Protein AF-A0A7X8GXZ5-F1 (afdb_monomer)

Solvent-accessible surface area (backbone atoms only — not comparable to full-atom values): 28887 Å² total; per-residue (Å²): 139,82,74,71,74,65,83,98,43,75,46,41,82,41,68,54,28,57,20,62,74,54,51,49,49,47,44,53,47,21,63,65,24,69,22,49,68,59,45,49,56,58,69,66,42,92,42,64,16,49,56,49,51,42,48,52,29,26,53,49,19,58,72,63,79,42,76,26,55,49,72,77,52,66,51,54,58,42,34,46,72,51,43,44,59,83,79,38,85,66,51,71,36,42,43,52,52,62,72,74,58,36,51,56,49,50,56,53,50,51,52,51,34,61,68,57,67,35,49,67,51,79,47,76,50,46,60,72,65,47,55,57,50,50,54,48,50,52,51,50,53,61,59,48,57,56,49,64,55,50,50,54,52,47,56,55,46,52,65,49,55,80,69,66,88,60,88,87,49,60,69,66,50,53,52,52,52,54,51,52,54,50,53,52,47,52,58,49,54,74,71,46,94,69,69,76,65,66,54,52,53,54,51,50,50,50,56,48,50,52,59,49,58,78,68,55,87,76,76,78,71,79,73,74,49,69,71,58,69,67,41,64,67,58,49,50,54,31,49,58,52,52,59,62,53,78,72,57,73,86,84,51,71,35,39,36,42,41,50,75,46,61,60,65,47,40,81,40,75,46,79,18,60,87,48,41,49,64,57,41,22,50,70,66,44,45,30,58,22,65,53,61,29,38,38,40,42,40,63,66,28,58,60,50,63,45,51,51,42,56,54,48,40,39,58,21,67,40,75,72,49,72,48,91,71,39,37,36,44,32,57,28,67,43,63,50,40,64,59,77,87,84,75,78,52,39,21,44,60,64,36,40,48,52,53,37,44,6,32,68,66,25,41,28,28,41,46,71,55,61,92,86,55,72,56,57,42,50,52,57,60,59,49,34,59,74,69,59,51,44,64,47,83,54,95,65,25,42,36,26,33,56,38,85,44,62,50,50,78,44,83,22,69,79,30,52,73,51,48,50,32,48,51,49,46,25,30,62,16,80,32,60,19,39,40,28,31,45,73,64,28,55,78,49,94,31,47,45,49,59,49,49,52,56,39,41,41,61,24,50,42,46,69,47,79,41,74,92,73,32,20,38,41,28,36,50,38,75,31,52,26,42,76,35,66,18,71,70,23,32,62,49,30,52,28,52,50,56,40,34,77,67,25,80,32,70,56,46,63,41,64,52,73,39,28,33,54,61,35,54,55,50,67,62,59,54,51,63,59,72,79,110

Secondary structure (DSSP, 8-state):
----EETTEE-EEE-PPB-HHHHHHHHHHHHHHT-HHHHHHHHT-TT--HHHHHHHHHHHHHHTT--EEESS-HHHHHHHHHHGGGT-S---EEE---HHHHHHHHHHHHHHHHHHT--EEEEEEEHHHHHHHHHHHHHHHHHGGGHHHHHHHHHHHHHHHTT---GGGHHHHHHHHHHHHHHHHHHHHHH-SS-HHHHHHHHHHHHHHHHHHTT-STTSSTTTTHHHHT-HHHHHHHHHHHHHHTTS-TT-EEEEEEE-S----SEEEEE-SS-SHHHHHHHHHGGGSSSEEEEEEES---HHHHHHHHHHHHHTT---EEETTTEEEEESS----PPSS--PPB-HHHHHHHHHHHHHH--EEEES--TT---GGGHHHHHHHHTT--EEEETTEEEE----PPP-EEE-SS-GGGHHHHHHHHHTSSS-EEEE-GGGGTTSSS-HHHHHHHHHHHTT-EEEEETTTTEEEEE------EEEE-TT-HHHHHHHHHHHTTSSS-EEEETGGGGGGT-TTHHHHHHHHTT-

Mean predicted aligned error: 13.66 Å

Sequence (532 aa):
MFVEIVDNEKIINVRPPISKSYAIRYAMAALLADDIETLEIIAKEKQLCDDIKNTLAAIYALIKDDILFCYESALLIRTISLLAPHYINEIPIYIFIDDALKNRLTENLQKILNITNIKYSIETKKIEEIKSEKEIEEKIAKFYKLEKVFLKIQENSMKYFELIDDEEKNQSNLQSFSNLCEETRQNLEIKSKRNSEQINDVYNELKHCQKILNNHELLFENNKNEKCRNSKILEDVFTSFKAIENNLPGNKEFTFLKLYDNIKSGTYEIDASKTSQLLSGLLMSLPICEGYSVIDVINLSSKYYVDLTIDVIRHFGVNIICDKYQRFYISGGQSYVPAKNISIELDWSAAANFLVLGAIRGGVCIEGINFHSKQPDKRIYDFFLDIGINMELKNDTLILYKSVISGFNFNAIDTPDLIPPLIVLALNAQQACYIQGISRLVYKESNRRDAILQEFSKLGAKIEIDLENDRFIVNPSKLQGGEVFSHNDHRIAMALAIAGMNAKGKVKIQNSECVSKSYPNFWTDLGLIQTI

pLDDT: mean 73.39, std 22.94, range [24.3, 98.81]

Structure (mmCIF, N/CA/C/O backbone):
data_AF-A0A7X8GXZ5-F1
#
_entry.id   AF-A0A7X8GXZ5-F1
#
loop_
_atom_site.group_PDB
_atom_site.id
_atom_site.type_symbol
_atom_site.label_atom_id
_atom_site.label_alt_id
_atom_site.label_comp_id
_atom_site.label_asym_id
_atom_site.label_entity_id
_atom_site.label_seq_id
_atom_site.pdbx_PDB_ins_code
_atom_site.Cartn_x
_atom_site.Cartn_y
_atom_site.Cartn_z
_atom_site.occupancy
_atom_site.B_iso_or_equiv
_atom_site.auth_seq_id
_atom_site.auth_comp_id
_atom_site.auth_asym_id
_atom_site.auth_atom_id
_atom_site.pdbx_PDB_model_num
ATOM 1 N N . MET A 1 1 ? -5.874 28.146 6.469 1.00 29.92 1 MET A N 1
ATOM 2 C CA . MET A 1 1 ? -6.540 27.059 7.211 1.00 29.92 1 MET A CA 1
ATOM 3 C C . MET A 1 1 ? -7.782 27.681 7.829 1.00 29.92 1 MET A C 1
ATOM 5 O O . MET A 1 1 ? -7.648 28.443 8.776 1.00 29.92 1 MET A O 1
ATOM 9 N N . PHE A 1 2 ? -8.941 27.504 7.194 1.00 24.30 2 PHE A N 1
ATOM 10 C CA . PHE A 1 2 ? -10.229 27.967 7.715 1.00 24.30 2 PHE A CA 1
ATOM 11 C C . PHE A 1 2 ? -10.903 26.749 8.346 1.00 24.30 2 PHE A C 1
ATOM 13 O O . PHE A 1 2 ? -11.063 25.735 7.676 1.00 24.30 2 PHE A O 1
ATOM 20 N N . VAL A 1 3 ? -11.200 26.822 9.640 1.00 29.52 3 VAL A N 1
ATOM 21 C CA . VAL A 1 3 ? -11.955 25.795 10.364 1.00 29.52 3 VAL A CA 1
ATOM 22 C C . VAL A 1 3 ? -13.419 26.207 10.264 1.00 29.52 3 VAL A C 1
ATOM 24 O O . VAL A 1 3 ? -13.798 27.222 10.847 1.00 29.52 3 VAL A O 1
ATOM 27 N N . GLU A 1 4 ? -14.226 25.480 9.491 1.00 29.14 4 GLU A N 1
ATOM 28 C CA . GLU A 1 4 ? -15.682 25.620 9.572 1.00 29.14 4 GLU A CA 1
ATOM 29 C C . GLU A 1 4 ? -16.148 24.899 10.841 1.00 29.14 4 GLU A C 1
ATOM 31 O O . GLU A 1 4 ? -15.936 23.700 11.014 1.00 29.14 4 GLU A O 1
ATOM 36 N N . ILE A 1 5 ? -16.728 25.665 11.764 1.00 34.81 5 ILE A N 1
ATOM 37 C CA . ILE A 1 5 ? -17.374 25.143 12.965 1.00 34.81 5 ILE A CA 1
ATOM 38 C C . ILE A 1 5 ? -18.820 24.853 12.574 1.00 34.81 5 ILE A C 1
ATOM 40 O O . ILE A 1 5 ? -19.573 25.785 12.292 1.00 34.81 5 ILE A O 1
ATOM 44 N N . VAL A 1 6 ? -19.208 23.581 12.572 1.00 35.28 6 VAL A N 1
ATOM 45 C CA . VAL A 1 6 ? -20.615 23.178 12.523 1.00 35.28 6 VAL A CA 1
ATOM 46 C C . VAL A 1 6 ? -20.904 22.476 13.848 1.00 35.28 6 VAL A C 1
ATOM 48 O O . VAL A 1 6 ? -20.309 21.447 14.141 1.00 35.28 6 VAL A O 1
ATOM 51 N N . ASP A 1 7 ? -21.740 23.106 14.675 1.00 39.31 7 ASP A N 1
ATOM 52 C CA . ASP A 1 7 ? -22.252 22.610 15.961 1.00 39.31 7 ASP A CA 1
ATOM 53 C C . ASP A 1 7 ? -21.212 22.095 16.973 1.00 39.31 7 ASP A C 1
ATOM 55 O O . ASP A 1 7 ? -21.123 20.907 17.258 1.00 39.31 7 ASP A O 1
ATOM 59 N N . ASN A 1 8 ? -20.478 23.024 17.604 1.00 43.91 8 ASN A N 1
ATOM 60 C CA . ASN A 1 8 ? -19.671 22.827 18.826 1.00 43.91 8 ASN A CA 1
ATOM 61 C C . ASN A 1 8 ? -18.602 21.711 18.827 1.00 43.91 8 ASN A C 1
ATOM 63 O O . ASN A 1 8 ? -17.882 21.581 19.817 1.00 43.91 8 ASN A O 1
ATOM 67 N N . GLU A 1 9 ? -18.414 20.976 17.735 1.00 53.44 9 GLU A N 1
ATOM 68 C CA . GLU A 1 9 ? -17.313 20.038 17.541 1.00 53.44 9 GLU A CA 1
ATOM 69 C C . GLU A 1 9 ? -16.341 20.624 16.508 1.00 53.44 9 GLU A C 1
ATOM 71 O O . GLU A 1 9 ? -16.699 20.984 15.387 1.00 53.44 9 GLU A O 1
ATOM 76 N N . LYS A 1 10 ? -15.081 20.795 16.908 1.00 64.56 10 LYS A N 1
ATOM 77 C CA . LYS A 1 10 ? -14.017 21.284 16.028 1.00 64.56 10 LYS A CA 1
ATOM 78 C C . LYS A 1 10 ? -13.781 20.238 14.936 1.00 64.56 10 LYS A C 1
ATOM 80 O O . LYS A 1 10 ? -13.296 19.153 15.226 1.00 64.56 10 LYS A O 1
ATOM 85 N N . ILE A 1 11 ? -14.105 20.563 13.691 1.00 71.50 11 ILE A N 1
ATOM 86 C CA . ILE A 1 11 ? -13.844 19.693 12.542 1.00 71.50 11 ILE A CA 1
ATOM 87 C C . ILE A 1 11 ? -12.370 19.811 12.138 1.00 71.50 11 ILE A C 1
ATOM 89 O O . ILE A 1 11 ? -11.814 20.912 12.084 1.00 71.50 11 ILE A O 1
ATOM 93 N N . ILE A 1 12 ? -11.722 18.678 11.866 1.00 84.12 12 ILE A N 1
ATOM 94 C CA . ILE A 1 12 ? -10.308 18.615 11.491 1.00 84.12 12 ILE A CA 1
ATOM 95 C C . ILE A 1 12 ? -10.173 18.141 10.063 1.00 84.12 12 ILE A C 1
ATOM 97 O O . ILE A 1 12 ? -10.610 17.047 9.716 1.00 84.12 12 ILE A O 1
ATOM 101 N N . ASN A 1 13 ? -9.480 18.945 9.269 1.00 87.81 13 ASN A N 1
ATOM 102 C CA . ASN A 1 13 ? -9.171 18.612 7.893 1.00 87.81 13 ASN A CA 1
ATOM 103 C C . ASN A 1 13 ? -7.879 17.802 7.856 1.00 87.81 13 ASN A C 1
ATOM 105 O O . ASN A 1 13 ? -6.821 18.265 8.285 1.00 87.81 13 ASN A O 1
ATOM 109 N N . VAL A 1 14 ? -7.986 16.591 7.332 1.00 90.75 14 VAL A N 1
ATOM 110 C CA . VAL A 1 14 ? -6.887 15.664 7.119 1.00 90.75 14 VAL A CA 1
ATOM 111 C C . VAL A 1 14 ? -6.695 15.518 5.619 1.00 90.75 14 VAL A C 1
ATOM 113 O O . VAL A 1 14 ? -7.627 15.197 4.880 1.00 90.75 14 VAL A O 1
ATOM 116 N N . ARG A 1 15 ? -5.459 15.723 5.168 1.00 92.19 15 ARG A N 1
ATOM 117 C CA . ARG A 1 15 ? -5.045 15.398 3.805 1.00 92.19 15 ARG A CA 1
ATOM 118 C C . ARG A 1 15 ? -4.084 14.214 3.882 1.00 92.19 15 ARG A C 1
ATOM 120 O O . ARG A 1 15 ? -2.937 14.425 4.279 1.00 92.19 15 ARG A O 1
ATOM 127 N N . PRO A 1 16 ? -4.514 13.000 3.504 1.00 92.50 16 PRO A N 1
ATOM 128 C CA . PRO A 1 16 ? -3.626 11.846 3.430 1.00 92.50 16 PRO A CA 1
ATOM 129 C C . PRO A 1 16 ? -2.421 12.112 2.508 1.00 92.50 16 PRO A C 1
ATOM 131 O O . PRO A 1 16 ? -2.477 13.007 1.656 1.00 92.50 16 PRO A O 1
ATOM 134 N N . PRO A 1 17 ? -1.325 11.350 2.646 1.00 92.88 17 PRO A N 1
ATOM 135 C CA . PRO A 1 17 ? -0.195 11.428 1.727 1.00 92.88 17 PRO A CA 1
ATOM 136 C C . PRO A 1 17 ? -0.612 10.956 0.327 1.00 92.88 17 PRO A C 1
ATOM 138 O O . PRO A 1 17 ? -1.638 10.292 0.164 1.00 92.88 17 PRO A O 1
ATOM 141 N N . ILE A 1 18 ? 0.195 11.263 -0.691 1.00 93.19 18 ILE A N 1
ATOM 142 C CA . ILE A 1 18 ? -0.002 10.678 -2.024 1.00 93.19 18 ILE A CA 1
ATOM 143 C C . ILE A 1 18 ? 0.136 9.154 -1.973 1.00 93.19 18 ILE A C 1
ATOM 145 O O . ILE A 1 18 ? 0.929 8.604 -1.206 1.00 93.19 18 ILE A O 1
ATOM 149 N N . SER A 1 19 ? -0.620 8.468 -2.826 1.00 91.44 19 SER A N 1
ATOM 150 C CA . SER A 1 19 ? -0.599 7.017 -2.941 1.00 91.44 19 SER A CA 1
ATOM 151 C C . SER A 1 19 ? 0.781 6.543 -3.354 1.00 91.44 19 SER A C 1
ATOM 153 O O . SER A 1 19 ? 1.224 6.762 -4.485 1.00 91.44 19 SER A O 1
ATOM 155 N N . LYS A 1 20 ? 1.443 5.812 -2.455 1.00 86.06 20 LYS A N 1
ATOM 156 C CA . LYS A 1 20 ? 2.752 5.205 -2.727 1.00 86.06 20 LYS A CA 1
ATOM 157 C C . LYS A 1 20 ? 2.715 4.345 -3.990 1.00 86.06 20 LYS A C 1
ATOM 159 O O . LYS A 1 20 ? 3.638 4.362 -4.801 1.00 86.06 20 LYS A O 1
ATOM 164 N N . SER A 1 21 ? 1.638 3.579 -4.157 1.00 83.69 21 SER A N 1
ATOM 165 C CA . SER A 1 21 ? 1.499 2.632 -5.265 1.00 83.69 21 SER A CA 1
ATOM 166 C C . SER A 1 21 ? 1.405 3.330 -6.618 1.00 83.69 21 SER A C 1
ATOM 168 O O . SER A 1 21 ? 1.963 2.814 -7.590 1.00 83.69 21 SER A O 1
ATOM 170 N N . TYR A 1 22 ? 0.736 4.484 -6.673 1.00 88.56 22 TYR A N 1
ATOM 171 C CA . TYR A 1 22 ? 0.707 5.330 -7.860 1.00 88.56 22 TYR A CA 1
ATOM 172 C C . TYR A 1 22 ? 2.024 6.075 -8.041 1.00 88.56 22 TYR A C 1
ATOM 174 O O . TYR A 1 22 ? 2.617 5.962 -9.108 1.00 88.56 22 TYR A O 1
ATOM 182 N N . ALA A 1 23 ? 2.518 6.765 -7.011 1.00 89.25 23 ALA A N 1
ATOM 183 C CA . ALA A 1 23 ? 3.720 7.591 -7.091 1.00 89.25 23 ALA A CA 1
ATOM 184 C C . ALA A 1 23 ? 4.934 6.816 -7.622 1.00 89.25 23 ALA A C 1
ATOM 186 O O . ALA A 1 23 ? 5.612 7.293 -8.524 1.00 89.25 23 ALA A O 1
ATOM 187 N N . ILE A 1 24 ? 5.163 5.587 -7.141 1.00 85.00 24 ILE A N 1
ATOM 188 C CA . ILE A 1 24 ? 6.266 4.748 -7.633 1.00 85.00 24 ILE A CA 1
ATOM 189 C C . ILE A 1 24 ? 6.064 4.377 -9.111 1.00 85.00 24 ILE A C 1
ATOM 191 O O . ILE A 1 24 ? 7.011 4.441 -9.888 1.00 85.00 24 ILE A O 1
ATOM 195 N N . ARG A 1 25 ? 4.845 4.011 -9.530 1.00 88.12 25 ARG A N 1
ATOM 196 C CA . ARG A 1 25 ? 4.555 3.667 -10.937 1.00 88.12 25 ARG A CA 1
ATOM 197 C C . ARG A 1 25 ? 4.703 4.875 -11.857 1.00 88.12 25 ARG A C 1
ATOM 199 O O . ARG A 1 25 ? 5.298 4.738 -12.918 1.00 88.12 25 ARG A O 1
ATOM 206 N N . TYR A 1 26 ? 4.193 6.034 -11.442 1.00 90.50 26 TYR A N 1
ATOM 207 C CA . TYR A 1 26 ? 4.353 7.291 -12.169 1.00 90.50 26 TYR A CA 1
ATOM 208 C C . TYR A 1 26 ? 5.827 7.666 -12.282 1.00 90.50 26 TYR A C 1
ATOM 210 O O . TYR A 1 26 ? 6.267 7.985 -13.375 1.00 90.50 26 TYR A O 1
ATOM 218 N N . ALA A 1 27 ? 6.611 7.541 -11.207 1.00 86.31 27 ALA A N 1
ATOM 219 C CA . ALA A 1 27 ? 8.045 7.817 -11.247 1.00 86.31 27 ALA A CA 1
ATOM 220 C C . ALA A 1 27 ? 8.788 6.891 -12.229 1.00 86.31 27 ALA A C 1
ATOM 222 O O . ALA A 1 27 ? 9.615 7.348 -13.010 1.00 86.31 27 ALA A O 1
ATOM 223 N N . MET A 1 28 ? 8.463 5.594 -12.231 1.00 83.31 28 MET A N 1
ATOM 224 C CA . MET A 1 28 ? 9.047 4.625 -13.167 1.00 83.31 28 MET A CA 1
ATOM 225 C C . MET A 1 28 ? 8.646 4.899 -14.624 1.00 83.31 28 MET A C 1
ATOM 227 O O . MET A 1 28 ? 9.495 4.856 -15.508 1.00 83.31 28 MET A O 1
ATOM 231 N N . ALA A 1 29 ? 7.372 5.193 -14.887 1.00 87.19 29 ALA A N 1
ATOM 232 C CA . ALA A 1 29 ? 6.909 5.533 -16.231 1.00 87.19 29 ALA A CA 1
ATOM 233 C C . ALA A 1 29 ? 7.470 6.886 -16.709 1.00 87.19 29 ALA A C 1
ATOM 235 O O . ALA A 1 29 ? 7.799 7.030 -17.881 1.00 87.19 29 ALA A O 1
ATOM 236 N N . ALA A 1 30 ? 7.661 7.840 -15.796 1.00 87.44 30 ALA A N 1
ATOM 237 C CA . ALA A 1 30 ? 8.283 9.126 -16.076 1.00 87.44 30 ALA A CA 1
ATOM 238 C C . ALA A 1 30 ? 9.771 8.991 -16.418 1.00 87.44 30 ALA A C 1
ATOM 240 O O . ALA A 1 30 ? 10.227 9.607 -17.374 1.00 87.44 30 ALA A O 1
ATOM 241 N N . LEU A 1 31 ? 10.512 8.127 -15.715 1.00 82.06 31 LEU A N 1
ATOM 242 C CA . LEU A 1 31 ? 11.880 7.758 -16.097 1.00 82.06 31 LEU A CA 1
ATOM 243 C C . LEU A 1 31 ? 11.927 7.189 -17.527 1.00 82.06 31 LEU A C 1
ATOM 245 O O . LEU A 1 31 ? 12.784 7.573 -18.320 1.00 82.06 31 LEU A O 1
ATOM 249 N N . LEU A 1 32 ? 10.988 6.303 -17.871 1.00 80.31 32 LEU A N 1
ATOM 250 C CA . LEU A 1 32 ? 10.881 5.729 -19.217 1.00 80.31 32 LEU A CA 1
ATOM 251 C C . LEU A 1 32 ? 10.538 6.767 -20.295 1.00 80.31 32 LEU A C 1
ATOM 253 O O . LEU A 1 32 ? 10.903 6.588 -21.456 1.00 80.31 32 LEU A O 1
ATOM 257 N N . ALA A 1 33 ? 9.848 7.839 -19.911 1.00 84.69 33 ALA A N 1
ATOM 258 C CA . ALA A 1 33 ? 9.415 8.922 -20.787 1.00 84.69 33 ALA A CA 1
ATOM 259 C C . ALA A 1 33 ? 10.389 10.115 -20.868 1.00 84.69 33 ALA A C 1
ATOM 261 O O . ALA A 1 33 ? 10.095 11.056 -21.603 1.00 84.69 33 ALA A O 1
ATOM 262 N N . ASP A 1 34 ? 11.488 10.116 -20.098 1.00 78.44 34 ASP A N 1
ATOM 263 C CA . ASP A 1 34 ? 12.321 11.311 -19.830 1.00 78.44 34 ASP A CA 1
ATOM 264 C C . ASP A 1 34 ? 11.476 12.518 -19.345 1.00 78.44 34 ASP A C 1
ATOM 266 O O . ASP A 1 34 ? 11.656 13.671 -19.744 1.00 78.44 34 ASP A O 1
ATOM 270 N N . ASP A 1 35 ? 10.485 12.237 -18.491 1.00 85.31 35 ASP A N 1
ATOM 271 C CA . ASP A 1 35 ? 9.490 13.194 -18.001 1.00 85.31 35 ASP A CA 1
ATOM 272 C C . ASP A 1 35 ? 9.844 13.728 -16.604 1.00 85.31 35 ASP A C 1
ATOM 274 O O . ASP A 1 35 ? 9.414 13.241 -15.554 1.00 85.31 35 ASP A O 1
ATOM 278 N N . ILE A 1 36 ? 10.654 14.778 -16.602 1.00 82.62 36 ILE A N 1
ATOM 279 C CA . ILE A 1 36 ? 11.169 15.413 -15.381 1.00 82.62 36 ILE A CA 1
ATOM 280 C C . ILE A 1 36 ? 10.094 16.167 -14.636 1.00 82.62 36 ILE A C 1
ATOM 282 O O . ILE A 1 36 ? 10.123 16.210 -13.409 1.00 82.62 36 ILE A O 1
ATOM 286 N N . GLU A 1 37 ? 9.168 16.782 -15.365 1.00 87.06 37 GLU A N 1
ATOM 287 C CA . GLU A 1 37 ? 8.104 17.571 -14.761 1.00 87.06 37 GLU A CA 1
ATOM 288 C C . GLU A 1 37 ? 7.299 16.689 -13.808 1.00 87.06 37 GLU A C 1
ATOM 290 O O . GLU A 1 37 ? 7.087 17.053 -12.651 1.00 87.06 37 GLU A O 1
ATOM 295 N N . THR A 1 38 ? 6.981 15.469 -14.239 1.00 89.56 38 THR A N 1
ATOM 296 C CA . THR A 1 38 ? 6.338 14.464 -13.396 1.00 89.56 38 THR A CA 1
ATOM 297 C C . THR A 1 38 ? 7.174 14.069 -12.185 1.00 89.56 38 THR A C 1
ATOM 299 O O . THR A 1 38 ? 6.655 14.026 -11.065 1.00 89.56 38 THR A O 1
ATOM 302 N N . LEU A 1 39 ? 8.467 13.794 -12.375 1.00 86.94 39 LEU A N 1
ATOM 303 C CA . LEU A 1 39 ? 9.368 13.455 -11.269 1.00 86.94 39 LEU A CA 1
ATOM 304 C C . LEU A 1 39 ? 9.453 14.593 -10.240 1.00 86.94 39 LEU A C 1
ATOM 306 O O . LEU A 1 39 ? 9.421 14.341 -9.034 1.00 86.94 39 LEU A O 1
ATOM 310 N N . GLU A 1 40 ? 9.492 15.845 -10.693 1.00 86.88 40 GLU A N 1
ATOM 311 C CA . GLU A 1 40 ? 9.487 17.020 -9.826 1.00 86.88 40 GLU A CA 1
ATOM 312 C C . GLU A 1 40 ? 8.148 17.244 -9.127 1.00 86.88 40 GLU A C 1
ATOM 314 O O . GLU A 1 40 ? 8.145 17.645 -7.964 1.00 86.88 40 GLU A O 1
ATOM 319 N N . ILE A 1 41 ? 7.016 16.998 -9.795 1.00 89.81 41 ILE A N 1
ATOM 320 C CA . ILE A 1 41 ? 5.685 17.057 -9.172 1.00 89.81 41 ILE A CA 1
ATOM 321 C C . ILE A 1 41 ? 5.624 16.080 -7.994 1.00 89.81 41 ILE A C 1
ATOM 323 O O . ILE A 1 41 ? 5.200 16.469 -6.906 1.00 89.81 41 ILE A O 1
ATOM 327 N N . ILE A 1 42 ? 6.112 14.846 -8.178 1.00 89.31 42 ILE A N 1
ATOM 328 C CA . ILE A 1 42 ? 6.204 13.854 -7.096 1.00 89.31 42 ILE A CA 1
ATOM 329 C C . ILE A 1 42 ? 7.119 14.371 -5.984 1.00 89.31 42 ILE A C 1
ATOM 331 O O . ILE A 1 42 ? 6.744 14.349 -4.814 1.00 89.31 42 ILE A O 1
ATOM 335 N N . ALA A 1 43 ? 8.315 14.845 -6.338 1.00 85.75 43 ALA A N 1
ATOM 336 C CA . ALA A 1 43 ? 9.323 15.278 -5.374 1.00 85.75 43 ALA A CA 1
ATOM 337 C C . ALA A 1 43 ? 8.900 16.510 -4.549 1.00 85.75 43 ALA A C 1
ATOM 339 O O . ALA A 1 43 ? 9.339 16.662 -3.411 1.00 85.75 43 ALA A O 1
ATOM 340 N N . LYS A 1 44 ? 8.037 17.378 -5.101 1.00 88.19 44 LYS A N 1
ATOM 341 C CA . LYS A 1 44 ? 7.482 18.571 -4.432 1.00 88.19 44 LYS A CA 1
ATOM 342 C C . LYS A 1 44 ? 6.355 18.251 -3.442 1.00 88.19 44 LYS A C 1
ATOM 344 O O . LYS A 1 44 ? 5.916 19.152 -2.723 1.00 88.19 44 LYS A O 1
ATOM 349 N N . GLU A 1 45 ? 5.858 17.014 -3.395 1.00 88.25 45 GLU A N 1
ATOM 350 C CA . GLU A 1 45 ? 4.780 16.643 -2.480 1.00 88.25 45 GLU A CA 1
ATOM 351 C C . GLU A 1 45 ? 5.217 16.801 -1.015 1.00 88.25 45 GLU A C 1
ATOM 353 O O . GLU A 1 45 ? 6.242 16.280 -0.575 1.00 88.25 45 GLU A O 1
ATOM 358 N N . LYS A 1 46 ? 4.399 17.503 -0.224 1.00 81.31 46 LYS A N 1
ATOM 359 C CA . LYS A 1 46 ? 4.744 17.874 1.158 1.00 81.31 46 LYS A CA 1
ATOM 360 C C . LYS A 1 46 ? 4.874 16.667 2.083 1.00 81.31 46 LYS A C 1
ATOM 362 O O . LYS A 1 46 ? 5.617 16.724 3.056 1.00 81.31 46 LYS A O 1
ATOM 367 N N . GLN A 1 47 ? 4.125 15.603 1.801 1.00 81.06 47 GLN A N 1
ATOM 368 C CA . GLN A 1 47 ? 4.072 14.387 2.613 1.00 81.06 47 GLN A CA 1
ATOM 369 C C . GLN A 1 47 ? 4.722 13.196 1.909 1.00 81.06 47 GLN A C 1
ATOM 371 O O . GLN A 1 47 ? 4.180 12.091 1.890 1.00 81.06 47 GLN A O 1
ATOM 376 N N . LEU A 1 48 ? 5.885 13.426 1.303 1.00 81.44 48 LEU A N 1
ATOM 377 C CA . LEU A 1 48 ? 6.626 12.385 0.609 1.00 81.44 48 LEU A CA 1
ATOM 378 C C . LEU A 1 48 ? 7.093 11.307 1.599 1.00 81.44 48 LEU A C 1
ATOM 380 O O . LEU A 1 48 ? 7.905 11.575 2.489 1.00 81.44 48 LEU A O 1
ATOM 384 N N . CYS A 1 49 ? 6.568 10.091 1.462 1.00 82.06 49 CYS A N 1
ATOM 385 C CA . CYS A 1 49 ? 6.949 8.978 2.325 1.00 82.06 49 CYS A CA 1
ATOM 386 C C . CYS A 1 49 ? 8.304 8.386 1.919 1.00 82.06 49 CYS A C 1
ATOM 388 O O . CYS A 1 49 ? 8.780 8.591 0.797 1.00 82.06 49 CYS A O 1
ATOM 390 N N . ASP A 1 50 ? 8.925 7.642 2.832 1.00 73.44 50 ASP A N 1
ATOM 391 C CA . ASP A 1 50 ? 10.303 7.178 2.644 1.00 73.44 50 ASP A CA 1
ATOM 392 C C . ASP A 1 50 ? 10.440 6.237 1.437 1.00 73.44 50 ASP A C 1
ATOM 394 O O . ASP A 1 50 ? 11.377 6.375 0.660 1.00 73.44 50 ASP A O 1
ATOM 398 N N . ASP A 1 51 ? 9.449 5.386 1.159 1.00 74.38 51 ASP A N 1
ATOM 399 C CA . ASP A 1 51 ? 9.455 4.536 -0.042 1.00 74.38 51 ASP A CA 1
ATOM 400 C C . ASP A 1 51 ? 9.477 5.330 -1.363 1.00 74.38 51 ASP A C 1
ATOM 402 O O . ASP A 1 51 ? 10.101 4.902 -2.343 1.00 74.38 51 ASP A O 1
ATOM 406 N N . ILE A 1 52 ? 8.805 6.486 -1.414 1.00 80.00 52 ILE A N 1
ATOM 407 C CA . ILE A 1 52 ? 8.799 7.339 -2.609 1.00 80.00 52 ILE A CA 1
ATOM 408 C C . ILE A 1 52 ? 10.126 8.096 -2.711 1.00 80.00 52 ILE A C 1
ATOM 410 O O . ILE A 1 52 ? 10.705 8.133 -3.795 1.00 80.00 52 ILE A O 1
ATOM 414 N N . LYS A 1 53 ? 10.657 8.619 -1.595 1.00 76.56 53 LYS A N 1
ATOM 415 C CA . LYS A 1 53 ? 12.000 9.232 -1.555 1.00 76.56 53 LYS A CA 1
ATOM 416 C C . LYS A 1 53 ? 13.066 8.259 -2.050 1.00 76.56 53 LYS A C 1
ATOM 418 O O . LYS A 1 53 ? 13.846 8.622 -2.921 1.00 76.56 53 LYS A O 1
ATOM 423 N N . ASN A 1 54 ? 13.037 7.018 -1.561 1.00 72.50 54 ASN A N 1
ATOM 424 C CA . ASN A 1 54 ? 13.942 5.944 -1.975 1.00 72.50 54 ASN A CA 1
ATOM 425 C C . ASN A 1 54 ? 13.864 5.713 -3.485 1.00 72.50 54 ASN A C 1
ATOM 427 O O . ASN A 1 54 ? 14.879 5.592 -4.160 1.00 72.50 54 ASN A O 1
ATOM 431 N N . THR A 1 55 ? 12.641 5.674 -4.016 1.00 75.50 55 THR A N 1
ATOM 432 C CA . THR A 1 55 ? 12.386 5.479 -5.446 1.00 75.50 55 THR A CA 1
ATOM 433 C C . THR A 1 55 ? 12.944 6.633 -6.277 1.00 75.50 55 THR A C 1
ATOM 435 O O . THR A 1 55 ? 13.659 6.385 -7.241 1.00 75.50 55 THR A O 1
ATOM 438 N N . LEU A 1 56 ? 12.678 7.884 -5.897 1.00 77.88 56 LEU A N 1
ATOM 439 C CA . LEU A 1 56 ? 13.194 9.057 -6.607 1.00 77.88 56 LEU A CA 1
ATOM 440 C C . LEU A 1 56 ? 14.720 9.171 -6.517 1.00 77.88 56 LEU A C 1
ATOM 442 O O . LEU A 1 56 ? 15.367 9.447 -7.522 1.00 77.88 56 LEU A O 1
ATOM 446 N N . ALA A 1 57 ? 15.297 8.920 -5.341 1.00 71.00 57 ALA A N 1
ATOM 447 C CA . ALA A 1 57 ? 16.742 8.917 -5.133 1.00 71.00 57 ALA A CA 1
ATOM 448 C C . ALA A 1 57 ? 17.431 7.873 -6.023 1.00 71.00 57 ALA A C 1
ATOM 450 O O . ALA A 1 57 ? 18.454 8.160 -6.639 1.00 71.00 57 ALA A O 1
ATOM 451 N N . ALA A 1 58 ? 16.842 6.683 -6.140 1.00 69.94 58 ALA A N 1
ATOM 452 C CA . ALA A 1 58 ? 17.342 5.624 -7.002 1.00 69.94 58 ALA A CA 1
ATOM 453 C C . ALA A 1 58 ? 17.208 5.964 -8.497 1.00 69.94 58 ALA A C 1
ATOM 455 O O . ALA A 1 58 ? 18.157 5.778 -9.252 1.00 69.94 58 ALA A O 1
ATOM 456 N N . ILE A 1 59 ? 16.073 6.524 -8.929 1.00 73.44 59 ILE A N 1
ATOM 457 C CA . ILE A 1 59 ? 15.915 7.037 -10.302 1.00 73.44 59 ILE A CA 1
ATOM 458 C C . ILE A 1 59 ? 16.989 8.086 -10.611 1.00 73.44 59 ILE A C 1
ATOM 460 O O . ILE A 1 59 ? 17.623 8.036 -11.660 1.00 73.44 59 ILE A O 1
ATOM 464 N N . TYR A 1 60 ? 17.215 9.026 -9.693 1.00 71.00 60 TYR A N 1
ATOM 465 C CA . TYR A 1 60 ? 18.201 10.082 -9.888 1.00 71.00 60 TYR A CA 1
ATOM 466 C C . TYR A 1 60 ? 19.634 9.536 -9.948 1.00 71.00 60 TYR A C 1
ATOM 468 O O . TYR A 1 60 ? 20.404 9.959 -10.806 1.00 71.00 60 TYR A O 1
ATOM 476 N N . ALA A 1 61 ? 19.975 8.563 -9.096 1.00 63.56 61 ALA A N 1
ATOM 477 C CA . ALA A 1 61 ? 21.260 7.867 -9.155 1.00 63.56 61 ALA A CA 1
ATOM 478 C C . ALA A 1 61 ? 21.470 7.176 -10.508 1.00 63.56 61 ALA A C 1
ATOM 480 O O . ALA A 1 61 ? 22.517 7.354 -11.123 1.00 63.56 61 ALA A O 1
ATOM 481 N N . LEU A 1 62 ? 20.448 6.471 -11.006 1.00 65.69 62 LEU A N 1
ATOM 482 C CA . LEU A 1 62 ? 20.474 5.811 -12.311 1.00 65.69 62 LEU A CA 1
ATOM 483 C C . LEU A 1 62 ? 20.744 6.807 -13.449 1.00 65.69 62 LEU A C 1
ATOM 485 O O . LEU A 1 62 ? 21.591 6.565 -14.295 1.00 65.69 62 LEU A O 1
ATOM 489 N N . ILE A 1 63 ? 20.065 7.955 -13.444 1.00 66.12 63 ILE A N 1
ATOM 490 C CA . ILE A 1 63 ? 20.239 9.023 -14.447 1.00 66.12 63 ILE A CA 1
ATOM 491 C C . ILE A 1 63 ? 21.649 9.643 -14.410 1.00 66.12 63 ILE A C 1
ATOM 493 O O . ILE A 1 63 ? 22.136 10.196 -15.406 1.00 66.12 63 ILE A O 1
ATOM 497 N N . LYS A 1 64 ? 22.284 9.613 -13.237 1.00 61.56 64 LYS A N 1
ATOM 498 C CA . LYS A 1 64 ? 23.602 10.193 -12.972 1.00 61.56 64 LYS A CA 1
ATOM 499 C C . LYS A 1 64 ? 24.756 9.218 -13.148 1.00 61.56 64 LYS A C 1
ATOM 501 O O . LYS A 1 64 ? 25.885 9.636 -12.907 1.00 61.56 64 LYS A O 1
ATOM 506 N N . ASP A 1 65 ? 24.476 7.978 -13.543 1.00 59.06 65 ASP A N 1
ATOM 507 C CA . ASP A 1 65 ? 25.465 6.902 -13.559 1.00 59.06 65 ASP A CA 1
ATOM 508 C C . ASP A 1 65 ? 26.158 6.762 -12.178 1.00 59.06 65 ASP A C 1
ATOM 510 O O . ASP A 1 65 ? 27.359 6.524 -12.080 1.00 59.06 65 ASP A O 1
ATOM 514 N N . ASP A 1 66 ? 25.398 6.970 -11.091 1.00 52.56 66 ASP A N 1
ATOM 515 C CA . ASP A 1 66 ? 25.862 6.897 -9.697 1.00 52.56 66 ASP A CA 1
ATOM 516 C C . ASP A 1 66 ? 25.320 5.634 -9.001 1.00 52.56 66 ASP A C 1
ATOM 518 O O . ASP A 1 66 ? 24.444 4.918 -9.491 1.00 52.56 66 ASP A O 1
ATOM 522 N N . ILE A 1 67 ? 25.847 5.368 -7.811 1.00 51.88 67 ILE A N 1
ATOM 523 C CA . ILE A 1 67 ? 25.521 4.223 -6.962 1.00 51.88 67 ILE A CA 1
ATOM 524 C C . ILE A 1 67 ? 24.015 4.195 -6.655 1.00 51.88 67 ILE A C 1
ATOM 526 O O . ILE A 1 67 ? 23.471 5.100 -6.015 1.00 51.88 67 ILE A O 1
ATOM 530 N N . LEU A 1 68 ? 23.342 3.123 -7.088 1.00 51.88 68 LEU A N 1
ATOM 531 C CA . LEU A 1 68 ? 21.922 2.907 -6.824 1.00 51.88 68 LEU A CA 1
ATOM 532 C C . LEU A 1 68 ? 21.713 2.410 -5.393 1.00 51.88 68 LEU A C 1
ATOM 534 O O . LEU A 1 68 ? 22.063 1.274 -5.097 1.00 51.88 68 LEU A O 1
ATOM 538 N N . PHE A 1 69 ? 21.071 3.208 -4.542 1.00 53.06 69 PHE A N 1
ATOM 539 C CA . PHE A 1 69 ? 20.706 2.809 -3.180 1.00 53.06 69 PHE A CA 1
ATOM 540 C C . PHE A 1 69 ? 19.232 2.398 -3.105 1.00 53.06 69 PHE A C 1
ATOM 542 O O . PHE A 1 69 ? 18.340 3.233 -3.242 1.00 53.06 69 PHE A O 1
ATOM 549 N N . CYS A 1 70 ? 18.952 1.114 -2.865 1.00 51.72 70 CYS A N 1
ATOM 550 C CA . CYS A 1 70 ? 17.583 0.601 -2.736 1.00 51.72 70 CYS A CA 1
ATOM 551 C C . CYS A 1 70 ? 17.362 -0.051 -1.371 1.00 51.72 70 CYS A C 1
ATOM 553 O O . CYS A 1 70 ? 17.958 -1.088 -1.095 1.00 51.72 70 CYS A O 1
ATOM 555 N N . TYR A 1 71 ? 16.470 0.524 -0.559 1.00 49.69 71 TYR A N 1
ATOM 556 C CA . TYR A 1 71 ? 16.210 0.026 0.794 1.00 49.69 71 TYR A CA 1
ATOM 557 C C . TYR A 1 71 ? 15.025 -0.943 0.871 1.00 49.69 71 TYR A C 1
ATOM 559 O O . TYR A 1 71 ? 15.137 -1.962 1.535 1.00 49.69 71 TYR A O 1
ATOM 567 N N . GLU A 1 72 ? 13.910 -0.712 0.169 1.00 50.00 72 GLU A N 1
ATOM 568 C CA . GLU A 1 72 ? 12.715 -1.565 0.359 1.00 50.00 72 GLU A CA 1
ATOM 569 C C . GLU A 1 72 ? 11.742 -1.634 -0.836 1.00 50.00 72 GLU A C 1
ATOM 571 O O . GLU A 1 72 ? 10.808 -2.441 -0.836 1.00 50.00 72 GLU A O 1
ATOM 576 N N . SER A 1 73 ? 11.936 -0.836 -1.893 1.00 52.50 73 SER A N 1
ATOM 577 C CA . SER A 1 73 ? 10.989 -0.801 -3.015 1.00 52.50 73 SER A CA 1
ATOM 578 C C . SER A 1 73 ? 11.197 -1.989 -3.956 1.00 52.50 73 SER A C 1
ATOM 580 O O . SER A 1 73 ? 11.973 -1.962 -4.910 1.00 52.50 73 SER A O 1
ATOM 582 N N . ALA A 1 74 ? 10.448 -3.059 -3.699 1.00 52.47 74 ALA A N 1
ATOM 583 C CA . ALA A 1 74 ? 10.431 -4.239 -4.548 1.00 52.47 74 ALA A CA 1
ATOM 584 C C . ALA A 1 74 ? 9.949 -3.950 -5.982 1.00 52.47 74 ALA A C 1
ATOM 586 O O . ALA A 1 74 ? 10.273 -4.725 -6.861 1.00 52.47 74 ALA A O 1
ATOM 587 N N . LEU A 1 75 ? 9.202 -2.873 -6.261 1.00 51.47 75 LEU A N 1
ATOM 588 C CA . LEU A 1 75 ? 8.855 -2.510 -7.645 1.00 51.47 75 LEU A CA 1
ATOM 589 C C . LEU A 1 75 ? 10.041 -1.845 -8.357 1.00 51.47 75 LEU A C 1
ATOM 591 O O . LEU A 1 75 ? 10.352 -2.216 -9.478 1.00 51.47 75 LEU A O 1
ATOM 595 N N . LEU A 1 76 ? 10.749 -0.943 -7.676 1.00 48.97 76 LEU A N 1
ATOM 596 C CA . LEU A 1 76 ? 11.940 -0.261 -8.183 1.00 48.97 76 LEU A CA 1
ATOM 597 C C . LEU A 1 76 ? 13.055 -1.242 -8.552 1.00 48.97 76 LEU A C 1
ATOM 599 O O . LEU A 1 76 ? 13.546 -1.196 -9.670 1.00 48.97 76 LEU A O 1
ATOM 603 N N . ILE A 1 77 ? 13.407 -2.174 -7.658 1.00 50.94 77 ILE A N 1
ATOM 604 C CA . ILE A 1 77 ? 14.446 -3.178 -7.945 1.00 50.94 77 ILE A CA 1
ATOM 605 C C . ILE A 1 77 ? 14.055 -4.001 -9.172 1.00 50.94 77 ILE A C 1
ATOM 607 O O . ILE A 1 77 ? 14.900 -4.301 -10.003 1.00 50.94 77 ILE A O 1
ATOM 611 N N . ARG A 1 78 ? 12.772 -4.343 -9.318 1.00 56.69 78 ARG A N 1
ATOM 612 C CA . ARG A 1 78 ? 12.287 -5.183 -10.419 1.00 56.69 78 ARG A CA 1
ATOM 613 C C . ARG A 1 78 ? 12.268 -4.424 -11.735 1.00 56.69 78 ARG A C 1
ATOM 615 O O . ARG A 1 78 ? 12.773 -4.935 -12.721 1.00 56.69 78 ARG A O 1
ATOM 622 N N . THR A 1 79 ? 11.742 -3.207 -11.741 1.00 52.28 79 THR A N 1
ATOM 623 C CA . THR A 1 79 ? 11.689 -2.363 -12.932 1.00 52.28 79 THR A CA 1
ATOM 624 C C . THR A 1 79 ? 13.094 -1.939 -13.361 1.00 52.28 79 THR A C 1
ATOM 626 O O . THR A 1 79 ? 13.439 -2.104 -14.522 1.00 52.28 79 THR A O 1
ATOM 629 N N . ILE A 1 80 ? 13.964 -1.529 -12.434 1.00 51.75 80 ILE A N 1
ATOM 630 C CA . ILE A 1 80 ? 15.364 -1.215 -12.749 1.00 51.75 80 ILE A CA 1
ATOM 631 C C . ILE A 1 80 ? 16.121 -2.461 -13.214 1.00 51.75 80 ILE A C 1
ATOM 633 O O . ILE A 1 80 ? 16.838 -2.375 -14.198 1.00 51.75 80 ILE A O 1
ATOM 637 N N . SER A 1 81 ? 15.922 -3.637 -12.611 1.00 48.94 81 SER A N 1
ATOM 638 C CA . SER A 1 81 ? 16.604 -4.860 -13.078 1.00 48.94 81 SER A CA 1
ATOM 639 C C . SER A 1 81 ? 16.157 -5.320 -14.468 1.00 48.94 81 SER A C 1
ATOM 641 O O . SER A 1 81 ? 16.862 -6.089 -15.110 1.00 48.94 81 SER A O 1
ATOM 643 N N . LEU A 1 82 ? 14.988 -4.877 -14.933 1.00 51.50 82 LEU A N 1
ATOM 644 C CA . LEU A 1 82 ? 14.482 -5.191 -16.268 1.00 51.50 82 LEU A CA 1
ATOM 645 C C . LEU A 1 82 ? 14.793 -4.097 -17.301 1.00 51.50 82 LEU A C 1
ATOM 647 O O . LEU A 1 82 ? 14.786 -4.383 -18.492 1.00 51.50 82 LEU A O 1
ATOM 651 N N . LEU A 1 83 ? 15.061 -2.864 -16.858 1.00 53.50 83 LEU A N 1
ATOM 652 C CA . LEU A 1 83 ? 15.305 -1.695 -17.716 1.00 53.50 83 LEU A CA 1
ATOM 653 C C . LEU A 1 83 ? 16.764 -1.246 -17.768 1.00 53.50 83 LEU A C 1
ATOM 655 O O . LEU A 1 83 ? 17.140 -0.537 -18.695 1.00 53.50 83 LEU A O 1
ATOM 659 N N . ALA A 1 84 ? 17.566 -1.633 -16.777 1.00 48.97 84 ALA A N 1
ATOM 660 C CA . ALA A 1 84 ? 18.973 -1.279 -16.625 1.00 48.97 84 ALA A CA 1
ATOM 661 C C . ALA A 1 84 ? 19.769 -1.261 -17.943 1.00 48.97 84 ALA A C 1
ATOM 663 O O . ALA A 1 84 ? 20.449 -0.266 -18.202 1.00 48.97 84 ALA A O 1
ATOM 664 N N . PRO A 1 85 ? 19.653 -2.272 -18.823 1.00 48.50 85 PRO A N 1
ATOM 665 C CA . PRO A 1 85 ? 20.540 -2.364 -19.972 1.00 48.50 85 PRO A CA 1
ATOM 666 C C . PRO A 1 85 ? 20.057 -1.554 -21.197 1.00 48.50 85 PRO A C 1
ATOM 668 O O . PRO A 1 85 ? 20.729 -1.547 -22.226 1.00 48.50 85 PRO A O 1
ATOM 671 N N . HIS A 1 86 ? 18.946 -0.806 -21.079 1.00 49.56 86 HIS A N 1
ATOM 672 C CA . HIS A 1 86 ? 18.578 0.278 -22.008 1.00 49.56 86 HIS A CA 1
ATOM 673 C C . HIS A 1 86 ? 19.247 1.619 -21.674 1.00 49.56 86 HIS A C 1
ATOM 675 O O . HIS A 1 86 ? 19.248 2.517 -22.513 1.00 49.56 86 HIS A O 1
ATOM 681 N N . TYR A 1 87 ? 19.776 1.773 -20.457 1.00 46.41 87 TYR A N 1
ATOM 682 C CA . TYR A 1 87 ? 20.352 3.031 -19.979 1.00 46.41 87 TYR A CA 1
ATOM 683 C C . TYR A 1 87 ? 21.866 2.937 -19.772 1.00 46.41 87 TYR A C 1
ATOM 685 O O . TYR A 1 87 ? 22.553 3.933 -19.971 1.00 46.41 87 TYR A O 1
ATOM 693 N N . ILE A 1 88 ? 22.402 1.768 -19.393 1.00 44.81 88 ILE A N 1
ATOM 694 C CA . ILE A 1 88 ? 23.834 1.591 -19.107 1.00 44.81 88 ILE A CA 1
ATOM 695 C C . ILE A 1 88 ? 24.269 0.154 -19.459 1.00 44.81 88 ILE A C 1
ATOM 697 O O . ILE A 1 88 ? 23.565 -0.804 -19.144 1.00 44.81 88 ILE A O 1
ATOM 701 N N . ASN A 1 89 ? 25.454 -0.016 -20.063 1.00 42.16 89 ASN A N 1
ATOM 702 C CA . ASN A 1 89 ? 26.026 -1.338 -20.382 1.00 42.16 89 ASN A CA 1
ATOM 703 C C . ASN A 1 89 ? 26.420 -2.158 -19.133 1.00 42.16 89 ASN A C 1
ATOM 705 O O . ASN A 1 89 ? 26.479 -3.383 -19.201 1.00 42.16 89 ASN A O 1
ATOM 709 N N . GLU A 1 90 ? 26.679 -1.501 -17.997 1.00 48.81 90 GLU A N 1
ATOM 710 C CA . GLU A 1 90 ? 26.940 -2.118 -16.693 1.00 48.81 90 GLU A CA 1
ATOM 711 C C . GLU A 1 90 ? 26.350 -1.232 -15.587 1.00 48.81 90 GLU A C 1
ATOM 713 O O . GLU A 1 90 ? 26.805 -0.108 -15.401 1.00 48.81 90 GLU A O 1
ATOM 718 N N . ILE A 1 91 ? 25.359 -1.715 -14.830 1.00 49.47 91 ILE A N 1
ATOM 719 C CA . ILE A 1 91 ? 24.901 -1.008 -13.623 1.00 49.47 91 ILE A CA 1
ATOM 720 C C . ILE A 1 91 ? 25.460 -1.724 -12.408 1.00 49.47 91 ILE A C 1
ATOM 722 O O . ILE A 1 91 ? 25.009 -2.834 -12.123 1.00 49.47 91 ILE A O 1
ATOM 726 N N . PRO A 1 92 ? 26.391 -1.124 -11.653 1.00 45.38 92 PRO A N 1
ATOM 727 C CA . PRO A 1 92 ? 26.668 -1.601 -10.316 1.00 45.38 92 PRO A CA 1
ATOM 728 C C . PRO A 1 92 ? 25.464 -1.218 -9.437 1.00 45.38 92 PRO A C 1
ATOM 730 O O . PRO A 1 92 ? 25.317 -0.083 -8.987 1.00 45.38 92 PRO A O 1
ATOM 733 N N . ILE A 1 93 ? 24.528 -2.153 -9.252 1.00 47.28 93 ILE A N 1
ATOM 734 C CA . ILE A 1 93 ? 23.374 -1.960 -8.364 1.00 47.28 93 ILE A CA 1
ATOM 735 C C . ILE A 1 93 ? 23.790 -2.352 -6.947 1.00 47.28 93 ILE A C 1
ATOM 737 O O . ILE A 1 93 ? 24.097 -3.520 -6.704 1.00 47.28 93 ILE A O 1
ATOM 741 N N . TYR A 1 94 ? 23.763 -1.396 -6.015 1.00 47.94 94 TYR A N 1
ATOM 742 C CA . TYR A 1 94 ? 24.166 -1.601 -4.624 1.00 47.94 94 TYR A CA 1
ATOM 743 C C . TYR A 1 94 ? 22.935 -1.772 -3.741 1.00 47.94 94 TYR A C 1
ATOM 745 O O . TYR A 1 94 ? 22.258 -0.834 -3.320 1.00 47.94 94 TYR A O 1
ATOM 753 N N . ILE A 1 95 ? 22.621 -3.022 -3.448 1.00 45.72 95 ILE A N 1
ATOM 754 C CA . ILE A 1 95 ? 21.439 -3.353 -2.673 1.00 45.72 95 ILE A CA 1
ATOM 755 C C . ILE A 1 95 ? 21.794 -3.287 -1.177 1.00 45.72 95 ILE A C 1
ATOM 757 O O . ILE A 1 95 ? 22.547 -4.126 -0.673 1.00 45.72 95 ILE A O 1
ATOM 761 N N . PHE A 1 96 ? 21.253 -2.285 -0.472 1.00 47.38 96 PHE A N 1
ATOM 762 C CA . PHE A 1 96 ? 21.456 -2.083 0.964 1.00 47.38 96 PHE A CA 1
ATOM 763 C C . PHE A 1 96 ? 20.312 -2.711 1.747 1.00 47.38 96 PHE A C 1
ATOM 765 O O . PHE A 1 96 ? 19.207 -2.169 1.787 1.00 47.38 96 PHE A O 1
ATOM 772 N N . ILE A 1 97 ? 20.548 -3.869 2.361 1.00 46.94 97 ILE A N 1
ATOM 773 C CA . ILE A 1 97 ? 19.486 -4.550 3.089 1.00 46.94 97 ILE A CA 1
ATOM 774 C C . ILE A 1 97 ? 20.029 -5.314 4.304 1.00 46.94 97 ILE A C 1
ATOM 776 O O . ILE A 1 97 ? 21.114 -5.879 4.244 1.00 46.94 97 ILE A O 1
ATOM 780 N N . ASP A 1 98 ? 19.260 -5.335 5.397 1.00 45.41 98 ASP A N 1
ATOM 781 C CA . ASP A 1 98 ? 19.388 -6.325 6.478 1.00 45.41 98 ASP A CA 1
ATOM 782 C C . ASP A 1 98 ? 19.303 -7.771 5.938 1.00 45.41 98 ASP A C 1
ATOM 784 O O . ASP A 1 98 ? 18.580 -8.032 4.976 1.00 45.41 98 ASP A O 1
ATOM 788 N N . ASP A 1 99 ? 20.002 -8.729 6.546 1.00 55.06 99 ASP A N 1
ATOM 789 C CA . ASP A 1 99 ? 20.239 -10.067 5.974 1.00 55.06 99 ASP A CA 1
ATOM 790 C C . ASP A 1 99 ? 18.944 -10.805 5.589 1.00 55.06 99 ASP A C 1
ATOM 792 O O . ASP A 1 99 ? 18.856 -11.447 4.538 1.00 55.06 99 ASP A O 1
ATOM 796 N N . ALA A 1 100 ? 17.890 -10.667 6.398 1.00 53.22 100 ALA A N 1
ATOM 797 C CA . ALA A 1 100 ? 16.596 -11.294 6.131 1.00 53.22 100 ALA A CA 1
ATOM 798 C C . ALA A 1 100 ? 15.912 -10.729 4.873 1.00 53.22 100 ALA A C 1
ATOM 800 O O . ALA A 1 100 ? 15.375 -11.472 4.043 1.00 53.22 100 ALA A O 1
ATOM 801 N N . LEU A 1 101 ? 15.938 -9.407 4.709 1.00 51.75 101 LEU A N 1
ATOM 802 C CA . LEU A 1 101 ? 15.322 -8.738 3.570 1.00 51.75 101 LEU A CA 1
ATOM 803 C C . LEU A 1 101 ? 16.242 -8.825 2.329 1.00 51.75 101 LEU A C 1
ATOM 805 O O . LEU A 1 101 ? 15.720 -8.934 1.217 1.00 51.75 101 LEU A O 1
ATOM 809 N N . LYS A 1 102 ? 17.574 -8.910 2.511 1.00 57.75 102 LYS A N 1
ATOM 810 C CA . LYS A 1 102 ? 18.575 -9.229 1.475 1.00 57.75 102 LYS A CA 1
ATOM 811 C C . LYS A 1 102 ? 18.244 -10.548 0.807 1.00 57.75 102 LYS A C 1
ATOM 813 O O . LYS A 1 102 ? 18.080 -10.593 -0.409 1.00 57.75 102 LYS A O 1
ATOM 818 N N . ASN A 1 103 ? 18.055 -11.599 1.599 1.00 64.56 103 ASN A N 1
ATOM 819 C CA . ASN A 1 103 ? 17.718 -12.921 1.081 1.00 64.56 103 ASN A CA 1
ATOM 820 C C . ASN A 1 103 ? 16.398 -12.898 0.301 1.00 64.56 103 ASN A C 1
ATOM 822 O O . ASN A 1 103 ? 16.344 -13.349 -0.843 1.00 64.56 103 ASN A O 1
ATOM 826 N N . ARG A 1 104 ? 15.352 -12.271 0.857 1.00 60.81 104 ARG A N 1
ATOM 827 C CA . ARG A 1 104 ? 14.048 -12.160 0.184 1.00 60.81 104 ARG A CA 1
ATOM 828 C C . ARG A 1 104 ? 14.133 -11.389 -1.136 1.00 60.81 104 ARG A C 1
ATOM 830 O O . ARG A 1 104 ? 13.452 -11.752 -2.097 1.00 60.81 104 ARG A O 1
ATOM 837 N N . LEU A 1 105 ? 14.895 -10.298 -1.195 1.00 58.50 105 LEU A N 1
ATOM 838 C CA . LEU A 1 105 ? 15.028 -9.494 -2.411 1.00 58.50 105 LEU A CA 1
ATOM 839 C C . LEU A 1 105 ? 15.892 -10.199 -3.460 1.00 58.50 105 LEU A C 1
ATOM 841 O O . LEU A 1 105 ? 15.463 -10.256 -4.611 1.00 58.50 105 LEU A O 1
ATOM 845 N N . THR A 1 106 ? 17.001 -10.825 -3.065 1.00 65.81 106 THR A N 1
ATOM 846 C CA . THR A 1 106 ? 17.849 -11.639 -3.949 1.00 65.81 106 THR A CA 1
ATOM 847 C C . THR A 1 106 ? 17.077 -12.812 -4.548 1.00 65.81 106 THR A C 1
ATOM 849 O O . THR A 1 106 ? 17.080 -12.977 -5.763 1.00 65.81 106 THR A O 1
ATOM 852 N N . GLU A 1 107 ? 16.335 -13.579 -3.744 1.00 69.88 107 GLU A N 1
ATOM 853 C CA . GLU A 1 107 ? 15.508 -14.685 -4.250 1.00 69.88 107 GLU A CA 1
ATOM 854 C C . GLU A 1 107 ? 14.464 -14.209 -5.265 1.00 69.88 107 GLU A C 1
ATOM 856 O O . GLU A 1 107 ? 14.223 -14.854 -6.287 1.00 69.88 107 GLU A O 1
ATOM 861 N N . ASN A 1 108 ? 13.805 -13.081 -4.982 1.00 65.31 108 ASN A N 1
ATOM 862 C CA . ASN A 1 108 ? 12.823 -12.523 -5.903 1.00 65.31 108 ASN A CA 1
ATOM 863 C C . ASN A 1 108 ? 13.488 -12.047 -7.190 1.00 65.31 108 ASN A C 1
ATOM 865 O O . ASN A 1 108 ? 12.966 -12.325 -8.259 1.00 65.31 108 ASN A O 1
ATOM 869 N N . LEU A 1 109 ? 14.627 -11.368 -7.095 1.00 66.19 109 LEU A N 1
ATOM 870 C CA . LEU A 1 109 ? 15.390 -10.886 -8.235 1.00 66.19 109 LEU A CA 1
ATOM 871 C C . LEU A 1 109 ? 15.867 -12.040 -9.128 1.00 66.19 109 LEU A C 1
ATOM 873 O O . LEU A 1 109 ? 15.633 -12.015 -10.332 1.00 66.19 109 LEU A O 1
ATOM 877 N N . GLN A 1 110 ? 16.440 -13.090 -8.540 1.00 71.25 110 GLN A N 1
ATOM 878 C CA . GLN A 1 110 ? 16.867 -14.286 -9.265 1.00 71.25 110 GLN A CA 1
ATOM 879 C C . GLN A 1 110 ? 15.706 -14.944 -10.015 1.00 71.25 110 GLN A C 1
ATOM 881 O O . GLN A 1 110 ? 15.873 -15.333 -11.166 1.00 71.25 110 GLN A O 1
ATOM 886 N N . LYS A 1 111 ? 14.504 -15.020 -9.421 1.00 70.38 111 LYS A N 1
ATOM 887 C CA . LYS A 1 111 ? 13.317 -15.533 -10.132 1.00 70.38 111 LYS A CA 1
ATOM 888 C C . LYS A 1 111 ? 13.024 -14.740 -11.397 1.00 70.38 111 LYS A C 1
ATOM 890 O O . LYS A 1 111 ? 12.720 -15.339 -12.420 1.00 70.38 111 LYS A O 1
ATOM 895 N N . ILE A 1 112 ? 13.127 -13.415 -11.331 1.00 66.44 112 ILE A N 1
ATOM 896 C CA . ILE A 1 112 ? 12.878 -12.543 -12.483 1.00 66.44 112 ILE A CA 1
ATOM 897 C C . ILE A 1 112 ? 13.907 -12.798 -13.565 1.00 66.44 112 ILE A C 1
ATOM 899 O O . ILE A 1 112 ? 13.530 -13.068 -14.697 1.00 66.44 112 ILE A O 1
ATOM 903 N N . LEU A 1 113 ? 15.185 -12.752 -13.200 1.00 71.38 113 LEU A N 1
ATOM 904 C CA . LEU A 1 113 ? 16.286 -12.909 -14.145 1.00 71.38 113 LEU A CA 1
ATOM 905 C C . LEU A 1 113 ? 16.283 -14.298 -14.795 1.00 71.38 113 LEU A C 1
ATOM 907 O O . LEU A 1 113 ? 16.563 -14.425 -15.984 1.00 71.38 113 LEU A O 1
ATOM 911 N N . ASN A 1 114 ? 15.875 -15.326 -14.047 1.00 76.25 114 ASN A N 1
ATOM 912 C CA . ASN A 1 114 ? 15.689 -16.674 -14.574 1.00 76.25 114 ASN A CA 1
ATOM 913 C C . ASN A 1 114 ? 14.507 -16.750 -15.556 1.00 76.25 114 ASN A C 1
ATOM 915 O O . ASN A 1 114 ? 14.631 -17.386 -16.595 1.00 76.25 114 ASN A O 1
ATOM 919 N N . ILE A 1 115 ? 13.375 -16.096 -15.263 1.00 74.69 115 ILE A N 1
ATOM 920 C CA . ILE A 1 115 ? 12.213 -16.048 -16.172 1.00 74.69 115 ILE A CA 1
ATOM 921 C C . ILE A 1 115 ? 12.553 -15.281 -17.455 1.00 74.69 115 ILE A C 1
ATOM 923 O O . ILE A 1 115 ? 12.101 -15.648 -18.538 1.00 74.69 115 ILE A O 1
ATOM 927 N N . THR A 1 116 ? 13.356 -14.221 -17.352 1.00 71.94 116 THR A N 1
ATOM 928 C CA . THR A 1 116 ? 13.734 -13.392 -18.501 1.00 71.94 116 THR A CA 1
ATOM 929 C C . THR A 1 116 ? 14.939 -13.908 -19.279 1.00 71.94 116 THR A C 1
ATOM 931 O O . THR A 1 116 ? 15.214 -13.386 -20.359 1.00 71.94 116 THR A O 1
ATOM 934 N N . ASN A 1 117 ? 15.637 -14.932 -18.773 1.00 75.00 117 ASN A N 1
ATOM 935 C CA . ASN A 1 117 ? 16.919 -15.419 -19.293 1.00 75.00 117 ASN A CA 1
ATOM 936 C C . ASN A 1 117 ? 17.985 -14.316 -19.434 1.00 75.00 117 ASN A C 1
ATOM 938 O O . ASN A 1 117 ? 18.881 -14.416 -20.275 1.00 75.00 117 ASN A O 1
ATOM 942 N N . ILE A 1 118 ? 17.893 -13.260 -18.624 1.00 73.81 118 ILE A N 1
ATOM 943 C CA . ILE A 1 118 ? 18.926 -12.226 -18.568 1.00 73.81 118 ILE A CA 1
ATOM 944 C C . ILE A 1 118 ? 20.141 -12.837 -17.881 1.00 73.81 118 ILE A C 1
ATOM 946 O O . ILE A 1 118 ? 20.016 -13.409 -16.799 1.00 73.81 118 ILE A O 1
ATOM 950 N N . LYS A 1 119 ? 21.327 -12.715 -18.477 1.00 71.25 119 LYS A N 1
ATOM 951 C CA . LYS A 1 119 ? 22.564 -13.101 -17.794 1.00 71.25 119 LYS A CA 1
ATOM 952 C C . LYS A 1 119 ? 22.892 -12.087 -16.709 1.00 71.25 119 LYS A C 1
ATOM 954 O O . LYS A 1 119 ? 22.858 -10.879 -16.947 1.00 71.25 119 LYS A O 1
ATOM 959 N N . TYR A 1 120 ? 23.266 -12.583 -15.534 1.00 73.44 120 TYR A N 1
ATOM 960 C CA . TYR A 1 120 ? 23.602 -11.751 -14.386 1.00 73.44 120 TYR A CA 1
ATOM 961 C C . TYR A 1 120 ? 24.665 -12.390 -13.491 1.00 73.44 120 TYR A C 1
ATOM 963 O O . TYR A 1 120 ? 24.873 -13.602 -13.526 1.00 73.44 120 TYR A O 1
ATOM 971 N N . SER A 1 121 ? 25.309 -11.576 -12.657 1.00 68.75 121 SER A N 1
ATOM 972 C CA . SER A 1 121 ? 26.104 -12.034 -11.516 1.00 68.75 121 SER A CA 1
ATOM 973 C C . SER A 1 121 ? 25.695 -11.283 -10.256 1.00 68.75 121 SER A C 1
ATOM 975 O O . SER A 1 121 ? 25.336 -10.105 -10.310 1.00 68.75 121 SER A O 1
ATOM 977 N N . ILE A 1 122 ? 25.714 -11.995 -9.126 1.00 71.19 122 ILE A N 1
ATOM 978 C CA . ILE A 1 122 ? 25.464 -11.425 -7.803 1.00 71.19 122 ILE A CA 1
ATOM 979 C C . ILE A 1 122 ? 26.704 -11.633 -6.948 1.00 71.19 122 ILE A C 1
ATOM 981 O O . ILE A 1 122 ? 27.128 -12.771 -6.754 1.00 71.19 122 ILE A O 1
ATOM 985 N N . GLU A 1 123 ? 27.265 -10.550 -6.422 1.00 67.81 123 GLU A N 1
ATOM 986 C CA . GLU A 1 123 ? 28.447 -10.586 -5.555 1.00 67.81 123 GLU A CA 1
ATOM 987 C C . GLU A 1 123 ? 28.149 -9.905 -4.224 1.00 67.81 123 GLU A C 1
ATOM 989 O O . GLU A 1 123 ? 27.300 -9.021 -4.148 1.00 67.81 123 GLU A O 1
ATOM 994 N N . THR A 1 124 ? 28.828 -10.317 -3.153 1.00 68.06 124 THR A N 1
ATOM 995 C CA . THR A 1 124 ? 28.798 -9.595 -1.877 1.00 68.06 124 THR A CA 1
ATOM 996 C C . THR A 1 124 ? 30.187 -9.023 -1.594 1.00 68.06 124 THR A C 1
ATOM 998 O O . THR A 1 124 ? 31.140 -9.795 -1.564 1.00 68.06 124 THR A O 1
ATOM 1001 N N . LYS A 1 125 ? 30.311 -7.702 -1.398 1.00 61.06 125 LYS A N 1
ATOM 1002 C CA . LYS A 1 125 ? 31.584 -7.021 -1.059 1.00 61.06 125 LYS A CA 1
ATOM 1003 C C . LYS A 1 125 ? 31.433 -6.117 0.168 1.00 61.06 125 LYS A C 1
ATOM 1005 O O . LYS A 1 125 ? 30.317 -5.734 0.513 1.00 61.06 125 LYS A O 1
ATOM 1010 N N . LYS A 1 126 ? 32.531 -5.737 0.827 1.00 60.62 126 LYS A N 1
ATOM 1011 C CA . LYS A 1 126 ? 32.526 -4.773 1.956 1.00 60.62 126 LYS A CA 1
ATOM 1012 C C . LYS A 1 126 ? 32.736 -3.331 1.484 1.00 60.62 126 LYS A C 1
ATOM 1014 O O . LYS A 1 126 ? 33.399 -3.109 0.480 1.00 60.62 126 LYS A O 1
ATOM 1019 N N . ILE A 1 127 ? 32.256 -2.329 2.238 1.00 51.88 127 ILE A N 1
ATOM 1020 C CA . ILE A 1 127 ? 32.398 -0.902 1.849 1.00 51.88 127 ILE A CA 1
ATOM 1021 C C . ILE A 1 127 ? 33.852 -0.459 1.649 1.00 51.88 127 ILE A C 1
ATOM 1023 O O . ILE A 1 127 ? 34.144 0.415 0.836 1.00 51.88 127 ILE A O 1
ATOM 1027 N N . GLU A 1 128 ? 34.774 -1.059 2.394 1.00 53.62 128 GLU A N 1
ATOM 1028 C CA . GLU A 1 128 ? 36.203 -0.748 2.338 1.00 53.62 128 GLU A CA 1
ATOM 1029 C C . GLU A 1 128 ? 36.840 -1.226 1.025 1.00 53.62 128 GLU A C 1
ATOM 1031 O O . GLU A 1 128 ? 37.719 -0.551 0.496 1.00 53.62 128 GLU A O 1
ATOM 1036 N N . GLU A 1 129 ? 36.330 -2.321 0.452 1.00 53.69 129 GLU A N 1
ATOM 1037 C CA . GLU A 1 129 ? 36.726 -2.845 -0.865 1.00 53.69 129 GLU A CA 1
ATOM 1038 C C . GLU A 1 129 ? 36.176 -1.975 -2.011 1.00 53.69 129 GLU A C 1
ATOM 1040 O O . GLU A 1 129 ? 36.731 -1.961 -3.104 1.00 53.69 129 GLU A O 1
ATOM 1045 N N . ILE A 1 130 ? 35.112 -1.206 -1.751 1.00 51.09 130 ILE A N 1
ATOM 1046 C CA . ILE A 1 130 ? 34.495 -0.279 -2.714 1.00 51.09 130 ILE A CA 1
ATOM 1047 C C . ILE A 1 130 ? 35.266 1.040 -2.774 1.00 51.09 130 ILE A C 1
ATOM 1049 O O . ILE A 1 130 ? 35.468 1.599 -3.849 1.00 51.09 130 ILE A O 1
ATOM 1053 N N . LYS A 1 131 ? 35.704 1.569 -1.624 1.00 44.97 131 LYS A N 1
ATOM 1054 C CA . LYS A 1 131 ? 36.449 2.840 -1.571 1.00 44.97 131 LYS A CA 1
ATOM 1055 C C . LYS A 1 131 ? 37.779 2.764 -2.329 1.00 44.97 131 LYS A C 1
ATOM 1057 O O . LYS A 1 131 ? 38.191 3.766 -2.907 1.00 44.97 131 LYS A O 1
ATOM 1062 N N . SER A 1 132 ? 38.410 1.591 -2.377 1.00 43.78 132 SER A N 1
ATOM 1063 C CA . SER A 1 132 ? 39.614 1.352 -3.178 1.00 43.78 132 SER A CA 1
ATOM 1064 C C . SER A 1 132 ? 39.322 1.225 -4.682 1.00 43.78 132 SER A C 1
ATOM 1066 O O . SER A 1 132 ? 40.112 1.719 -5.483 1.00 43.78 132 SER A O 1
ATOM 1068 N N . GLU A 1 133 ? 38.181 0.647 -5.085 1.00 42.03 133 GLU A N 1
ATOM 1069 C CA . GLU A 1 133 ? 37.712 0.636 -6.486 1.00 42.03 133 GLU A CA 1
ATOM 1070 C C . GLU A 1 133 ? 37.335 2.049 -6.969 1.00 42.03 133 GLU A C 1
ATOM 1072 O O . GLU A 1 133 ? 37.737 2.446 -8.061 1.00 42.03 133 GLU A O 1
ATOM 1077 N N . LYS A 1 134 ? 36.682 2.869 -6.133 1.00 41.69 134 LYS A N 1
ATOM 1078 C CA . LYS A 1 134 ? 36.336 4.264 -6.465 1.00 41.69 134 LYS A CA 1
ATOM 1079 C C . LYS A 1 134 ? 37.565 5.175 -6.589 1.00 41.69 134 LYS A C 1
ATOM 1081 O O . LYS A 1 134 ? 37.573 6.079 -7.413 1.00 41.69 134 LYS A O 1
ATOM 1086 N N . GLU A 1 135 ? 38.640 4.915 -5.839 1.00 34.97 135 GLU A N 1
ATOM 1087 C CA . GLU A 1 135 ? 39.947 5.571 -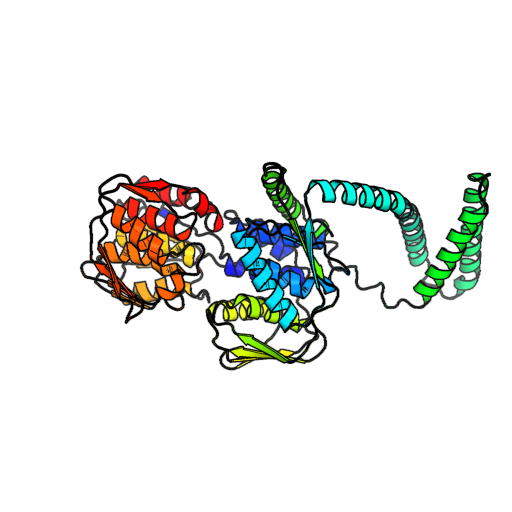6.042 1.00 34.97 135 GLU A CA 1
ATOM 1088 C C . GLU A 1 135 ? 40.622 5.159 -7.364 1.00 34.97 135 GLU A C 1
ATOM 1090 O O . GLU A 1 135 ? 41.394 5.934 -7.941 1.00 34.97 135 GLU A O 1
ATOM 1095 N N . ILE A 1 136 ? 40.354 3.945 -7.855 1.00 33.03 136 ILE A N 1
ATOM 1096 C CA . ILE A 1 136 ? 40.811 3.470 -9.167 1.00 33.03 136 ILE A CA 1
ATOM 1097 C C . ILE A 1 136 ? 39.955 4.100 -10.273 1.00 33.03 136 ILE A C 1
ATOM 1099 O O . ILE A 1 136 ? 40.521 4.596 -11.244 1.00 33.03 136 ILE A O 1
ATOM 1103 N N . GLU A 1 137 ? 38.637 4.206 -10.098 1.00 37.44 137 GLU A N 1
ATOM 1104 C CA . GLU A 1 137 ? 37.742 4.938 -11.002 1.00 37.44 137 GLU A CA 1
ATOM 1105 C C . GLU A 1 137 ? 38.018 6.444 -11.015 1.00 37.44 137 GLU A C 1
ATOM 1107 O O . GLU A 1 137 ? 38.020 7.033 -12.085 1.00 37.44 137 GLU A O 1
ATOM 1112 N N . GLU A 1 138 ? 38.358 7.084 -9.892 1.00 36.59 138 GLU A N 1
ATOM 1113 C CA . GLU A 1 138 ? 38.806 8.485 -9.870 1.00 36.59 138 GLU A CA 1
ATOM 1114 C C . GLU A 1 138 ? 40.170 8.665 -10.553 1.00 36.59 138 GLU A C 1
ATOM 1116 O O . GLU A 1 138 ? 40.431 9.707 -11.163 1.00 36.59 138 GLU A O 1
ATOM 1121 N N . LYS A 1 139 ? 41.051 7.656 -10.499 1.00 32.03 139 LYS A N 1
ATOM 1122 C CA . LYS A 1 139 ? 42.305 7.631 -11.271 1.00 32.03 139 LYS A CA 1
ATOM 1123 C C . LYS A 1 139 ? 42.054 7.410 -12.765 1.00 32.03 139 LYS A C 1
ATOM 1125 O O . LYS A 1 139 ? 42.734 8.045 -13.570 1.00 32.03 139 LYS A O 1
ATOM 1130 N N . ILE A 1 140 ? 41.057 6.606 -13.129 1.00 31.42 140 ILE A N 1
ATOM 1131 C CA . ILE A 1 140 ? 40.584 6.409 -14.507 1.00 31.42 140 ILE A CA 1
ATOM 1132 C C . ILE A 1 140 ? 39.850 7.669 -15.010 1.00 31.42 140 ILE A C 1
ATOM 1134 O O . ILE A 1 140 ? 40.110 8.128 -16.114 1.00 31.42 140 ILE A O 1
ATOM 1138 N N . ALA A 1 141 ? 39.058 8.351 -14.185 1.00 32.03 141 ALA A N 1
ATOM 1139 C CA . ALA A 1 141 ? 38.415 9.636 -14.480 1.00 32.03 141 ALA A CA 1
ATOM 1140 C C . ALA A 1 141 ? 39.435 10.787 -14.592 1.00 32.03 141 ALA A C 1
ATOM 1142 O O . ALA A 1 141 ? 39.277 11.712 -15.390 1.00 32.03 141 ALA A O 1
ATOM 1143 N N . LYS A 1 142 ? 40.556 10.715 -13.859 1.00 30.59 142 LYS A N 1
ATOM 1144 C CA . LYS A 1 142 ? 41.735 11.569 -14.095 1.00 30.59 142 LYS A CA 1
ATOM 1145 C C . LYS A 1 142 ? 42.440 11.252 -15.415 1.00 30.59 142 LYS A C 1
ATOM 1147 O O . LYS A 1 142 ? 43.088 12.144 -15.957 1.00 30.59 142 LYS A O 1
ATOM 1152 N N . PHE A 1 143 ? 42.307 10.034 -15.931 1.00 27.70 143 PHE A N 1
ATOM 1153 C CA . PHE A 1 143 ? 42.743 9.643 -17.272 1.00 27.70 143 PHE A CA 1
ATOM 1154 C C . PHE A 1 143 ? 41.787 10.212 -18.344 1.00 27.70 143 PHE A C 1
ATOM 1156 O O . PHE A 1 143 ? 42.243 10.776 -19.338 1.00 27.70 143 PHE A O 1
ATOM 1163 N N . TYR A 1 144 ? 40.479 10.261 -18.058 1.00 28.91 144 TYR A N 1
ATOM 1164 C CA . TYR A 1 144 ? 39.456 10.973 -18.845 1.00 28.91 144 TYR A CA 1
ATOM 1165 C C . TYR A 1 144 ? 39.568 12.508 -18.815 1.00 28.91 144 TYR A C 1
ATOM 1167 O O . TYR A 1 144 ? 38.802 13.205 -19.465 1.00 28.91 144 TYR A O 1
ATOM 1175 N N . LYS A 1 145 ? 40.593 13.106 -18.195 1.00 31.48 145 LYS A N 1
ATOM 1176 C CA . LYS A 1 145 ? 40.900 14.539 -18.406 1.00 31.48 145 LYS A CA 1
ATOM 1177 C C . LYS A 1 145 ? 41.336 14.866 -19.848 1.00 31.48 145 LYS A C 1
ATOM 1179 O O . LYS A 1 145 ? 41.413 16.046 -20.194 1.00 31.48 145 LYS A O 1
ATOM 1184 N N . LEU A 1 146 ? 41.559 13.849 -20.688 1.00 33.56 146 LEU A N 1
ATOM 1185 C CA . LEU A 1 146 ? 41.613 13.939 -22.155 1.00 33.56 146 LEU A CA 1
ATOM 1186 C C . LEU A 1 146 ? 40.260 14.324 -22.788 1.00 33.56 146 LEU A C 1
ATOM 1188 O O . LEU A 1 146 ? 40.232 14.939 -23.850 1.00 33.56 146 LEU A O 1
ATOM 1192 N N . GLU A 1 147 ? 39.144 14.093 -22.101 1.00 35.50 147 GLU A N 1
ATOM 1193 C CA . GLU A 1 147 ? 37.792 14.476 -22.519 1.00 35.50 147 GLU A CA 1
ATOM 1194 C C . GLU A 1 147 ? 37.597 16.000 -22.525 1.00 35.50 147 GLU A C 1
ATOM 1196 O O . GLU A 1 147 ? 36.885 16.527 -23.367 1.00 35.50 147 GLU A O 1
ATOM 1201 N N . LYS A 1 148 ? 38.325 16.762 -21.691 1.00 35.38 148 LYS A N 1
ATOM 1202 C CA . LYS A 1 148 ? 38.360 18.239 -21.792 1.00 35.38 148 LYS A CA 1
ATOM 1203 C C . LYS A 1 148 ? 39.115 18.744 -23.019 1.00 35.38 148 LYS A C 1
ATOM 1205 O O . LYS A 1 148 ? 38.868 19.865 -23.456 1.00 35.38 148 LYS A O 1
ATOM 1210 N N . VAL A 1 149 ? 40.035 17.947 -23.562 1.00 37.47 149 VAL A N 1
ATOM 1211 C CA . VAL A 1 149 ? 40.672 18.224 -24.857 1.00 37.47 149 VAL A CA 1
ATOM 1212 C C . VAL A 1 149 ? 39.697 17.866 -25.981 1.00 37.47 149 VAL A C 1
ATOM 1214 O O . VAL A 1 149 ? 39.536 18.651 -26.908 1.00 37.47 149 VAL A O 1
ATOM 1217 N N . PHE A 1 150 ? 38.961 16.762 -25.835 1.00 34.72 150 PHE A N 1
ATOM 1218 C CA . PHE A 1 150 ? 37.912 16.321 -26.760 1.00 34.72 150 PHE A CA 1
ATOM 1219 C C . PHE A 1 150 ? 36.725 17.295 -26.841 1.00 34.72 150 PHE A C 1
ATOM 1221 O O . PHE A 1 150 ? 36.355 17.692 -27.936 1.00 34.72 150 PHE A O 1
ATOM 1228 N N . LEU A 1 151 ? 36.212 17.792 -25.714 1.00 35.72 151 LEU A N 1
ATOM 1229 C CA . LEU A 1 151 ? 35.166 18.822 -25.637 1.00 35.72 151 LEU A CA 1
ATOM 1230 C C . LEU A 1 151 ? 35.620 20.154 -26.246 1.00 35.72 151 LEU A C 1
ATOM 1232 O O . LEU A 1 151 ? 34.830 20.834 -26.886 1.00 35.72 151 LEU A O 1
ATOM 1236 N N . LYS A 1 152 ? 36.908 20.507 -26.128 1.00 38.66 152 LYS A N 1
ATOM 1237 C CA . LYS A 1 152 ? 37.480 21.690 -26.796 1.00 38.66 152 LYS A CA 1
ATOM 1238 C C . LYS A 1 152 ? 37.567 21.504 -28.316 1.00 38.66 152 LYS A C 1
ATOM 1240 O O . LYS A 1 152 ? 37.421 22.466 -29.063 1.00 38.66 152 LYS A O 1
ATOM 1245 N N . ILE A 1 153 ? 37.816 20.275 -28.774 1.00 38.66 153 ILE A N 1
ATOM 1246 C CA . ILE A 1 153 ? 37.769 19.893 -30.192 1.00 38.66 153 ILE A CA 1
ATOM 1247 C C . ILE A 1 153 ? 36.312 19.890 -30.681 1.00 38.66 153 ILE A C 1
ATOM 1249 O O . ILE A 1 153 ? 36.053 20.357 -31.786 1.00 38.66 153 ILE A O 1
ATOM 1253 N N . GLN A 1 154 ? 35.361 19.463 -29.847 1.00 35.03 154 GLN A N 1
ATOM 1254 C CA . GLN A 1 154 ? 33.924 19.402 -30.131 1.00 35.03 154 GLN A CA 1
ATOM 1255 C C . GLN A 1 154 ? 33.266 20.795 -30.192 1.00 35.03 154 GLN A C 1
ATOM 1257 O O . GLN A 1 154 ? 32.534 21.092 -31.129 1.00 35.03 154 GLN A O 1
ATOM 1262 N N . GLU A 1 155 ? 33.595 21.703 -29.267 1.00 38.66 155 GLU A N 1
ATOM 1263 C CA . GLU A 1 155 ? 33.149 23.108 -29.299 1.00 38.66 155 GLU A CA 1
ATOM 1264 C C . GLU A 1 155 ? 33.703 23.859 -30.520 1.00 38.66 155 GLU A C 1
ATOM 1266 O O . GLU A 1 155 ? 33.000 24.655 -31.145 1.00 38.66 155 GLU A O 1
ATOM 1271 N N . ASN A 1 156 ? 34.958 23.590 -30.895 1.00 38.56 156 ASN A N 1
ATOM 1272 C CA . ASN A 1 156 ? 35.566 24.196 -32.080 1.00 38.56 156 ASN A CA 1
ATOM 1273 C C . ASN A 1 156 ? 35.059 23.579 -33.395 1.00 38.56 156 ASN A C 1
ATOM 1275 O O . ASN A 1 156 ? 35.030 24.279 -34.403 1.00 38.56 156 ASN A O 1
ATOM 1279 N N . SER A 1 157 ? 34.627 22.312 -33.393 1.00 36.50 157 SER A N 1
ATOM 1280 C CA . SER A 1 157 ? 34.004 21.662 -34.557 1.00 36.50 157 SER A CA 1
ATOM 1281 C C . SER A 1 157 ? 32.526 22.029 -34.716 1.00 36.50 157 SER A C 1
ATOM 1283 O O . SER A 1 157 ? 32.079 22.208 -35.842 1.00 36.50 157 SER A O 1
ATOM 1285 N N . MET A 1 158 ? 31.791 22.280 -33.629 1.00 35.34 158 MET A N 1
ATOM 1286 C CA . MET A 1 158 ? 30.427 22.835 -33.671 1.00 35.34 158 MET A CA 1
ATOM 1287 C C . MET A 1 158 ? 30.393 24.267 -34.227 1.00 35.34 158 MET A C 1
ATOM 1289 O O . MET A 1 158 ? 29.574 24.561 -35.093 1.00 35.34 158 MET A O 1
ATOM 1293 N N . LYS A 1 159 ? 31.350 25.131 -33.848 1.00 36.88 159 LYS A N 1
ATOM 1294 C CA . LYS A 1 159 ? 31.551 26.438 -34.515 1.00 36.88 159 LYS A CA 1
ATOM 1295 C C . LYS A 1 159 ? 31.910 26.319 -36.000 1.00 36.88 159 LYS A C 1
ATOM 1297 O O . LYS A 1 159 ? 31.697 27.256 -36.760 1.00 36.88 159 LYS A O 1
ATOM 1302 N N . TYR A 1 160 ? 32.483 25.186 -36.398 1.00 35.34 160 TYR A N 1
ATOM 1303 C CA . TYR A 1 160 ? 32.813 24.867 -37.785 1.00 35.34 160 TYR A CA 1
ATOM 1304 C C . TYR A 1 160 ? 31.574 24.422 -38.573 1.00 35.34 160 TYR A C 1
ATOM 1306 O O . TYR A 1 160 ? 31.476 24.748 -39.748 1.00 35.34 160 TYR A O 1
ATOM 1314 N N . PHE A 1 161 ? 30.619 23.737 -37.932 1.00 35.25 161 PHE A N 1
ATOM 1315 C CA . PHE A 1 161 ? 29.369 23.278 -38.550 1.00 35.25 161 PHE A CA 1
ATOM 1316 C C . PHE A 1 161 ? 28.381 24.412 -38.852 1.00 35.25 161 PHE A C 1
ATOM 1318 O O . PHE A 1 161 ? 27.684 24.339 -39.857 1.00 35.25 161 PHE A O 1
ATOM 1325 N N . GLU A 1 162 ? 28.383 25.502 -38.077 1.00 39.03 162 GLU A N 1
ATOM 1326 C CA . GLU A 1 162 ? 27.594 26.711 -38.390 1.00 39.03 162 GLU A CA 1
ATOM 1327 C C . GLU A 1 162 ? 28.094 27.473 -39.640 1.00 39.03 162 GLU A C 1
ATOM 1329 O O . GLU A 1 162 ? 27.437 28.400 -40.105 1.00 39.03 162 GLU A O 1
ATOM 1334 N N . LEU A 1 163 ? 29.250 27.096 -40.205 1.00 36.91 163 LEU A N 1
ATOM 1335 C CA . LEU A 1 163 ? 29.841 27.706 -41.406 1.00 36.91 163 LEU A CA 1
ATOM 1336 C C . LEU A 1 163 ? 29.676 26.845 -42.678 1.00 36.91 163 LEU A C 1
ATOM 1338 O O . LEU A 1 163 ? 30.167 27.241 -43.741 1.00 36.91 163 LEU A O 1
ATOM 1342 N N . ILE A 1 164 ? 29.019 25.682 -42.577 1.00 37.31 164 ILE A N 1
ATOM 1343 C CA . ILE A 1 164 ? 28.820 24.702 -43.659 1.00 37.31 164 ILE A CA 1
ATOM 1344 C C . ILE A 1 164 ? 27.391 24.836 -44.194 1.00 37.31 164 ILE A C 1
ATOM 1346 O O . ILE A 1 164 ? 26.540 24.003 -43.912 1.00 37.31 164 ILE A O 1
ATOM 1350 N N . ASP A 1 165 ? 27.131 25.890 -44.962 1.00 37.38 165 ASP A N 1
ATOM 1351 C CA . ASP A 1 165 ? 25.877 26.018 -45.726 1.00 37.38 165 ASP A CA 1
ATOM 1352 C C . ASP A 1 165 ? 26.137 26.290 -47.221 1.00 37.38 165 ASP A C 1
ATOM 1354 O O . ASP A 1 165 ? 25.290 26.820 -47.924 1.00 37.38 165 ASP A O 1
ATOM 1358 N N . ASP A 1 166 ? 27.323 25.928 -47.734 1.00 39.44 166 ASP A N 1
ATOM 1359 C CA . ASP A 1 166 ? 27.652 26.057 -49.162 1.00 39.44 166 ASP A CA 1
ATOM 1360 C C . ASP A 1 166 ? 28.639 24.969 -49.631 1.00 39.44 166 ASP A C 1
ATOM 1362 O O . ASP A 1 166 ? 29.758 24.844 -49.117 1.00 39.44 166 ASP A O 1
ATOM 1366 N N . GLU A 1 167 ? 28.231 24.191 -50.642 1.00 40.59 167 GLU A N 1
ATOM 1367 C CA . GLU A 1 167 ? 28.928 22.993 -51.148 1.00 40.59 167 GLU A CA 1
ATOM 1368 C C . GLU A 1 167 ? 30.313 23.269 -51.778 1.00 40.59 167 GLU A C 1
ATOM 1370 O O . GLU A 1 167 ? 31.146 22.362 -51.857 1.00 40.59 167 GLU A O 1
ATOM 1375 N N . GLU A 1 168 ? 30.630 24.511 -52.165 1.00 39.69 168 GLU A N 1
ATOM 1376 C CA . GLU A 1 168 ? 31.903 24.852 -52.829 1.00 39.69 168 GLU A CA 1
ATOM 1377 C C . GLU A 1 168 ? 33.123 24.953 -51.886 1.00 39.69 168 GLU A C 1
ATOM 1379 O O . GLU A 1 168 ? 34.265 24.980 -52.350 1.00 39.69 168 GLU A O 1
ATOM 1384 N N . LYS A 1 169 ? 32.947 24.952 -50.554 1.00 42.78 169 LYS A N 1
ATOM 1385 C CA . LYS A 1 169 ? 34.064 25.128 -49.592 1.00 42.78 169 LYS A CA 1
ATOM 1386 C C . LYS A 1 169 ? 34.755 23.836 -49.126 1.00 42.78 169 LYS A C 1
ATOM 1388 O O . LYS A 1 169 ? 35.699 23.896 -48.333 1.00 42.78 169 LYS A O 1
ATOM 1393 N N . ASN A 1 170 ? 34.353 22.666 -49.622 1.00 44.44 170 ASN A N 1
ATOM 1394 C CA . ASN A 1 170 ? 34.783 21.375 -49.065 1.00 44.44 170 ASN A CA 1
ATOM 1395 C C . ASN A 1 170 ? 36.299 21.084 -49.165 1.00 44.44 170 ASN A C 1
ATOM 1397 O O . ASN A 1 170 ? 36.879 20.570 -48.209 1.00 44.44 170 ASN A O 1
ATOM 1401 N N . GLN A 1 171 ? 36.993 21.454 -50.249 1.00 39.28 171 GLN A N 1
ATOM 1402 C CA . GLN A 1 171 ? 38.436 21.157 -50.378 1.00 39.28 171 GLN A CA 1
ATOM 1403 C C . GLN A 1 171 ? 39.348 22.120 -49.594 1.00 39.28 171 GLN A C 1
ATOM 1405 O O . GLN A 1 171 ? 40.334 21.686 -48.999 1.00 39.28 171 GLN A O 1
ATOM 1410 N N . SER A 1 172 ? 38.998 23.408 -49.520 1.00 40.19 172 SER A N 1
ATOM 1411 C CA . SER A 1 172 ? 39.738 24.407 -48.726 1.00 40.19 172 SER A CA 1
ATOM 1412 C C . SER A 1 172 ? 39.621 24.156 -47.214 1.00 40.19 172 SER A C 1
ATOM 1414 O O . SER A 1 172 ? 40.551 24.423 -46.445 1.00 40.19 172 SER A O 1
ATOM 1416 N N . ASN A 1 173 ? 38.481 23.615 -46.779 1.00 41.19 173 ASN A N 1
ATOM 1417 C CA . ASN A 1 173 ? 38.190 23.359 -45.370 1.00 41.19 173 ASN A CA 1
ATOM 1418 C C . ASN A 1 173 ? 38.845 22.065 -44.865 1.00 41.19 173 ASN A C 1
ATOM 1420 O O . ASN A 1 173 ? 39.346 22.035 -43.742 1.00 41.19 173 ASN A O 1
ATOM 1424 N N . LEU A 1 174 ? 38.954 21.038 -45.715 1.00 41.28 174 LEU A N 1
ATOM 1425 C CA . LEU A 1 174 ? 39.745 19.836 -45.426 1.00 41.28 174 LEU A CA 1
ATOM 1426 C C . LEU A 1 174 ? 41.239 20.156 -45.263 1.00 41.28 174 LEU A C 1
ATOM 1428 O O . LEU A 1 174 ? 41.882 19.638 -44.348 1.00 41.28 174 LEU A O 1
ATOM 1432 N N . GLN A 1 175 ? 41.780 21.062 -46.086 1.00 46.03 175 GLN A N 1
ATOM 1433 C CA . GLN A 1 175 ? 43.165 21.522 -45.949 1.00 46.03 175 GLN A CA 1
ATOM 1434 C C . GLN A 1 175 ? 43.374 22.309 -44.643 1.00 46.03 175 GLN A C 1
ATOM 1436 O O . GLN A 1 175 ? 44.370 22.107 -43.952 1.00 46.03 175 GLN A O 1
ATOM 1441 N N . SER A 1 176 ? 42.409 23.148 -44.256 1.00 44.09 176 SER A N 1
ATOM 1442 C CA . SER A 1 176 ? 42.443 23.904 -42.993 1.00 44.09 176 SER A CA 1
ATOM 1443 C C . SER A 1 176 ? 42.365 23.001 -41.755 1.00 44.09 176 SER A C 1
ATOM 1445 O O . SER A 1 176 ? 43.078 23.232 -40.780 1.00 44.09 176 SER A O 1
ATOM 1447 N N . PHE A 1 177 ? 41.562 21.936 -41.805 1.00 42.72 177 PHE A N 1
ATOM 1448 C CA . PHE A 1 177 ? 41.478 20.939 -40.736 1.00 42.72 177 PHE A CA 1
ATOM 1449 C C . PHE A 1 177 ? 42.764 20.104 -40.628 1.00 42.72 177 PHE A C 1
ATOM 1451 O O . PHE A 1 177 ? 43.276 19.896 -39.530 1.00 42.72 177 PHE A O 1
ATOM 1458 N N . SER A 1 178 ? 43.349 19.706 -41.765 1.00 47.06 178 SER A N 1
ATOM 1459 C CA . SER A 1 178 ? 44.651 19.026 -41.800 1.00 47.06 178 SER A CA 1
ATOM 1460 C C . SER A 1 178 ? 45.769 19.898 -41.212 1.00 47.06 178 SER A C 1
ATOM 1462 O O . SER A 1 178 ? 46.591 19.401 -40.443 1.00 47.06 178 SER A O 1
ATOM 1464 N N . ASN A 1 179 ? 45.764 21.202 -41.506 1.00 49.81 179 ASN A N 1
ATOM 1465 C CA . ASN A 1 179 ? 46.727 22.155 -40.951 1.00 49.81 179 ASN A CA 1
ATOM 1466 C C . ASN A 1 179 ? 46.550 22.330 -39.430 1.00 49.81 179 ASN A C 1
ATOM 1468 O O . ASN A 1 179 ? 47.539 22.391 -38.707 1.00 49.81 179 ASN A O 1
ATOM 1472 N N . LEU A 1 180 ? 45.311 22.341 -38.920 1.00 46.50 180 LEU A N 1
ATOM 1473 C CA . LEU A 1 180 ? 45.021 22.426 -37.481 1.00 46.50 180 LEU A CA 1
ATOM 1474 C C . LEU A 1 180 ? 45.473 21.162 -36.725 1.00 46.50 180 LEU A C 1
ATOM 1476 O O . LEU A 1 180 ? 45.979 21.240 -35.601 1.00 46.50 180 LEU A O 1
ATOM 1480 N N . CYS A 1 181 ? 45.338 19.987 -37.348 1.00 46.09 181 CYS A N 1
ATOM 1481 C CA . CYS A 1 181 ? 45.890 18.737 -36.830 1.00 46.09 181 CYS A CA 1
ATOM 1482 C C . CYS A 1 181 ? 47.430 18.765 -36.790 1.00 46.09 181 CYS A C 1
ATOM 1484 O O . CYS A 1 181 ? 48.014 18.324 -35.798 1.00 46.09 181 CYS A O 1
ATOM 1486 N N . GLU A 1 182 ? 48.095 19.320 -37.810 1.00 48.78 182 GLU A N 1
ATOM 1487 C CA . GLU A 1 182 ? 49.556 19.501 -37.813 1.00 48.78 182 GLU A CA 1
ATOM 1488 C C . GLU A 1 182 ? 50.037 20.540 -36.790 1.00 48.78 182 GLU A C 1
ATOM 1490 O O . GLU A 1 182 ? 51.040 20.321 -36.112 1.00 48.78 182 GLU A O 1
ATOM 1495 N N . GLU A 1 183 ? 49.307 21.636 -36.601 1.00 47.38 183 GLU A N 1
ATOM 1496 C CA . GLU A 1 183 ? 49.629 22.670 -35.611 1.00 47.38 183 GLU A CA 1
ATOM 1497 C C . GLU A 1 183 ? 49.456 22.143 -34.172 1.00 47.38 183 GLU A C 1
ATOM 1499 O O . GLU A 1 183 ? 50.256 22.424 -33.272 1.00 47.38 183 GLU A O 1
ATOM 1504 N N . THR A 1 184 ? 48.455 21.285 -33.956 1.00 45.22 184 THR A N 1
ATOM 1505 C CA . THR A 1 184 ? 48.253 20.561 -32.691 1.00 45.22 184 THR A CA 1
ATOM 1506 C C . THR A 1 184 ? 49.365 19.532 -32.458 1.00 45.22 184 THR A C 1
ATOM 1508 O O . THR A 1 184 ? 49.877 19.422 -31.342 1.00 45.22 184 THR A O 1
ATOM 1511 N N . ARG A 1 185 ? 49.809 18.836 -33.515 1.00 44.78 185 ARG A N 1
ATOM 1512 C CA . ARG A 1 185 ? 50.963 17.924 -33.486 1.00 44.78 185 ARG A CA 1
ATOM 1513 C C . ARG A 1 185 ? 52.255 18.652 -33.106 1.00 44.78 185 ARG A C 1
ATOM 1515 O O . ARG A 1 185 ? 52.951 18.186 -32.208 1.00 44.78 185 ARG A O 1
ATOM 1522 N N . GLN A 1 186 ? 52.556 19.799 -33.716 1.00 46.62 186 GLN A N 1
ATOM 1523 C CA . GLN A 1 186 ? 53.755 20.583 -33.388 1.00 46.62 186 GLN A CA 1
ATOM 1524 C C . GLN A 1 186 ? 53.722 21.103 -31.943 1.00 46.62 186 GLN A C 1
ATOM 1526 O O . GLN A 1 186 ? 54.726 21.040 -31.236 1.00 46.62 186 GLN A O 1
ATOM 1531 N N . ASN A 1 187 ? 52.558 21.541 -31.455 1.00 44.12 187 ASN A N 1
ATOM 1532 C CA . ASN A 1 187 ? 52.390 21.974 -30.064 1.00 44.12 187 ASN A CA 1
ATOM 1533 C C . ASN A 1 187 ? 52.558 20.837 -29.037 1.00 44.12 187 ASN A C 1
ATOM 1535 O O . ASN A 1 187 ? 52.979 21.088 -27.902 1.00 44.12 187 ASN A O 1
ATOM 1539 N N . LEU A 1 188 ? 52.254 19.594 -29.422 1.00 41.75 188 LEU A N 1
ATOM 1540 C CA . LEU A 1 188 ? 52.496 18.397 -28.612 1.00 41.75 188 LEU A CA 1
ATOM 1541 C C . LEU A 1 188 ? 53.970 17.957 -28.676 1.00 41.75 188 LEU A C 1
ATOM 1543 O O . LEU A 1 188 ? 54.568 17.717 -27.627 1.00 41.75 188 LEU A O 1
ATOM 1547 N N . GLU A 1 189 ? 54.592 17.965 -29.862 1.00 40.28 189 GLU A N 1
ATOM 1548 C CA . GLU A 1 189 ? 56.024 17.671 -30.059 1.00 40.28 189 GLU A CA 1
ATOM 1549 C C . GLU A 1 189 ? 56.936 18.670 -29.307 1.00 40.28 189 GLU A C 1
ATOM 1551 O O . GLU A 1 189 ? 57.940 18.268 -28.715 1.00 40.28 189 GLU A O 1
ATOM 1556 N N . ILE A 1 190 ? 56.566 19.959 -29.232 1.00 42.53 190 ILE A N 1
ATOM 1557 C CA . ILE A 1 190 ? 57.314 20.991 -28.479 1.00 42.53 190 ILE A CA 1
ATOM 1558 C C . ILE A 1 190 ? 57.254 20.756 -26.955 1.00 42.53 190 ILE A C 1
ATOM 1560 O O . ILE A 1 190 ? 58.187 21.126 -26.236 1.00 42.53 190 ILE A O 1
ATOM 1564 N N . LYS A 1 191 ? 56.198 20.105 -26.441 1.00 40.97 191 LYS A N 1
ATOM 1565 C CA . LYS A 1 191 ? 56.027 19.821 -25.002 1.00 40.97 191 LYS A CA 1
ATOM 1566 C C . LYS A 1 191 ? 56.601 18.478 -24.549 1.00 40.97 191 LYS A C 1
ATOM 1568 O O . LYS A 1 191 ? 56.826 18.313 -23.350 1.00 40.97 191 LYS A O 1
ATOM 1573 N N . SER A 1 192 ? 56.905 17.548 -25.454 1.00 40.53 192 SER A N 1
ATOM 1574 C CA . SER A 1 192 ? 57.451 16.232 -25.102 1.00 40.53 192 SER A CA 1
ATOM 1575 C C . SER A 1 192 ? 58.782 15.952 -25.803 1.00 40.53 192 SER A C 1
ATOM 1577 O O . SER A 1 192 ? 58.858 15.224 -26.788 1.00 40.53 192 SER A O 1
ATOM 1579 N N . LYS A 1 193 ? 59.893 16.427 -25.230 1.00 41.47 193 LYS A N 1
ATOM 1580 C CA . LYS A 1 193 ? 61.239 15.961 -25.625 1.00 41.47 193 LYS A CA 1
ATOM 1581 C C . LYS A 1 193 ? 61.556 14.512 -25.199 1.00 41.47 193 LYS A C 1
ATOM 1583 O O . LYS A 1 193 ? 62.707 14.094 -25.293 1.00 41.47 193 LYS A O 1
ATOM 1588 N N . ARG A 1 194 ? 60.584 13.736 -24.704 1.00 44.59 194 ARG A N 1
ATOM 1589 C CA . ARG A 1 194 ? 60.765 12.333 -24.301 1.00 44.59 194 ARG A CA 1
ATOM 1590 C C . ARG A 1 194 ? 59.508 11.520 -24.628 1.00 44.59 194 ARG A C 1
ATOM 1592 O O . ARG A 1 194 ? 58.432 11.898 -24.188 1.00 44.59 194 ARG A O 1
ATOM 1599 N N . ASN A 1 195 ? 59.717 10.400 -25.323 1.00 46.09 195 ASN A N 1
ATOM 1600 C CA . ASN A 1 195 ? 58.797 9.295 -25.644 1.00 46.09 195 ASN A CA 1
ATOM 1601 C C . ASN A 1 195 ? 57.995 9.393 -26.952 1.00 46.09 195 ASN A C 1
ATOM 1603 O O . ASN A 1 195 ? 56.828 9.763 -26.980 1.00 46.09 195 ASN A O 1
ATOM 1607 N N . SER A 1 196 ? 58.631 8.935 -28.034 1.00 43.28 196 SER A N 1
ATOM 1608 C CA . SER A 1 196 ? 58.060 8.750 -29.374 1.00 43.28 196 SER A CA 1
ATOM 1609 C C . SER A 1 196 ? 57.125 7.536 -29.520 1.00 43.28 196 SER A C 1
ATOM 1611 O O . SER A 1 196 ? 56.368 7.485 -30.482 1.00 43.28 196 SER A O 1
ATOM 1613 N N . GLU A 1 197 ? 57.145 6.564 -28.599 1.00 41.25 197 GLU A N 1
ATOM 1614 C CA . GLU A 1 197 ? 56.263 5.378 -28.657 1.00 41.25 197 GLU A CA 1
ATOM 1615 C C . GLU A 1 197 ? 54.822 5.693 -28.229 1.00 41.25 197 GLU A C 1
ATOM 1617 O O . GLU A 1 197 ? 53.888 5.362 -28.951 1.00 41.25 197 GLU A O 1
ATOM 1622 N N . GLN A 1 198 ? 54.629 6.451 -27.142 1.00 40.19 198 GLN A N 1
ATOM 1623 C CA . GLN A 1 198 ? 53.290 6.840 -26.664 1.00 40.19 198 GLN A CA 1
ATOM 1624 C C . GLN A 1 198 ? 52.525 7.728 -27.659 1.00 40.19 198 GLN A C 1
ATOM 1626 O O . GLN A 1 198 ? 51.299 7.715 -27.688 1.00 40.19 198 GLN A O 1
ATOM 1631 N N . ILE A 1 199 ? 53.237 8.488 -28.496 1.00 41.47 199 ILE A N 1
ATOM 1632 C CA . ILE A 1 199 ? 52.626 9.325 -29.538 1.00 41.47 199 ILE A CA 1
ATOM 1633 C C . ILE A 1 199 ? 52.091 8.460 -30.689 1.00 41.47 199 ILE A C 1
ATOM 1635 O O . ILE A 1 199 ? 51.030 8.760 -31.233 1.00 41.47 199 ILE A O 1
ATOM 1639 N N . ASN A 1 200 ? 52.782 7.369 -31.033 1.00 43.25 200 ASN A N 1
ATOM 1640 C CA . ASN A 1 200 ? 52.323 6.442 -32.066 1.00 43.25 200 ASN A CA 1
ATOM 1641 C C . ASN A 1 200 ? 51.109 5.620 -31.611 1.00 43.25 200 ASN A C 1
ATOM 1643 O O . ASN A 1 200 ? 50.228 5.365 -32.431 1.00 43.25 200 ASN A O 1
ATOM 1647 N N . ASP A 1 201 ? 51.013 5.269 -30.327 1.00 42.28 201 ASP A N 1
ATOM 1648 C CA . ASP A 1 201 ? 49.844 4.567 -29.779 1.00 42.28 201 ASP A CA 1
ATOM 1649 C C . ASP A 1 201 ? 48.590 5.451 -29.803 1.00 42.28 201 ASP A C 1
ATOM 1651 O O . ASP A 1 201 ? 47.556 5.041 -30.330 1.00 42.28 201 ASP A O 1
ATOM 1655 N N . VAL A 1 202 ? 48.710 6.713 -29.375 1.00 39.03 202 VAL A N 1
ATOM 1656 C CA . VAL A 1 202 ? 47.612 7.695 -29.453 1.00 39.03 202 VAL A CA 1
ATOM 1657 C C . VAL A 1 202 ? 47.217 7.976 -30.908 1.00 39.03 202 VAL A C 1
ATOM 1659 O O . VAL A 1 202 ? 46.037 8.122 -31.225 1.00 39.03 202 VAL A O 1
ATOM 1662 N N . TYR A 1 203 ? 48.182 8.017 -31.831 1.00 42.00 203 TYR A N 1
ATOM 1663 C CA . TYR A 1 203 ? 47.909 8.206 -33.257 1.00 42.00 203 TYR A CA 1
ATOM 1664 C C . TYR A 1 203 ? 47.182 7.006 -33.890 1.00 42.00 203 TYR A C 1
ATOM 1666 O O . TYR A 1 203 ? 46.276 7.184 -34.709 1.00 42.00 203 TYR A O 1
ATOM 1674 N N . ASN A 1 204 ? 47.537 5.782 -33.491 1.00 44.59 204 ASN A N 1
ATOM 1675 C CA . ASN A 1 204 ? 46.866 4.565 -33.942 1.00 44.59 204 ASN A CA 1
ATOM 1676 C C . ASN A 1 204 ? 45.446 4.442 -33.364 1.00 44.59 204 ASN A C 1
ATOM 1678 O O . ASN A 1 204 ? 44.532 4.066 -34.101 1.00 44.59 204 ASN A O 1
ATOM 1682 N N . GLU A 1 205 ? 45.232 4.836 -32.104 1.00 40.03 205 GLU A N 1
ATOM 1683 C CA . GLU A 1 205 ? 43.897 4.931 -31.498 1.00 40.03 205 GLU A CA 1
ATOM 1684 C C . GLU A 1 205 ? 43.031 5.995 -32.178 1.00 40.03 205 GLU A C 1
ATOM 1686 O O . GLU A 1 205 ? 41.877 5.724 -32.495 1.00 40.03 205 GLU A O 1
ATOM 1691 N N . LEU A 1 206 ? 43.576 7.167 -32.516 1.00 39.12 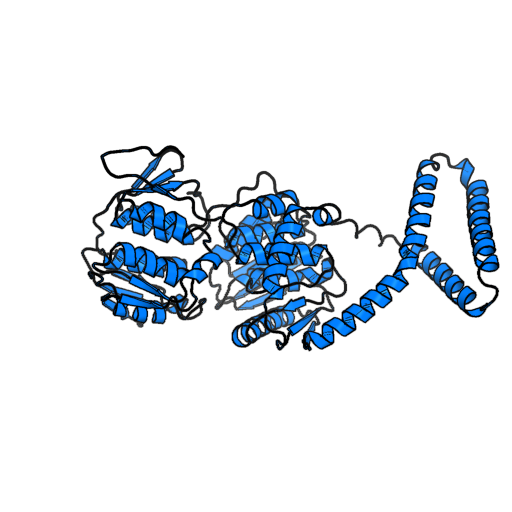206 LEU A N 1
ATOM 1692 C CA . LEU A 1 206 ? 42.827 8.202 -33.239 1.00 39.12 206 LEU A CA 1
ATOM 1693 C C . LEU A 1 206 ? 42.417 7.751 -34.650 1.00 39.12 206 LEU A C 1
ATOM 1695 O O . LEU A 1 206 ? 41.283 7.997 -35.065 1.00 39.12 206 LEU A O 1
ATOM 1699 N N . LYS A 1 207 ? 43.284 7.025 -35.369 1.00 40.94 207 LYS A N 1
ATOM 1700 C CA . LYS A 1 207 ? 42.926 6.387 -36.652 1.00 40.94 207 LYS A CA 1
ATOM 1701 C C . LYS A 1 207 ? 41.858 5.304 -36.490 1.00 40.94 207 LYS A C 1
ATOM 1703 O O . LYS A 1 207 ? 41.024 5.133 -37.381 1.00 40.94 207 LYS A O 1
ATOM 1708 N N . HIS A 1 208 ? 41.876 4.573 -35.377 1.00 39.03 208 HIS A N 1
ATOM 1709 C CA . HIS A 1 208 ? 40.858 3.577 -35.053 1.00 39.03 208 HIS A CA 1
ATOM 1710 C C . HIS A 1 208 ? 39.509 4.243 -34.743 1.00 39.03 208 HIS A C 1
ATOM 1712 O O . HIS A 1 208 ? 38.499 3.872 -35.337 1.00 39.03 208 HIS A O 1
ATOM 1718 N N . CYS A 1 209 ? 39.508 5.307 -33.938 1.00 34.53 209 CYS A N 1
ATOM 1719 C CA . CYS A 1 209 ? 38.336 6.127 -33.633 1.00 34.53 209 CYS A CA 1
ATOM 1720 C C . CYS A 1 209 ? 37.753 6.807 -34.879 1.00 34.53 209 CYS A C 1
ATOM 1722 O O . CYS A 1 209 ? 36.539 6.855 -35.028 1.00 34.53 209 CYS A O 1
ATOM 1724 N N . GLN A 1 210 ? 38.582 7.263 -35.824 1.00 37.28 210 GLN A N 1
ATOM 1725 C CA . GLN A 1 210 ? 38.119 7.832 -37.097 1.00 37.28 210 GLN A CA 1
ATOM 1726 C C . GLN A 1 210 ? 37.442 6.778 -37.995 1.00 37.28 210 GLN A C 1
ATOM 1728 O O . GLN A 1 210 ? 36.472 7.070 -38.693 1.00 37.28 210 GLN A O 1
ATOM 1733 N N . LYS A 1 211 ? 37.915 5.527 -37.946 1.00 35.94 211 LYS A N 1
ATOM 1734 C CA . LYS A 1 211 ? 37.301 4.389 -38.647 1.00 35.94 211 LYS A CA 1
ATOM 1735 C C . LYS A 1 211 ? 35.987 3.943 -37.992 1.00 35.94 211 LYS A C 1
ATOM 1737 O O . LYS A 1 211 ? 35.081 3.509 -38.694 1.00 35.94 211 LYS A O 1
ATOM 1742 N N . ILE A 1 212 ? 35.896 4.075 -36.670 1.00 32.59 212 ILE A N 1
ATOM 1743 C CA . ILE A 1 212 ? 34.692 3.847 -35.864 1.00 32.59 212 ILE A CA 1
ATOM 1744 C C . ILE A 1 212 ? 33.648 4.947 -36.151 1.00 32.59 212 ILE A C 1
ATOM 1746 O O . ILE A 1 212 ? 32.515 4.629 -36.491 1.00 32.59 212 ILE A O 1
ATOM 1750 N N . LEU A 1 213 ? 34.046 6.226 -36.162 1.00 31.11 213 LEU A N 1
ATOM 1751 C CA . LEU A 1 213 ? 33.205 7.390 -36.503 1.00 31.11 213 LEU A CA 1
ATOM 1752 C C . LEU A 1 213 ? 32.608 7.326 -37.914 1.00 31.11 213 LEU A C 1
ATOM 1754 O O . LEU A 1 213 ? 31.438 7.649 -38.086 1.00 31.11 213 LEU A O 1
ATOM 1758 N N . ASN A 1 214 ? 33.356 6.832 -38.904 1.00 34.88 214 ASN A N 1
ATOM 1759 C CA . ASN A 1 214 ? 32.833 6.635 -40.262 1.00 34.88 214 ASN A CA 1
ATOM 1760 C C . ASN A 1 214 ? 31.777 5.513 -40.374 1.00 34.88 214 ASN A C 1
ATOM 1762 O O . ASN A 1 214 ? 31.123 5.412 -41.407 1.00 34.88 214 ASN A O 1
ATOM 1766 N N . ASN A 1 215 ? 31.597 4.694 -39.331 1.00 32.03 215 ASN A N 1
ATOM 1767 C CA . ASN A 1 215 ? 30.581 3.639 -39.251 1.00 32.03 215 ASN A CA 1
ATOM 1768 C C . ASN A 1 215 ? 29.417 3.987 -38.290 1.00 32.03 215 ASN A C 1
ATOM 1770 O O . ASN A 1 215 ? 28.574 3.130 -38.025 1.00 32.03 215 ASN A O 1
ATOM 1774 N N . HIS A 1 216 ? 29.354 5.207 -37.738 1.00 31.58 216 HIS A N 1
ATOM 1775 C CA . HIS A 1 216 ? 28.415 5.565 -36.669 1.00 31.58 216 HIS A CA 1
ATOM 1776 C C . HIS A 1 216 ? 27.151 6.303 -37.148 1.00 31.58 216 HIS A C 1
ATOM 1778 O O . HIS A 1 216 ? 27.064 7.524 -37.076 1.00 31.58 216 HIS A O 1
ATOM 1784 N N . GLU A 1 217 ? 26.107 5.535 -37.465 1.00 28.05 217 GLU A N 1
ATOM 1785 C CA . GLU A 1 217 ? 24.702 5.925 -37.211 1.00 28.05 217 GLU A CA 1
ATOM 1786 C C . GLU A 1 217 ? 24.299 5.715 -35.726 1.00 28.05 217 GLU A C 1
ATOM 1788 O O . GLU A 1 217 ? 23.208 6.080 -35.309 1.00 28.05 217 GLU A O 1
ATOM 1793 N N . LEU A 1 218 ? 25.193 5.170 -34.888 1.00 29.16 218 LEU A N 1
ATOM 1794 C CA . LEU A 1 218 ? 24.903 4.672 -33.528 1.00 29.16 218 LEU A CA 1
ATOM 1795 C C . LEU A 1 218 ? 25.193 5.643 -32.361 1.00 29.16 218 LEU A C 1
ATOM 1797 O O . LEU A 1 218 ? 25.005 5.274 -31.208 1.00 29.16 218 LEU A O 1
ATOM 1801 N N . LEU A 1 219 ? 25.668 6.866 -32.617 1.00 24.78 219 LEU A N 1
ATOM 1802 C CA . LEU A 1 219 ? 26.020 7.834 -31.556 1.00 24.78 219 LEU A CA 1
ATOM 1803 C C . LEU A 1 219 ? 24.920 8.868 -31.247 1.00 24.78 219 LEU A C 1
ATOM 1805 O O . LEU A 1 219 ? 25.105 9.704 -30.366 1.00 24.78 219 LEU A O 1
ATOM 1809 N N . PHE A 1 220 ? 23.765 8.800 -31.914 1.00 26.67 220 PHE A N 1
ATOM 1810 C CA . PHE A 1 220 ? 22.660 9.745 -31.706 1.00 26.67 220 PHE A CA 1
ATOM 1811 C C . PHE A 1 220 ? 21.670 9.361 -30.585 1.00 26.67 220 PHE A C 1
ATOM 1813 O O . PHE A 1 220 ? 20.760 10.137 -30.302 1.00 26.67 220 PHE A O 1
ATOM 1820 N N . GLU A 1 221 ? 21.839 8.226 -29.895 1.00 33.50 221 GLU A N 1
ATOM 1821 C CA . GLU A 1 221 ? 20.860 7.761 -28.889 1.00 33.50 221 GLU A CA 1
ATOM 1822 C C . GLU A 1 221 ? 21.142 8.171 -27.427 1.00 33.50 221 GLU A C 1
ATOM 1824 O O . GLU A 1 221 ? 20.230 8.118 -26.603 1.00 33.50 221 GLU A O 1
ATOM 1829 N N . ASN A 1 222 ? 22.333 8.681 -27.088 1.00 34.66 222 ASN A N 1
ATOM 1830 C CA . ASN A 1 222 ? 22.711 8.979 -25.690 1.00 34.66 222 ASN A CA 1
ATOM 1831 C C . ASN A 1 222 ? 22.350 10.393 -25.179 1.00 34.66 222 ASN A C 1
ATOM 1833 O O . ASN A 1 222 ? 22.837 10.809 -24.131 1.00 34.66 222 ASN A O 1
ATOM 1837 N N . ASN A 1 223 ? 21.467 11.122 -25.870 1.00 36.69 223 ASN A N 1
ATOM 1838 C CA . ASN A 1 223 ? 20.962 12.435 -25.429 1.00 36.69 223 ASN A CA 1
ATOM 1839 C C . ASN A 1 223 ? 19.616 12.381 -24.682 1.00 36.69 223 ASN A C 1
ATOM 1841 O O . ASN A 1 223 ? 19.014 13.422 -24.414 1.00 36.69 223 ASN A O 1
ATOM 1845 N N . LYS A 1 224 ? 19.125 11.191 -24.319 1.00 44.53 224 LYS A N 1
ATOM 1846 C CA . LYS A 1 224 ? 18.026 11.076 -23.349 1.00 44.53 224 LYS A CA 1
ATOM 1847 C C . LYS A 1 224 ? 18.595 11.408 -21.962 1.00 44.53 224 LYS A C 1
ATOM 1849 O O . LYS A 1 224 ? 19.626 10.855 -21.593 1.00 44.53 224 LYS A O 1
ATOM 1854 N N . ASN A 1 225 ? 17.944 12.288 -21.197 1.00 50.91 225 ASN A N 1
ATOM 1855 C CA . ASN A 1 225 ? 18.232 12.618 -19.785 1.00 50.91 225 ASN A CA 1
ATOM 1856 C C . ASN A 1 225 ? 19.128 13.839 -19.445 1.00 50.91 225 ASN A C 1
ATOM 1858 O O . ASN A 1 225 ? 19.360 14.077 -18.254 1.00 50.91 225 ASN A O 1
ATOM 1862 N N . GLU A 1 226 ? 19.594 14.680 -20.383 1.00 48.50 226 GLU A N 1
ATOM 1863 C CA . GLU A 1 226 ? 20.362 15.899 -20.012 1.00 48.50 226 GLU A CA 1
ATOM 1864 C C . GLU A 1 226 ? 19.567 16.853 -19.105 1.00 48.50 226 GLU A C 1
ATOM 1866 O O . GLU A 1 226 ? 20.106 17.434 -18.159 1.00 48.50 226 GLU A O 1
ATOM 1871 N N . LYS A 1 227 ? 18.259 16.986 -19.349 1.00 51.16 227 LYS A N 1
ATOM 1872 C CA . LYS A 1 227 ? 17.387 17.814 -18.513 1.00 51.16 227 LYS A CA 1
ATOM 1873 C C . LYS A 1 227 ? 17.205 17.201 -17.114 1.00 51.16 227 LYS A C 1
ATOM 1875 O O . LYS A 1 227 ? 17.254 17.940 -16.131 1.00 51.16 227 LYS A O 1
ATOM 1880 N N . CYS A 1 228 ? 17.062 15.871 -16.998 1.00 51.38 228 CYS A N 1
ATOM 1881 C CA . CYS A 1 228 ? 16.896 15.185 -15.709 1.00 51.38 228 CYS A CA 1
ATOM 1882 C C . CYS A 1 228 ? 18.128 15.383 -14.825 1.00 51.38 228 CYS A C 1
ATOM 1884 O O . CYS A 1 228 ? 18.016 15.597 -13.616 1.00 51.38 228 CYS A O 1
ATOM 1886 N N . ARG A 1 229 ? 19.314 15.358 -15.446 1.00 55.00 229 ARG A N 1
ATOM 1887 C CA . ARG A 1 229 ? 20.595 15.551 -14.766 1.00 55.00 229 ARG A CA 1
ATOM 1888 C C . ARG A 1 229 ? 20.699 16.921 -14.078 1.00 55.00 229 ARG A C 1
ATOM 1890 O O . ARG A 1 229 ? 21.476 17.041 -13.139 1.00 55.00 229 ARG A O 1
ATOM 1897 N N . ASN A 1 230 ? 19.934 17.934 -14.474 1.00 60.94 230 ASN A N 1
ATOM 1898 C CA . ASN A 1 230 ? 20.050 19.286 -13.915 1.00 60.94 230 ASN A CA 1
ATOM 1899 C C . ASN A 1 230 ? 18.930 19.662 -12.923 1.00 60.94 230 ASN A C 1
ATOM 1901 O O . ASN A 1 230 ? 18.872 20.813 -12.489 1.00 60.94 230 ASN A O 1
ATOM 1905 N N . SER A 1 231 ? 18.047 18.728 -12.533 1.00 71.25 231 SER A N 1
ATOM 1906 C CA . SER A 1 231 ? 16.979 19.028 -11.566 1.00 71.25 231 SER A CA 1
ATOM 1907 C C . SER A 1 231 ? 17.523 19.158 -10.140 1.00 71.25 231 SER A C 1
ATOM 1909 O O . SER A 1 231 ? 17.885 18.173 -9.492 1.00 71.25 231 SER A O 1
ATOM 1911 N N . LYS A 1 232 ? 17.504 20.390 -9.619 1.00 74.50 232 LYS A N 1
ATOM 1912 C CA . LYS A 1 232 ? 17.915 20.707 -8.243 1.00 74.50 232 LYS A CA 1
ATOM 1913 C C . LYS A 1 232 ? 17.066 19.984 -7.192 1.00 74.50 232 LYS A C 1
ATOM 1915 O O . LYS A 1 232 ? 17.569 19.585 -6.152 1.00 74.50 232 LYS A O 1
ATOM 1920 N N . ILE A 1 233 ? 15.784 19.777 -7.482 1.00 74.25 233 ILE A N 1
ATOM 1921 C CA . ILE A 1 233 ? 14.827 19.172 -6.548 1.00 74.25 233 ILE A CA 1
ATOM 1922 C C . ILE A 1 233 ? 15.116 17.681 -6.370 1.00 74.25 233 ILE A C 1
ATOM 1924 O O . ILE A 1 233 ? 15.131 17.186 -5.244 1.00 74.25 233 ILE A O 1
ATOM 1928 N N . LEU A 1 234 ? 15.390 16.969 -7.466 1.00 67.56 234 LEU A N 1
ATOM 1929 C CA . LEU A 1 234 ? 15.789 15.562 -7.403 1.00 67.56 234 LEU A CA 1
ATOM 1930 C C . LEU A 1 234 ? 17.164 15.401 -6.746 1.00 67.56 234 LEU A C 1
ATOM 1932 O O . LEU A 1 234 ? 17.351 14.487 -5.943 1.00 67.56 234 LEU A O 1
ATOM 1936 N N . GLU A 1 235 ? 18.091 16.327 -7.011 1.00 71.69 235 GLU A N 1
ATOM 1937 C CA . GLU A 1 235 ? 19.388 16.374 -6.334 1.00 71.69 235 GLU A CA 1
ATOM 1938 C C . GLU A 1 235 ? 19.249 16.551 -4.815 1.00 71.69 235 GLU A C 1
ATOM 1940 O O . GLU A 1 235 ? 19.938 15.875 -4.050 1.00 71.69 235 GLU A O 1
ATOM 1945 N N . ASP A 1 236 ? 18.349 17.422 -4.360 1.00 69.81 236 ASP A N 1
ATOM 1946 C CA . ASP A 1 236 ? 18.124 17.670 -2.935 1.00 69.81 236 ASP A CA 1
ATOM 1947 C C . ASP A 1 236 ? 17.486 16.451 -2.246 1.00 69.81 236 ASP A C 1
ATOM 1949 O O . ASP A 1 236 ? 17.935 16.054 -1.166 1.00 69.81 236 ASP A O 1
ATOM 1953 N N . VAL A 1 237 ? 16.510 15.787 -2.889 1.00 61.94 237 VAL A N 1
ATOM 1954 C CA . VAL A 1 237 ? 15.952 14.507 -2.403 1.00 61.94 237 VAL A CA 1
ATOM 1955 C C . VAL A 1 237 ? 17.061 13.460 -2.284 1.00 61.94 237 VAL A C 1
ATOM 1957 O O . VAL A 1 237 ? 17.220 12.849 -1.227 1.00 61.94 237 VAL A O 1
ATOM 1960 N N . PHE A 1 238 ? 17.880 13.303 -3.324 1.00 63.53 238 PHE A N 1
ATOM 1961 C CA . PHE A 1 238 ? 19.000 12.366 -3.339 1.00 63.53 238 PHE A CA 1
ATOM 1962 C C . PHE A 1 238 ? 20.046 12.662 -2.253 1.00 63.53 238 PHE A C 1
ATOM 1964 O O . PHE A 1 238 ? 20.471 11.762 -1.528 1.00 63.53 238 PHE A O 1
ATOM 1971 N N . THR A 1 239 ? 20.421 13.930 -2.081 1.00 63.09 239 THR A N 1
ATOM 1972 C CA . THR A 1 239 ? 21.408 14.365 -1.081 1.00 63.09 239 THR A CA 1
ATOM 1973 C C . THR A 1 239 ? 20.891 14.160 0.340 1.00 63.09 239 THR A C 1
ATOM 1975 O O . THR A 1 239 ? 21.626 13.673 1.200 1.00 63.09 239 THR A O 1
ATOM 1978 N N . SER A 1 240 ? 19.613 14.473 0.590 1.00 59.06 240 SER A N 1
ATOM 1979 C CA . SER A 1 240 ? 18.974 14.228 1.889 1.00 59.06 240 SER A CA 1
ATOM 1980 C C . SER A 1 240 ? 18.981 12.742 2.255 1.00 59.06 240 SER A C 1
ATOM 1982 O O . SER A 1 240 ? 19.186 12.387 3.415 1.00 59.06 240 SER A O 1
ATOM 1984 N N . PHE A 1 241 ? 18.846 11.872 1.254 1.00 56.47 241 PHE A N 1
ATOM 1985 C CA . PHE A 1 241 ? 18.874 10.432 1.437 1.00 56.47 241 PHE A CA 1
ATOM 1986 C C . PHE A 1 241 ? 20.293 9.902 1.711 1.00 56.47 241 PHE A C 1
ATOM 1988 O O . PHE A 1 241 ? 20.493 9.151 2.665 1.00 56.47 241 PHE A O 1
ATOM 1995 N N . LYS A 1 242 ? 21.305 10.384 0.974 1.00 52.75 242 LYS A N 1
ATOM 1996 C CA . LYS A 1 242 ? 22.732 10.108 1.254 1.00 52.75 242 LYS A CA 1
ATOM 1997 C C . LYS A 1 242 ? 23.177 10.579 2.648 1.00 52.75 242 LYS A C 1
ATOM 1999 O O . LYS A 1 242 ? 24.051 9.975 3.263 1.00 52.75 242 LYS A O 1
ATOM 2004 N N . ALA A 1 243 ? 22.586 11.642 3.196 1.00 43.72 243 ALA A N 1
ATOM 2005 C CA . ALA A 1 243 ? 22.910 12.099 4.552 1.00 43.72 243 ALA A CA 1
ATOM 2006 C C . ALA A 1 243 ? 22.456 11.111 5.648 1.00 43.72 243 ALA A C 1
ATOM 2008 O O . ALA A 1 243 ? 23.130 10.985 6.671 1.00 43.72 243 ALA A O 1
ATOM 2009 N N . ILE A 1 244 ? 21.357 10.380 5.427 1.00 45.75 244 ILE A N 1
ATOM 2010 C CA . ILE A 1 244 ? 20.899 9.291 6.310 1.00 45.75 244 ILE A CA 1
ATOM 2011 C C . ILE A 1 244 ? 21.887 8.110 6.255 1.00 45.75 244 ILE A C 1
ATOM 2013 O O . ILE A 1 244 ? 22.127 7.450 7.265 1.00 45.75 244 ILE A O 1
ATOM 2017 N N . GLU A 1 245 ? 22.517 7.892 5.098 1.00 46.78 245 GLU A N 1
ATOM 2018 C CA . GLU A 1 245 ? 23.470 6.808 4.843 1.00 46.78 245 GLU A CA 1
ATOM 2019 C C . GLU A 1 245 ? 24.790 6.948 5.616 1.00 46.78 245 GLU A C 1
ATOM 2021 O O . GLU A 1 245 ? 25.294 5.972 6.170 1.00 46.78 245 GLU A O 1
ATOM 2026 N N . ASN A 1 246 ? 25.324 8.169 5.729 1.00 43.88 246 ASN A N 1
ATOM 2027 C CA . ASN A 1 246 ? 26.584 8.442 6.440 1.00 43.88 246 ASN A CA 1
ATOM 2028 C C . ASN A 1 246 ? 26.547 8.096 7.945 1.00 43.88 246 ASN A C 1
ATOM 2030 O O . ASN A 1 246 ? 27.590 8.097 8.596 1.00 43.88 246 ASN A O 1
ATOM 2034 N N . ASN A 1 247 ? 25.368 7.783 8.494 1.00 41.19 247 ASN A N 1
ATOM 2035 C CA . ASN A 1 247 ? 25.176 7.337 9.875 1.00 41.19 247 ASN A CA 1
ATOM 2036 C C . ASN A 1 247 ? 25.073 5.803 10.026 1.00 41.19 247 ASN A C 1
ATOM 2038 O O . ASN A 1 247 ? 24.790 5.312 11.121 1.00 41.19 247 ASN A O 1
ATOM 2042 N N . LEU A 1 248 ? 25.281 5.025 8.957 1.00 41.59 248 LEU A N 1
ATOM 2043 C CA . LEU A 1 248 ? 25.231 3.560 8.996 1.00 41.59 248 LEU A CA 1
ATOM 2044 C C . LEU A 1 248 ? 26.585 2.972 9.456 1.00 41.59 248 LEU A C 1
ATOM 2046 O O . LEU A 1 248 ? 27.641 3.453 9.048 1.00 41.59 248 LEU A O 1
ATOM 2050 N N . PRO A 1 249 ? 26.594 1.928 10.309 1.00 40.31 249 PRO A N 1
ATOM 2051 C CA . PRO A 1 249 ? 27.828 1.374 10.871 1.00 40.31 249 PRO A CA 1
ATOM 2052 C C . PRO A 1 249 ? 28.733 0.748 9.793 1.00 40.31 249 PRO A C 1
ATOM 2054 O O . PRO A 1 249 ? 28.263 0.008 8.931 1.00 40.31 249 PRO A O 1
ATOM 2057 N N . GLY A 1 250 ? 30.045 0.999 9.887 1.00 42.31 250 GLY A N 1
ATOM 2058 C CA . GLY A 1 250 ? 31.053 0.705 8.851 1.00 42.31 250 GLY A CA 1
ATOM 2059 C C . GLY A 1 250 ? 31.343 -0.768 8.517 1.00 42.31 250 GLY A C 1
ATOM 2060 O O . GLY A 1 250 ? 32.108 -1.021 7.596 1.00 42.31 250 GLY A O 1
ATOM 2061 N N . ASN A 1 251 ? 30.719 -1.738 9.194 1.00 49.78 251 ASN A N 1
ATOM 2062 C CA . ASN A 1 251 ? 30.994 -3.175 9.020 1.00 49.78 251 ASN A CA 1
ATOM 2063 C C . ASN A 1 251 ? 29.975 -3.922 8.137 1.00 49.78 251 ASN A C 1
ATOM 2065 O O . ASN A 1 251 ? 29.912 -5.149 8.190 1.00 49.78 251 ASN A O 1
ATOM 2069 N N . LYS A 1 252 ? 29.133 -3.226 7.366 1.00 52.44 252 LYS A N 1
ATOM 2070 C CA . LYS A 1 252 ? 28.096 -3.887 6.556 1.00 52.44 252 LYS A CA 1
ATOM 2071 C C . LYS A 1 252 ? 28.642 -4.460 5.243 1.00 52.44 252 LYS A C 1
ATOM 2073 O O . LYS A 1 252 ? 29.554 -3.905 4.635 1.00 52.44 252 LYS A O 1
ATOM 2078 N N . GLU A 1 253 ? 28.064 -5.580 4.821 1.00 53.34 253 GLU A N 1
ATOM 2079 C CA . GLU A 1 253 ? 28.296 -6.216 3.523 1.00 53.34 253 GLU A CA 1
ATOM 2080 C C . GLU A 1 253 ? 27.252 -5.743 2.495 1.00 53.34 253 GLU A C 1
ATOM 2082 O O . GLU A 1 253 ? 26.088 -5.528 2.831 1.00 53.34 253 GLU A O 1
ATOM 2087 N N . PHE A 1 254 ? 27.656 -5.596 1.235 1.00 54.91 254 PHE A N 1
ATOM 2088 C CA . PHE A 1 254 ? 26.872 -5.011 0.140 1.00 54.91 254 PHE A CA 1
ATOM 2089 C C . PHE A 1 254 ? 26.626 -6.049 -0.937 1.00 54.91 254 PHE A C 1
ATOM 2091 O O . PHE A 1 254 ? 27.551 -6.775 -1.282 1.00 54.91 254 PHE A O 1
ATOM 2098 N N . THR A 1 255 ? 25.413 -6.096 -1.493 1.00 56.22 255 THR A N 1
ATOM 2099 C CA . THR A 1 255 ? 25.093 -6.999 -2.611 1.00 56.22 255 THR A CA 1
ATOM 2100 C C . THR A 1 255 ? 25.126 -6.238 -3.926 1.00 56.22 255 THR A C 1
ATOM 2102 O O . THR A 1 255 ? 24.443 -5.226 -4.067 1.00 56.22 255 THR A O 1
ATOM 2105 N N . PHE A 1 256 ? 25.888 -6.761 -4.875 1.00 57.34 256 PHE A N 1
ATOM 2106 C CA . PHE A 1 256 ? 26.083 -6.236 -6.216 1.00 57.34 256 PHE A CA 1
ATOM 2107 C C . PHE A 1 256 ? 25.285 -7.080 -7.179 1.00 57.34 256 PHE A C 1
ATOM 2109 O O . PHE A 1 256 ? 25.430 -8.298 -7.168 1.00 57.34 256 PHE A O 1
ATOM 2116 N N . LEU A 1 257 ? 24.488 -6.445 -8.027 1.00 61.25 257 LEU A N 1
ATOM 2117 C CA . LEU A 1 257 ? 23.921 -7.093 -9.199 1.00 61.25 257 LEU A CA 1
ATOM 2118 C C . LEU A 1 257 ? 24.569 -6.490 -10.437 1.00 61.25 257 LEU A C 1
ATOM 2120 O O . LEU A 1 257 ? 24.459 -5.286 -10.646 1.00 61.25 257 LEU A O 1
ATOM 2124 N N . LYS A 1 258 ? 25.183 -7.337 -11.262 1.00 60.09 258 LYS A N 1
ATOM 2125 C CA . LYS A 1 258 ? 25.615 -6.984 -12.613 1.00 60.09 258 LYS A CA 1
ATOM 2126 C C . LYS A 1 258 ? 24.729 -7.710 -13.614 1.00 60.09 258 LYS A C 1
ATOM 2128 O O . LYS A 1 258 ? 24.524 -8.917 -13.492 1.00 60.09 258 LYS A O 1
ATOM 2133 N N . LEU A 1 259 ? 24.195 -6.972 -14.579 1.00 60.38 259 LEU A N 1
ATOM 2134 C CA . LEU A 1 259 ? 23.379 -7.491 -15.676 1.00 60.38 259 LEU A CA 1
ATOM 2135 C C . LEU A 1 259 ? 24.190 -7.395 -16.966 1.00 60.38 259 LEU A C 1
ATOM 2137 O O . LEU A 1 259 ? 24.846 -6.383 -17.190 1.00 60.38 259 LEU A O 1
ATOM 2141 N N . TYR A 1 260 ? 24.162 -8.446 -17.782 1.00 62.25 260 TYR A N 1
ATOM 2142 C CA . TYR A 1 260 ? 24.978 -8.546 -18.999 1.00 62.25 260 TYR A CA 1
ATOM 2143 C C . TYR A 1 260 ? 24.154 -8.486 -20.291 1.00 62.25 260 TYR A C 1
ATOM 2145 O O . TYR A 1 260 ? 24.728 -8.338 -21.362 1.00 62.25 260 TYR A O 1
ATOM 2153 N N . ASP A 1 261 ? 22.831 -8.632 -20.201 1.00 63.38 261 ASP A N 1
ATOM 2154 C CA . ASP A 1 261 ? 21.926 -8.693 -21.350 1.00 63.38 261 ASP A CA 1
ATOM 2155 C C . ASP A 1 261 ? 20.648 -7.878 -21.090 1.00 63.38 261 ASP A C 1
ATOM 2157 O O . ASP A 1 261 ? 20.202 -7.750 -19.948 1.00 63.38 261 ASP A O 1
ATOM 2161 N N . ASN A 1 262 ? 20.026 -7.385 -22.166 1.00 68.75 262 ASN A N 1
ATOM 2162 C CA . ASN A 1 262 ? 18.691 -6.781 -22.153 1.00 68.75 262 ASN A CA 1
ATOM 2163 C C . ASN A 1 262 ? 17.571 -7.823 -22.044 1.00 68.75 262 ASN A C 1
ATOM 2165 O O . ASN A 1 262 ? 17.695 -8.942 -22.555 1.00 68.75 262 ASN A O 1
ATOM 2169 N N . ILE A 1 263 ? 16.444 -7.428 -21.437 1.00 75.38 263 ILE A N 1
ATOM 2170 C CA . ILE A 1 263 ? 15.192 -8.181 -21.575 1.00 75.38 263 ILE A CA 1
ATOM 2171 C C . ILE A 1 263 ? 14.793 -8.214 -23.059 1.00 75.38 263 ILE A C 1
ATOM 2173 O O . ILE A 1 263 ? 14.923 -7.226 -23.780 1.00 75.38 263 ILE A O 1
ATOM 2177 N N . LYS A 1 264 ? 14.337 -9.375 -23.529 1.00 82.19 264 LYS A N 1
ATOM 2178 C CA . LYS A 1 264 ? 13.900 -9.579 -24.917 1.00 82.19 264 LYS A CA 1
ATOM 2179 C C . LYS A 1 264 ? 12.379 -9.637 -24.984 1.00 82.19 264 LYS A C 1
ATOM 2181 O O . LYS A 1 264 ? 11.727 -9.805 -23.965 1.00 82.19 264 LYS A O 1
ATOM 2186 N N . SER A 1 265 ? 11.801 -9.511 -26.172 1.00 88.44 265 SER A N 1
ATOM 2187 C CA . SER A 1 265 ? 10.411 -9.931 -26.354 1.00 88.44 265 SER A CA 1
ATOM 2188 C C . SER A 1 265 ? 10.310 -11.456 -26.375 1.00 88.44 265 SER A C 1
ATOM 2190 O O . SER A 1 265 ? 11.282 -12.161 -26.664 1.00 88.44 265 SER A O 1
ATOM 2192 N N . GLY A 1 266 ? 9.130 -11.983 -26.057 1.00 90.25 266 GLY A N 1
ATOM 2193 C CA . GLY A 1 266 ? 8.903 -13.423 -26.061 1.00 90.25 266 GLY A CA 1
ATOM 2194 C C . GLY A 1 266 ? 7.684 -13.861 -25.265 1.00 90.25 266 GLY A C 1
ATOM 2195 O O . GLY A 1 266 ? 6.851 -13.055 -24.853 1.00 90.25 266 GLY A O 1
ATOM 2196 N N . THR A 1 267 ? 7.573 -15.174 -25.070 1.00 93.44 267 THR A N 1
ATOM 2197 C CA . THR A 1 267 ? 6.541 -15.765 -24.212 1.00 93.44 267 THR A CA 1
ATOM 2198 C C . THR A 1 267 ? 7.111 -16.017 -22.824 1.00 93.44 267 THR A C 1
ATOM 2200 O O . THR A 1 267 ? 8.153 -16.656 -22.689 1.00 93.44 267 THR A O 1
ATOM 2203 N N . TYR A 1 268 ? 6.412 -15.525 -21.810 1.00 88.25 268 TYR A N 1
ATOM 2204 C CA . TYR A 1 268 ? 6.757 -15.655 -20.402 1.00 88.25 268 TYR A CA 1
ATOM 2205 C C . TYR A 1 268 ? 5.641 -16.373 -19.666 1.00 88.25 268 TYR A C 1
ATOM 2207 O O . TYR A 1 268 ? 4.474 -16.090 -19.909 1.00 88.25 268 TYR A O 1
ATOM 2215 N N . GLU A 1 269 ? 5.991 -17.233 -18.719 1.00 91.50 269 GLU A N 1
ATOM 2216 C CA . GLU A 1 269 ? 5.041 -17.810 -17.770 1.00 91.50 269 GLU A CA 1
ATOM 2217 C C . GLU A 1 269 ? 5.457 -17.411 -16.355 1.00 91.50 269 GLU A C 1
ATOM 2219 O O . GLU A 1 269 ? 6.629 -17.531 -15.987 1.00 91.50 269 GLU A O 1
ATOM 2224 N N . ILE A 1 270 ? 4.511 -16.899 -15.565 1.00 85.44 270 ILE A N 1
ATOM 2225 C CA . ILE A 1 270 ? 4.771 -16.451 -14.195 1.00 85.44 270 ILE A CA 1
ATOM 2226 C C . ILE A 1 270 ? 3.715 -16.980 -13.219 1.00 85.44 270 ILE A C 1
ATOM 2228 O O . ILE A 1 270 ? 2.515 -16.896 -13.467 1.00 85.44 270 ILE A O 1
ATOM 2232 N N . ASP A 1 271 ? 4.157 -17.447 -12.051 1.00 84.12 271 ASP A N 1
ATOM 2233 C CA . ASP A 1 271 ? 3.283 -17.642 -10.889 1.00 84.12 271 ASP A CA 1
ATOM 2234 C C . ASP A 1 271 ? 3.242 -16.351 -10.056 1.00 84.12 271 ASP A C 1
ATOM 2236 O O . ASP A 1 271 ? 4.234 -15.943 -9.444 1.00 84.12 271 ASP A O 1
ATOM 2240 N N . ALA A 1 272 ? 2.076 -15.704 -10.030 1.00 81.31 272 ALA A N 1
ATOM 2241 C CA . ALA A 1 272 ? 1.838 -14.443 -9.333 1.00 81.31 272 ALA A CA 1
ATOM 2242 C C . ALA A 1 272 ? 1.022 -14.605 -8.028 1.00 81.31 272 ALA A C 1
ATOM 2244 O O . ALA A 1 272 ? 0.478 -13.625 -7.502 1.00 81.31 272 ALA A O 1
ATOM 2245 N N . SER A 1 273 ? 0.986 -15.815 -7.454 1.00 78.12 273 SER A N 1
ATOM 2246 C CA . SER A 1 273 ? 0.274 -16.148 -6.202 1.00 78.12 273 SER A CA 1
ATOM 2247 C C . SER A 1 273 ? 0.749 -15.364 -4.980 1.00 78.12 273 SER A C 1
ATOM 2249 O O . SER A 1 273 ? -0.047 -14.982 -4.114 1.00 78.12 273 SER A O 1
ATOM 2251 N N . LYS A 1 274 ? 2.055 -15.087 -4.906 1.00 70.75 274 LYS A N 1
ATOM 2252 C CA . LYS A 1 274 ? 2.662 -14.374 -3.772 1.00 70.75 274 LYS A CA 1
ATOM 2253 C C . LYS A 1 274 ? 2.657 -12.856 -3.948 1.00 70.75 274 LYS A C 1
ATOM 2255 O O . LYS A 1 274 ? 2.524 -12.130 -2.965 1.00 70.75 274 LYS A O 1
ATOM 2260 N N . THR A 1 275 ? 2.857 -12.360 -5.169 1.00 72.44 275 THR A N 1
ATOM 2261 C CA . THR A 1 275 ? 2.990 -10.921 -5.445 1.00 72.44 275 THR A CA 1
ATOM 2262 C C . THR A 1 275 ? 2.766 -10.605 -6.923 1.00 72.44 275 THR A C 1
ATOM 2264 O O . THR A 1 275 ? 3.273 -11.310 -7.790 1.00 72.44 275 THR A O 1
ATOM 2267 N N . SER A 1 276 ? 2.078 -9.496 -7.213 1.00 76.00 276 SER A N 1
ATOM 2268 C CA . SER A 1 276 ? 1.892 -8.981 -8.576 1.00 76.00 276 SER A CA 1
ATOM 2269 C C . SER A 1 276 ? 3.034 -8.092 -9.074 1.00 76.00 276 SER A C 1
ATOM 2271 O O . SER A 1 276 ? 3.052 -7.739 -10.247 1.00 76.00 276 SER A O 1
ATOM 2273 N N . GLN A 1 277 ? 4.014 -7.716 -8.238 1.00 74.81 277 GLN A N 1
ATOM 2274 C CA . GLN A 1 277 ? 4.974 -6.682 -8.665 1.00 74.81 277 GLN A CA 1
ATOM 2275 C C . GLN A 1 277 ? 5.983 -7.193 -9.712 1.00 74.81 277 GLN A C 1
ATOM 2277 O O . GLN A 1 277 ? 6.582 -6.377 -10.399 1.00 74.81 277 GLN A O 1
ATOM 2282 N N . LEU A 1 278 ? 6.181 -8.517 -9.847 1.00 75.88 278 LEU A N 1
ATOM 2283 C CA . LEU A 1 278 ? 6.948 -9.084 -10.972 1.00 75.88 278 LEU A CA 1
ATOM 2284 C C . LEU A 1 278 ? 6.215 -8.835 -12.292 1.00 75.88 278 LEU A C 1
ATOM 2286 O O . LEU A 1 278 ? 6.788 -8.253 -13.207 1.00 75.88 278 LEU A O 1
ATOM 2290 N N . LEU A 1 279 ? 4.930 -9.197 -12.346 1.00 84.00 279 LEU A N 1
ATOM 2291 C CA . LEU A 1 279 ? 4.076 -8.897 -13.489 1.00 84.00 279 LEU A CA 1
ATOM 2292 C C . LEU A 1 279 ? 4.106 -7.399 -13.805 1.00 84.00 279 LEU A C 1
ATOM 2294 O O . LEU A 1 279 ? 4.371 -7.033 -14.940 1.00 84.00 279 LEU A O 1
ATOM 2298 N N . SER A 1 280 ? 3.932 -6.531 -12.802 1.00 85.19 280 SER A N 1
ATOM 2299 C CA . SER A 1 280 ? 4.016 -5.079 -13.000 1.00 85.19 280 SER A CA 1
ATOM 2300 C C . SER A 1 280 ? 5.339 -4.630 -13.631 1.00 85.19 280 SER A C 1
ATOM 2302 O O . SER A 1 280 ? 5.298 -3.779 -14.508 1.00 85.19 280 SER A O 1
ATOM 2304 N N . GLY A 1 281 ? 6.484 -5.194 -13.229 1.00 80.12 281 GLY A N 1
ATOM 2305 C CA . GLY A 1 281 ? 7.778 -4.891 -13.851 1.00 80.12 281 GLY A CA 1
ATOM 2306 C C . GLY A 1 281 ? 7.815 -5.278 -15.332 1.00 80.12 281 GLY A C 1
ATOM 2307 O O . GLY A 1 281 ? 8.130 -4.443 -16.172 1.00 80.12 281 GLY A O 1
ATOM 2308 N N . LEU A 1 282 ? 7.395 -6.504 -15.669 1.00 83.75 282 LEU A N 1
ATOM 2309 C CA . LEU A 1 282 ? 7.333 -6.975 -17.061 1.00 83.75 282 LEU A CA 1
ATOM 2310 C C . LEU A 1 282 ? 6.385 -6.130 -17.922 1.00 83.75 282 LEU A C 1
ATOM 2312 O O . LEU A 1 282 ? 6.729 -5.785 -19.048 1.00 83.75 282 LEU A O 1
ATOM 2316 N N . LEU A 1 283 ? 5.219 -5.756 -17.387 1.00 89.31 283 LEU A N 1
ATOM 2317 C CA . LEU A 1 283 ? 4.261 -4.887 -18.077 1.00 89.31 283 LEU A CA 1
ATOM 2318 C C . LEU A 1 283 ? 4.830 -3.490 -18.353 1.00 89.31 283 LEU A C 1
ATOM 2320 O O . LEU A 1 283 ? 4.414 -2.852 -19.310 1.00 89.31 283 LEU A O 1
ATOM 2324 N N . MET A 1 284 ? 5.768 -3.003 -17.538 1.00 87.12 284 MET A N 1
ATOM 2325 C CA . MET A 1 284 ? 6.409 -1.711 -17.781 1.00 87.12 284 MET A CA 1
ATOM 2326 C C . MET A 1 284 ? 7.570 -1.816 -18.778 1.00 87.12 284 MET A C 1
ATOM 2328 O O . MET A 1 284 ? 7.752 -0.899 -19.577 1.00 87.12 284 MET A O 1
ATOM 2332 N N . SER A 1 285 ? 8.318 -2.925 -18.759 1.00 84.25 285 SER A N 1
ATOM 2333 C CA . SER A 1 285 ? 9.549 -3.104 -19.543 1.00 84.25 285 SER A CA 1
ATOM 2334 C C . SER A 1 285 ? 9.347 -3.703 -20.936 1.00 84.25 285 SER A C 1
ATOM 2336 O O . SER A 1 285 ? 9.970 -3.251 -21.884 1.00 84.25 285 SER A O 1
ATOM 2338 N N . LEU A 1 286 ? 8.467 -4.688 -21.112 1.00 87.56 286 LEU A N 1
ATOM 2339 C CA . LEU A 1 286 ? 8.273 -5.330 -22.421 1.00 87.56 286 LEU A CA 1
ATOM 2340 C C . LEU A 1 286 ? 7.740 -4.413 -23.542 1.00 87.56 286 LEU A C 1
ATOM 2342 O O . LEU A 1 286 ? 8.075 -4.676 -24.696 1.00 87.56 286 LEU A O 1
ATOM 2346 N N . PRO A 1 287 ? 6.952 -3.348 -23.276 1.00 90.12 287 PRO A N 1
ATOM 2347 C CA . PRO A 1 287 ? 6.493 -2.445 -24.331 1.00 90.12 287 PRO A CA 1
ATOM 2348 C C . PRO A 1 287 ? 7.615 -1.762 -25.125 1.00 90.12 287 PRO A C 1
ATOM 2350 O O . PRO A 1 287 ? 7.414 -1.476 -26.302 1.00 90.12 287 PRO A O 1
ATOM 2353 N N . ILE A 1 288 ? 8.775 -1.510 -24.506 1.00 84.19 288 ILE A N 1
ATOM 2354 C CA . ILE A 1 288 ? 9.915 -0.848 -25.167 1.00 84.19 288 ILE A CA 1
ATOM 2355 C C . ILE A 1 288 ? 10.827 -1.824 -25.923 1.00 84.19 288 ILE A C 1
ATOM 2357 O O . ILE A 1 288 ? 11.641 -1.391 -26.734 1.00 84.19 288 ILE A O 1
ATOM 2361 N N . CYS A 1 289 ? 10.704 -3.133 -25.687 1.00 83.44 289 CYS A N 1
ATOM 2362 C CA . CYS A 1 289 ? 11.461 -4.142 -26.424 1.00 83.44 289 CYS A CA 1
ATOM 2363 C C . CYS A 1 289 ? 11.003 -4.206 -27.879 1.00 83.44 289 CYS A C 1
ATOM 2365 O O . CYS A 1 289 ? 9.832 -3.987 -28.171 1.00 83.44 289 CYS A O 1
ATOM 2367 N N . GLU A 1 290 ? 11.879 -4.605 -28.796 1.00 83.38 290 GLU A N 1
ATOM 2368 C CA . GLU A 1 290 ? 11.448 -4.965 -30.147 1.00 83.38 290 GLU A CA 1
ATOM 2369 C C . GLU A 1 290 ? 10.707 -6.306 -30.148 1.00 83.38 290 GLU A C 1
ATOM 2371 O O . GLU A 1 290 ? 11.119 -7.250 -29.473 1.00 83.38 290 GLU A O 1
ATOM 2376 N N . GLY A 1 291 ? 9.649 -6.425 -30.953 1.00 86.88 291 GLY A N 1
ATOM 2377 C CA . GLY A 1 291 ? 8.900 -7.672 -31.138 1.00 86.88 291 GLY A CA 1
ATOM 2378 C C . GLY A 1 291 ? 7.712 -7.849 -30.189 1.00 86.88 291 GLY A C 1
ATOM 2379 O O . GLY A 1 291 ? 7.393 -6.996 -29.373 1.00 86.88 291 GLY A O 1
ATOM 2380 N N . TYR A 1 292 ? 6.986 -8.952 -30.337 1.00 93.31 292 TYR A N 1
ATOM 2381 C CA . TYR A 1 292 ? 5.736 -9.185 -29.614 1.00 93.31 292 TYR A CA 1
ATOM 2382 C C . TYR A 1 292 ? 5.957 -10.060 -28.383 1.00 93.31 292 TYR A C 1
ATOM 2384 O O . TYR A 1 292 ? 6.644 -11.078 -28.468 1.00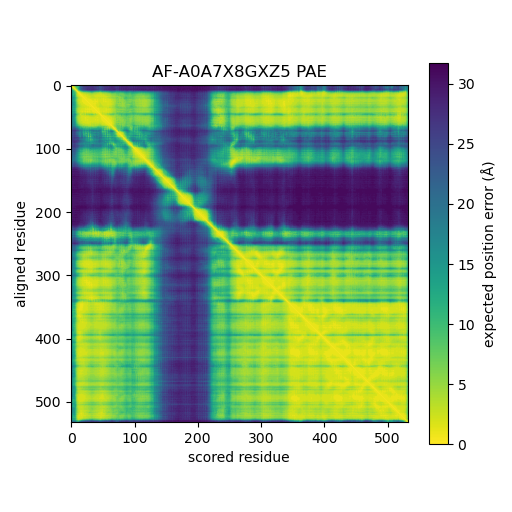 93.31 292 TYR A O 1
ATOM 2392 N N . SER A 1 293 ? 5.340 -9.692 -27.258 1.00 93.88 293 SER A N 1
ATOM 2393 C CA . SER A 1 293 ? 5.431 -10.457 -26.015 1.00 93.88 293 SER A CA 1
ATOM 2394 C C . SER A 1 293 ? 4.074 -10.942 -25.520 1.00 93.88 293 SER A C 1
ATOM 2396 O O . SER A 1 293 ? 3.057 -10.255 -25.641 1.00 93.88 293 SER A O 1
ATOM 2398 N N . VAL A 1 294 ? 4.082 -12.127 -24.914 1.00 96.50 294 VAL A N 1
ATOM 2399 C CA . VAL A 1 294 ? 2.926 -12.736 -24.250 1.00 96.50 294 VAL A CA 1
ATOM 2400 C C . VAL A 1 294 ? 3.340 -13.138 -22.845 1.00 96.50 294 VAL A C 1
ATOM 2402 O O . VAL A 1 294 ? 4.378 -13.768 -22.672 1.00 96.50 294 VAL A O 1
ATOM 2405 N N . ILE A 1 295 ? 2.540 -12.789 -21.842 1.00 93.56 295 ILE A N 1
ATOM 2406 C CA . ILE A 1 295 ? 2.746 -13.252 -20.467 1.00 93.56 295 ILE A CA 1
ATOM 2407 C C . ILE A 1 295 ? 1.556 -14.110 -20.056 1.00 93.56 295 ILE A C 1
ATOM 2409 O O . ILE A 1 295 ? 0.443 -13.596 -19.954 1.00 93.56 295 ILE A O 1
ATOM 2413 N N . ASP A 1 296 ? 1.807 -15.383 -19.783 1.00 94.19 296 ASP A N 1
ATOM 2414 C CA . ASP A 1 296 ? 0.901 -16.312 -19.120 1.00 94.19 296 ASP A CA 1
ATOM 2415 C C . ASP A 1 296 ? 1.044 -16.190 -17.599 1.00 94.19 296 ASP A C 1
ATOM 2417 O O . ASP A 1 296 ? 2.144 -16.257 -17.048 1.00 94.19 296 ASP A O 1
ATOM 2421 N N . VAL A 1 297 ? -0.073 -15.970 -16.906 1.00 92.69 297 VAL A N 1
ATOM 2422 C CA . VAL A 1 297 ? -0.100 -15.700 -15.466 1.00 92.69 297 VAL A CA 1
ATOM 2423 C C . VAL A 1 297 ? -0.903 -16.763 -14.737 1.00 92.69 297 VAL A C 1
ATOM 2425 O O . VAL A 1 297 ? -2.109 -16.922 -14.928 1.00 92.69 297 VAL A O 1
ATOM 2428 N N . ILE A 1 298 ? -0.224 -17.448 -13.824 1.00 90.38 298 ILE A N 1
ATOM 2429 C CA . ILE A 1 298 ? -0.784 -18.470 -12.952 1.00 90.38 298 ILE A CA 1
ATOM 2430 C C . ILE A 1 298 ? -1.080 -17.836 -11.586 1.00 90.38 298 ILE A C 1
ATOM 2432 O O . ILE A 1 298 ? -0.249 -17.118 -11.026 1.00 90.38 298 ILE A O 1
ATOM 2436 N N . ASN A 1 299 ? -2.271 -18.107 -11.040 1.00 85.69 299 ASN A N 1
ATOM 2437 C CA . ASN A 1 299 ? -2.683 -17.723 -9.683 1.00 85.69 299 ASN A CA 1
ATOM 2438 C C . ASN A 1 299 ? -2.494 -16.230 -9.350 1.00 85.69 299 ASN A C 1
ATOM 2440 O O . ASN A 1 299 ? -1.964 -15.906 -8.290 1.00 85.69 299 ASN A O 1
ATOM 2444 N N . LEU A 1 300 ? -2.910 -15.302 -10.222 1.00 84.62 300 LEU A N 1
ATOM 2445 C CA . LEU A 1 300 ? -2.703 -13.874 -9.959 1.00 84.62 300 LEU A CA 1
ATOM 2446 C C . LEU A 1 300 ? -3.297 -13.438 -8.614 1.00 84.62 300 LEU A C 1
ATOM 2448 O O . LE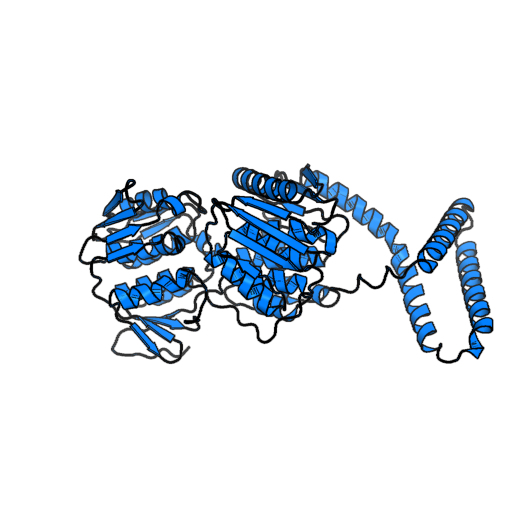U A 1 300 ? -4.511 -13.443 -8.409 1.00 84.62 300 LEU A O 1
ATOM 2452 N N . SER A 1 301 ? -2.424 -12.963 -7.730 1.00 80.00 301 SER A N 1
ATOM 2453 C CA . SER A 1 301 ? -2.814 -12.223 -6.537 1.00 80.00 301 SER A CA 1
ATOM 2454 C C . SER A 1 301 ? -2.766 -10.716 -6.783 1.00 80.00 301 SER A C 1
ATOM 2456 O O . SER A 1 301 ? -2.017 -10.240 -7.635 1.00 80.00 301 SER A O 1
ATOM 2458 N N . SER A 1 302 ? -3.533 -9.938 -6.011 1.00 78.00 302 SER A N 1
ATOM 2459 C CA . SER A 1 302 ? -3.438 -8.471 -6.030 1.00 78.00 302 SER A CA 1
ATOM 2460 C C . SER A 1 302 ? -3.724 -7.852 -7.415 1.00 78.00 302 SER A C 1
ATOM 2462 O O . SER A 1 302 ? -3.029 -6.921 -7.832 1.00 78.00 302 SER A O 1
ATOM 2464 N N . LYS A 1 303 ? -4.752 -8.361 -8.118 1.00 86.75 303 LYS A N 1
ATOM 2465 C CA . LYS A 1 303 ? -5.162 -7.955 -9.483 1.00 86.75 303 LYS A CA 1
ATOM 2466 C C . LYS A 1 303 ? -5.308 -6.439 -9.659 1.00 86.75 303 LYS A C 1
ATOM 2468 O O . LYS A 1 303 ? -4.822 -5.888 -10.639 1.00 86.75 303 LYS A O 1
ATOM 2473 N N . TYR A 1 304 ? -5.839 -5.748 -8.653 1.00 85.75 304 TYR A N 1
ATOM 2474 C CA . TYR A 1 304 ? -6.040 -4.301 -8.705 1.00 85.75 304 TYR A CA 1
ATOM 2475 C C . TYR A 1 304 ? -4.726 -3.521 -8.831 1.00 85.75 304 TYR A C 1
ATOM 2477 O O . TYR A 1 304 ? -4.678 -2.489 -9.485 1.00 85.75 304 TYR A O 1
ATOM 2485 N N . TYR A 1 305 ? -3.611 -4.034 -8.303 1.00 83.31 305 TYR A N 1
ATOM 2486 C CA . TYR A 1 305 ? -2.301 -3.404 -8.501 1.00 83.31 305 TYR A CA 1
ATOM 2487 C C . TYR A 1 305 ? -1.749 -3.589 -9.922 1.00 83.31 305 TYR A C 1
ATOM 2489 O O . TYR A 1 305 ? -0.875 -2.823 -10.335 1.00 83.31 305 TYR A O 1
ATOM 2497 N N . VAL A 1 306 ? -2.234 -4.593 -10.657 1.00 88.69 306 VAL A N 1
ATOM 2498 C CA . VAL A 1 306 ? -1.963 -4.754 -12.091 1.00 88.69 306 VAL A CA 1
ATOM 2499 C C . VAL A 1 306 ? -2.781 -3.740 -12.879 1.00 88.69 306 VAL A C 1
ATOM 2501 O O . VAL A 1 306 ? -2.223 -3.074 -13.748 1.00 88.69 306 VAL A O 1
ATOM 2504 N N . ASP A 1 307 ? -4.048 -3.536 -12.507 1.00 90.19 307 ASP A N 1
ATOM 2505 C CA . ASP A 1 307 ? -4.883 -2.479 -13.090 1.00 90.19 307 ASP A CA 1
ATOM 2506 C C . ASP A 1 307 ? -4.242 -1.102 -12.908 1.00 90.19 307 ASP A C 1
ATOM 2508 O O . ASP A 1 307 ? -4.180 -0.340 -13.867 1.00 90.19 307 ASP A O 1
ATOM 2512 N N . LEU A 1 308 ? -3.681 -0.812 -11.724 1.00 89.38 308 LEU A N 1
ATOM 2513 C CA . LEU A 1 308 ? -2.913 0.415 -11.482 1.00 89.38 308 LEU A CA 1
ATOM 2514 C C . LEU A 1 308 ? -1.708 0.541 -12.423 1.00 89.38 308 LEU A C 1
ATOM 2516 O O . LEU A 1 308 ? -1.428 1.627 -12.917 1.00 89.38 308 LEU A O 1
ATOM 2520 N N . THR A 1 309 ? -0.973 -0.547 -12.674 1.00 89.88 309 THR A N 1
ATOM 2521 C CA . THR A 1 309 ? 0.152 -0.514 -13.623 1.00 89.88 309 THR A CA 1
ATOM 2522 C C . THR A 1 309 ? -0.333 -0.187 -15.031 1.00 89.88 309 THR A C 1
ATOM 2524 O O . THR A 1 309 ? 0.205 0.727 -15.645 1.00 89.88 309 THR A O 1
ATOM 2527 N N . ILE A 1 310 ? -1.361 -0.885 -15.518 1.00 92.56 310 ILE A N 1
ATOM 2528 C CA . ILE A 1 310 ? -1.919 -0.675 -16.862 1.00 92.56 310 ILE A CA 1
ATOM 2529 C C . ILE A 1 310 ? -2.497 0.737 -17.005 1.00 92.56 310 ILE A C 1
ATOM 2531 O O . ILE A 1 310 ? -2.348 1.368 -18.048 1.00 92.56 310 ILE A O 1
ATOM 2535 N N . ASP A 1 311 ? -3.155 1.237 -15.963 1.00 91.12 311 ASP A N 1
ATOM 2536 C CA . ASP A 1 311 ? -3.691 2.592 -15.912 1.00 91.12 311 ASP A CA 1
ATOM 2537 C C . ASP A 1 311 ? -2.586 3.644 -16.033 1.00 91.12 311 ASP A C 1
ATOM 2539 O O . ASP A 1 311 ? -2.673 4.528 -16.880 1.00 91.12 311 ASP A O 1
ATOM 2543 N N . VAL A 1 312 ? -1.511 3.506 -15.250 1.00 91.38 312 VAL A N 1
ATOM 2544 C CA . VAL A 1 312 ? -0.386 4.445 -15.285 1.00 91.38 312 VAL A CA 1
ATOM 2545 C C . VAL A 1 312 ? 0.315 4.419 -16.635 1.00 91.38 312 VAL A C 1
ATOM 2547 O O . VAL A 1 312 ? 0.434 5.471 -17.247 1.00 91.38 312 VAL A O 1
ATOM 2550 N N . ILE A 1 313 ? 0.744 3.259 -17.142 1.00 91.06 313 ILE A N 1
ATOM 2551 C CA . ILE A 1 313 ? 1.494 3.214 -18.412 1.00 91.06 313 ILE A CA 1
ATOM 2552 C C . ILE A 1 313 ? 0.662 3.748 -19.591 1.00 91.06 313 ILE A C 1
ATOM 2554 O O . ILE A 1 313 ? 1.218 4.350 -20.507 1.00 91.06 313 ILE A O 1
ATOM 2558 N N . ARG A 1 314 ? -0.674 3.633 -19.528 1.00 93.06 314 ARG A N 1
ATOM 2559 C CA . ARG A 1 314 ? -1.582 4.234 -20.514 1.00 93.06 314 ARG A CA 1
ATOM 2560 C C . ARG A 1 314 ? -1.540 5.759 -20.504 1.00 93.06 314 ARG A C 1
ATOM 2562 O O . ARG A 1 314 ? -1.584 6.356 -21.578 1.00 93.06 314 ARG A O 1
ATOM 2569 N N . HIS A 1 315 ? -1.410 6.397 -19.339 1.00 92.06 315 HIS A N 1
ATOM 2570 C CA . HIS A 1 315 ? -1.209 7.851 -19.263 1.00 92.06 315 HIS A CA 1
ATOM 2571 C C . HIS A 1 315 ? 0.093 8.304 -19.943 1.00 92.06 315 HIS A C 1
ATOM 2573 O O . HIS A 1 315 ? 0.159 9.434 -20.418 1.00 92.06 315 HIS A O 1
ATOM 2579 N N . PHE A 1 316 ? 1.077 7.408 -20.060 1.00 92.44 316 PHE A N 1
ATOM 2580 C CA . PHE A 1 316 ? 2.331 7.621 -20.789 1.00 92.44 316 PHE A CA 1
ATOM 2581 C C . PHE A 1 316 ? 2.309 7.041 -22.215 1.00 92.44 316 PHE A C 1
ATOM 2583 O O . PHE A 1 316 ? 3.357 6.825 -22.817 1.00 92.44 316 PHE A O 1
ATOM 2590 N N . GLY A 1 317 ? 1.125 6.777 -22.778 1.00 93.44 317 GLY A N 1
ATOM 2591 C CA . GLY A 1 317 ? 0.956 6.381 -24.182 1.00 93.44 317 GLY A CA 1
ATOM 2592 C C . GLY A 1 317 ? 1.140 4.892 -24.486 1.00 93.44 317 GLY A C 1
ATOM 2593 O O . GLY A 1 317 ? 0.987 4.493 -25.640 1.00 93.44 317 GLY A O 1
ATOM 2594 N N . VAL A 1 318 ? 1.406 4.056 -23.480 1.00 93.94 318 VAL A N 1
ATOM 2595 C CA . VAL A 1 318 ? 1.631 2.617 -23.659 1.00 93.94 318 VAL A CA 1
ATOM 2596 C C . VAL A 1 318 ? 0.342 1.820 -23.487 1.00 93.94 318 VAL A C 1
ATOM 2598 O O . VAL A 1 318 ? -0.413 2.003 -22.533 1.00 93.94 318 VAL A O 1
ATOM 2601 N N . ASN A 1 319 ? 0.104 0.873 -24.391 1.00 94.81 319 ASN A N 1
ATOM 2602 C CA . ASN A 1 319 ? -1.078 0.024 -24.394 1.00 94.81 319 ASN A CA 1
ATOM 2603 C C . ASN A 1 319 ? -0.718 -1.454 -24.236 1.00 94.81 319 ASN A C 1
ATOM 2605 O O . ASN A 1 319 ? 0.204 -1.971 -24.866 1.00 94.81 319 ASN A O 1
ATOM 2609 N N . ILE A 1 320 ? -1.501 -2.143 -23.407 1.00 94.38 320 ILE A N 1
ATOM 2610 C CA . ILE A 1 320 ? -1.408 -3.583 -23.162 1.00 94.38 320 ILE A CA 1
ATOM 2611 C C . ILE A 1 320 ? -2.815 -4.162 -23.171 1.00 94.38 320 ILE A C 1
ATOM 2613 O O . ILE A 1 320 ? -3.736 -3.583 -22.587 1.00 94.38 320 ILE A O 1
ATOM 2617 N N . ILE A 1 321 ? -2.974 -5.321 -23.806 1.00 96.38 321 ILE A N 1
ATOM 2618 C CA . ILE A 1 321 ? -4.228 -6.070 -23.791 1.00 96.38 321 ILE A CA 1
ATOM 2619 C C . ILE A 1 321 ? -4.151 -7.094 -22.657 1.00 96.38 321 ILE A C 1
ATOM 2621 O O . ILE A 1 321 ? -3.257 -7.936 -22.628 1.00 96.38 321 ILE A O 1
ATOM 2625 N N . CYS A 1 322 ? -5.096 -7.016 -21.723 1.00 95.06 322 CYS A N 1
ATOM 2626 C CA . CYS A 1 322 ? -5.264 -7.972 -20.632 1.00 95.06 322 CYS A CA 1
ATOM 2627 C C . CYS A 1 322 ? -6.459 -8.883 -20.942 1.00 95.06 322 CYS A C 1
ATOM 2629 O O . CYS A 1 322 ? -7.583 -8.398 -21.070 1.00 95.06 322 CYS A O 1
ATOM 2631 N N . ASP A 1 323 ? -6.224 -10.190 -21.036 1.00 93.31 323 ASP A N 1
ATOM 2632 C CA . ASP A 1 323 ? -7.260 -11.212 -21.176 1.00 93.31 323 ASP A CA 1
ATOM 2633 C C . ASP A 1 323 ? -7.459 -11.930 -19.838 1.00 93.31 323 ASP A C 1
ATOM 2635 O O . ASP A 1 323 ? -6.650 -12.760 -19.409 1.00 93.31 323 ASP A O 1
ATOM 2639 N N . LYS A 1 324 ? -8.537 -11.541 -19.144 1.00 92.50 324 LYS A N 1
ATOM 2640 C CA . LYS A 1 324 ? -9.017 -12.141 -17.885 1.00 92.50 324 LYS A CA 1
ATOM 2641 C C . LYS A 1 324 ? -7.950 -12.289 -16.794 1.00 92.50 324 LYS A C 1
ATOM 2643 O O . LYS A 1 324 ? -8.060 -13.180 -15.957 1.00 92.50 324 LYS A O 1
ATOM 2648 N N . TYR A 1 325 ? -6.927 -11.434 -16.793 1.00 93.06 325 TYR A N 1
ATOM 2649 C CA . TYR A 1 325 ? -5.763 -11.527 -15.902 1.00 93.06 325 TYR A CA 1
ATOM 2650 C C . TYR A 1 325 ? -4.965 -12.840 -15.992 1.00 93.06 325 TYR A C 1
ATOM 2652 O O . TYR A 1 325 ? -4.082 -13.075 -15.169 1.00 93.06 325 TYR A O 1
ATOM 2660 N N . GLN A 1 326 ? -5.272 -13.686 -16.973 1.00 93.75 326 GLN A N 1
ATOM 2661 C CA . GLN A 1 326 ? -4.591 -14.953 -17.230 1.00 93.75 326 GLN A CA 1
ATOM 2662 C C . GLN A 1 326 ? -3.517 -14.779 -18.292 1.00 93.75 326 GLN A C 1
ATOM 2664 O O . GLN A 1 326 ? -2.496 -15.456 -18.246 1.00 93.75 326 GLN A O 1
ATOM 2669 N N . ARG A 1 327 ? -3.741 -13.862 -19.238 1.00 96.19 327 ARG A N 1
ATOM 2670 C CA . ARG A 1 327 ? -2.809 -13.605 -20.326 1.00 96.19 327 ARG A CA 1
ATOM 2671 C C . ARG A 1 327 ? -2.713 -12.120 -20.639 1.00 96.19 327 ARG A C 1
ATOM 2673 O O . ARG A 1 327 ? -3.724 -11.423 -20.701 1.00 96.19 327 ARG A O 1
ATOM 2680 N N . PHE A 1 328 ? -1.494 -11.642 -20.852 1.00 96.12 328 PHE A N 1
ATOM 2681 C CA . PHE A 1 328 ? -1.212 -10.266 -21.253 1.00 96.12 328 PHE A CA 1
ATOM 2682 C C . PHE A 1 328 ? -0.509 -10.270 -22.602 1.00 96.12 328 PHE A C 1
ATOM 2684 O O . PHE A 1 328 ? 0.458 -11.004 -22.793 1.00 96.12 328 PHE A O 1
ATOM 2691 N N . TYR A 1 329 ? -0.991 -9.441 -23.521 1.00 96.88 329 TYR A N 1
ATOM 2692 C CA . TYR A 1 329 ? -0.444 -9.295 -24.862 1.00 96.88 329 TYR A CA 1
ATOM 2693 C C . TYR A 1 329 ? 0.145 -7.899 -25.028 1.00 96.88 329 TYR A C 1
ATOM 2695 O O . TYR A 1 329 ? -0.528 -6.893 -24.773 1.00 96.88 329 TYR A O 1
ATOM 2703 N N . ILE A 1 330 ? 1.412 -7.850 -25.431 1.00 95.56 330 ILE A N 1
ATOM 2704 C CA . ILE A 1 330 ? 2.228 -6.640 -25.403 1.00 95.56 330 ILE A CA 1
ATOM 2705 C C . ILE A 1 330 ? 2.920 -6.502 -26.755 1.00 95.56 330 ILE A C 1
ATOM 2707 O O . ILE A 1 330 ? 3.841 -7.254 -27.078 1.00 95.56 330 ILE A O 1
ATOM 2711 N N . SER A 1 331 ? 2.481 -5.528 -27.547 1.00 92.81 331 SER A N 1
ATOM 2712 C CA . SER A 1 331 ? 3.226 -5.106 -28.732 1.00 92.81 331 SER A CA 1
ATOM 2713 C C . SER A 1 331 ? 4.490 -4.376 -28.291 1.00 92.81 331 SER A C 1
ATOM 2715 O O . SER A 1 331 ? 4.408 -3.458 -27.476 1.00 92.81 331 SER A O 1
ATOM 2717 N N . GLY A 1 332 ? 5.643 -4.781 -28.810 1.00 89.62 332 GLY A N 1
ATOM 2718 C CA . GLY A 1 332 ? 6.897 -4.063 -28.621 1.00 89.62 332 GLY A CA 1
ATOM 2719 C C . GLY A 1 332 ? 7.030 -2.840 -29.526 1.00 89.62 332 GLY A C 1
ATOM 2720 O O . GLY A 1 332 ? 6.141 -2.540 -30.327 1.00 89.62 332 GLY A O 1
ATOM 2721 N N . GLY A 1 333 ? 8.154 -2.137 -29.398 1.00 84.31 333 GLY A N 1
ATOM 2722 C CA . GLY A 1 333 ? 8.452 -0.899 -30.122 1.00 84.31 333 GLY A CA 1
ATOM 2723 C C . GLY A 1 333 ? 7.586 0.290 -29.696 1.00 84.31 333 GLY A C 1
ATOM 2724 O O . GLY A 1 333 ? 7.537 1.300 -30.397 1.00 84.31 333 GLY A O 1
ATOM 2725 N N . GLN A 1 334 ? 6.876 0.187 -28.570 1.00 91.69 334 GLN A N 1
ATOM 2726 C CA . GLN A 1 334 ? 6.153 1.315 -27.996 1.00 91.69 334 GLN A CA 1
ATOM 2727 C C . GLN A 1 334 ? 7.141 2.277 -27.334 1.00 91.69 334 GLN A C 1
ATOM 2729 O O . GLN A 1 334 ? 8.199 1.883 -26.849 1.00 91.69 334 GLN A O 1
ATOM 2734 N N . SER A 1 335 ? 6.780 3.554 -27.287 1.00 87.69 335 SER A N 1
ATOM 2735 C CA . SER A 1 335 ? 7.552 4.584 -26.595 1.00 87.69 335 SER A CA 1
ATOM 2736 C C . SER A 1 335 ? 6.699 5.210 -25.505 1.00 87.69 335 SER A C 1
ATOM 2738 O O . SER A 1 335 ? 5.532 5.526 -25.736 1.00 87.69 335 SER A O 1
ATOM 2740 N N . TYR A 1 336 ? 7.293 5.400 -24.331 1.00 88.19 336 TYR A N 1
ATOM 2741 C CA . TYR A 1 336 ? 6.687 6.204 -23.281 1.00 88.19 336 TYR A CA 1
ATOM 2742 C C . TYR A 1 336 ? 6.787 7.682 -23.666 1.00 88.19 336 TYR A C 1
ATOM 2744 O O . TYR A 1 336 ? 7.836 8.138 -24.121 1.00 88.19 336 TYR A O 1
ATOM 2752 N N . VAL A 1 337 ? 5.700 8.427 -23.487 1.00 89.62 337 VAL A N 1
ATOM 2753 C CA . VAL A 1 337 ? 5.653 9.876 -23.722 1.00 89.62 337 VAL A CA 1
ATOM 2754 C C . VAL A 1 337 ? 5.352 10.614 -22.421 1.00 89.62 337 VAL A C 1
ATOM 2756 O O . VAL A 1 337 ? 4.595 10.074 -21.612 1.00 89.62 337 VAL A O 1
ATOM 2759 N N . PRO A 1 338 ? 5.890 11.834 -22.213 1.00 90.38 338 PRO A N 1
ATOM 2760 C CA . PRO A 1 338 ? 5.582 12.630 -21.031 1.00 90.38 338 PRO A CA 1
ATOM 2761 C C . PRO A 1 338 ? 4.077 12.755 -20.816 1.00 90.38 338 PRO A C 1
ATOM 2763 O O . PRO A 1 338 ? 3.318 13.049 -21.750 1.00 90.38 338 PRO A O 1
ATOM 2766 N N . ALA A 1 339 ? 3.641 12.490 -19.590 1.00 86.88 339 ALA A N 1
ATOM 2767 C CA . ALA A 1 339 ? 2.223 12.443 -19.291 1.00 86.88 339 ALA A CA 1
ATOM 2768 C C . ALA A 1 339 ? 1.675 13.865 -19.101 1.00 86.88 339 ALA A C 1
ATOM 2770 O O . ALA A 1 339 ? 2.301 14.747 -18.520 1.00 86.88 339 ALA A O 1
ATOM 2771 N N . LYS A 1 340 ? 0.473 14.109 -19.631 1.00 83.94 340 LYS A N 1
ATOM 2772 C CA . LYS A 1 340 ? -0.177 15.424 -19.562 1.00 83.94 340 LYS A CA 1
ATOM 2773 C C . LYS A 1 340 ? -1.050 15.511 -18.314 1.00 83.94 340 LYS A C 1
ATOM 2775 O O . LYS A 1 340 ? -1.829 14.598 -18.062 1.00 83.94 340 LYS A O 1
ATOM 2780 N N . ASN A 1 341 ? -0.998 16.643 -17.609 1.00 79.00 341 ASN A N 1
ATOM 2781 C CA . ASN A 1 341 ? -1.880 16.969 -16.478 1.00 79.00 341 ASN A CA 1
ATOM 2782 C C . ASN A 1 341 ? -1.878 15.905 -15.367 1.00 79.00 341 ASN A C 1
ATOM 2784 O O . ASN A 1 341 ? -2.928 15.379 -14.994 1.00 79.00 341 ASN A O 1
ATOM 2788 N N . ILE A 1 342 ? -0.700 15.577 -14.837 1.00 81.62 342 ILE A N 1
ATOM 2789 C CA . ILE A 1 342 ? -0.599 14.560 -13.791 1.00 81.62 342 ILE A CA 1
ATOM 2790 C C . ILE A 1 342 ? -1.073 15.107 -12.449 1.00 81.62 342 ILE A C 1
ATOM 2792 O O . ILE A 1 342 ? -0.575 16.111 -11.943 1.00 81.62 342 ILE A O 1
ATOM 2796 N N . SER A 1 343 ? -1.999 14.371 -11.842 1.00 83.25 343 SER A N 1
ATOM 2797 C CA . SER A 1 343 ? -2.337 14.476 -10.431 1.00 83.25 343 SER A CA 1
ATOM 2798 C C . SER A 1 343 ? -2.215 13.094 -9.810 1.00 83.25 343 SER A C 1
ATOM 2800 O O . SER A 1 343 ? -2.866 12.142 -10.242 1.00 83.25 343 SER A O 1
ATOM 2802 N N . ILE A 1 344 ? -1.336 12.968 -8.822 1.00 88.62 344 ILE A N 1
ATOM 2803 C CA . ILE A 1 344 ? -1.136 11.704 -8.121 1.00 88.62 344 ILE A CA 1
ATOM 2804 C C . ILE A 1 344 ? -2.137 11.653 -6.986 1.00 88.62 344 ILE A C 1
ATOM 2806 O O . ILE A 1 344 ? -2.126 12.495 -6.091 1.00 88.62 344 ILE A O 1
ATOM 2810 N N . GLU A 1 345 ? -3.007 10.653 -7.048 1.00 92.31 345 GLU A N 1
ATOM 2811 C CA . GLU A 1 345 ? -4.069 10.475 -6.071 1.00 92.31 345 GLU A CA 1
ATOM 2812 C C . GLU A 1 345 ? -3.526 10.329 -4.649 1.00 92.31 345 GLU A C 1
ATOM 2814 O O . GLU A 1 345 ? -2.458 9.753 -4.431 1.00 92.31 345 GLU A O 1
ATOM 2819 N N . LEU A 1 346 ? -4.312 10.777 -3.673 1.00 93.94 346 LEU A N 1
ATOM 2820 C CA . LEU A 1 346 ? -4.050 10.514 -2.262 1.00 93.94 346 LEU A CA 1
ATOM 2821 C C . LEU A 1 346 ? -4.273 9.038 -1.909 1.00 93.94 346 LEU A C 1
ATOM 2823 O O . LEU A 1 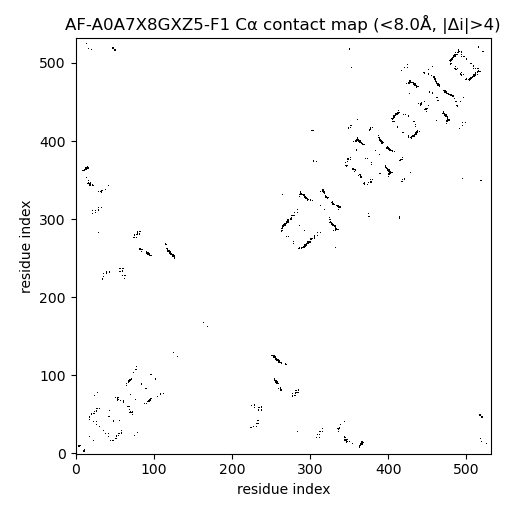346 ? -4.996 8.309 -2.591 1.00 93.94 346 LEU A O 1
ATOM 2827 N N . ASP A 1 347 ? -3.620 8.585 -0.847 1.00 94.56 347 ASP A N 1
ATOM 2828 C CA . ASP A 1 347 ? -3.581 7.187 -0.440 1.00 94.56 347 ASP A CA 1
ATOM 2829 C C . ASP A 1 347 ? -4.843 6.788 0.351 1.00 94.56 347 ASP A C 1
ATOM 2831 O O . ASP A 1 347 ? -5.025 7.164 1.512 1.00 94.56 347 ASP A O 1
ATOM 2835 N N . TRP A 1 348 ? -5.714 5.985 -0.270 1.00 96.25 348 TRP A N 1
ATOM 2836 C CA . TRP A 1 348 ? -6.944 5.466 0.357 1.00 96.25 348 TRP A CA 1
ATOM 2837 C C . TRP A 1 348 ? -6.671 4.564 1.569 1.00 96.25 348 TRP A C 1
ATOM 2839 O O . TRP A 1 348 ? -7.431 4.522 2.535 1.00 96.25 348 TRP A O 1
ATOM 2849 N N . SER A 1 349 ? -5.549 3.861 1.513 1.00 94.69 349 SER A N 1
ATOM 2850 C CA . SER A 1 349 ? -5.046 2.931 2.516 1.00 94.69 349 SER A CA 1
ATOM 2851 C C . SER A 1 349 ? -4.657 3.678 3.809 1.00 94.69 349 SER A C 1
ATOM 2853 O O . SER A 1 349 ? -4.950 3.231 4.918 1.00 94.69 349 SER A O 1
ATOM 2855 N N . ALA A 1 350 ? -4.022 4.844 3.671 1.00 94.25 350 ALA A N 1
ATOM 2856 C CA . ALA A 1 350 ? -3.693 5.760 4.755 1.00 94.25 350 ALA A CA 1
ATOM 2857 C C . ALA A 1 350 ? -4.947 6.480 5.271 1.00 94.25 350 ALA A C 1
ATOM 2859 O O . ALA A 1 350 ? -5.171 6.519 6.486 1.00 94.25 350 ALA A O 1
ATOM 2860 N N . ALA A 1 351 ? -5.789 6.969 4.352 1.00 96.38 351 ALA A N 1
ATOM 2861 C CA . ALA A 1 351 ? -7.053 7.634 4.660 1.00 96.38 351 ALA A CA 1
ATOM 2862 C C . ALA A 1 351 ? -7.974 6.779 5.535 1.00 96.38 351 ALA A C 1
ATOM 2864 O O . ALA A 1 351 ? -8.622 7.305 6.438 1.00 96.38 351 ALA A O 1
ATOM 2865 N N . ALA A 1 352 ? -7.982 5.459 5.323 1.00 97.94 352 ALA A N 1
ATOM 2866 C CA . ALA A 1 352 ? -8.800 4.509 6.070 1.00 97.94 352 ALA A CA 1
ATOM 2867 C C . ALA A 1 352 ? -8.690 4.650 7.598 1.00 97.94 352 ALA A C 1
ATOM 2869 O O . ALA A 1 352 ? -9.685 4.478 8.299 1.00 97.94 352 ALA A O 1
ATOM 2870 N N . ASN A 1 353 ? -7.514 5.012 8.124 1.00 97.00 353 ASN A N 1
ATOM 2871 C CA . ASN A 1 353 ? -7.332 5.230 9.562 1.00 97.00 353 ASN A CA 1
ATOM 2872 C C . ASN A 1 353 ? -8.176 6.404 10.072 1.00 97.00 353 ASN A C 1
ATOM 2874 O O . ASN A 1 353 ? -8.845 6.292 11.097 1.00 97.00 353 ASN A O 1
ATOM 2878 N N . PHE A 1 354 ? -8.174 7.517 9.338 1.00 96.00 354 PHE A N 1
ATOM 2879 C CA . PHE A 1 354 ? -8.925 8.717 9.695 1.00 96.00 354 PHE A CA 1
ATOM 2880 C C . PHE A 1 354 ? -10.412 8.594 9.360 1.00 96.00 354 PHE A C 1
ATOM 2882 O O . PHE A 1 354 ? -11.234 9.103 10.114 1.00 96.00 354 PHE A O 1
ATOM 2889 N N . LEU A 1 355 ? -10.770 7.844 8.312 1.00 97.38 355 LEU A N 1
ATOM 2890 C CA . LEU A 1 355 ? -12.160 7.470 8.042 1.00 97.38 355 LEU A CA 1
ATOM 2891 C C . LEU A 1 355 ? -12.752 6.678 9.213 1.00 97.38 355 LEU A C 1
ATOM 2893 O O . LEU A 1 355 ? -13.807 7.039 9.729 1.00 97.38 355 LEU A O 1
ATOM 2897 N N . VAL A 1 356 ? -12.052 5.640 9.684 1.00 97.94 356 VAL A N 1
ATOM 2898 C CA . VAL A 1 356 ? -12.480 4.859 10.856 1.00 97.94 356 VAL A CA 1
ATOM 2899 C C . VAL A 1 356 ? -12.533 5.724 12.113 1.00 97.94 356 VAL A C 1
ATOM 2901 O O . VAL A 1 356 ? -13.510 5.661 12.858 1.00 97.94 356 VAL A O 1
ATOM 2904 N N . LEU A 1 357 ? -11.517 6.555 12.353 1.00 95.19 357 LEU A N 1
ATOM 2905 C CA . LEU A 1 357 ? -11.501 7.448 13.510 1.00 95.19 357 LEU A CA 1
ATOM 2906 C C . LEU A 1 357 ? -12.678 8.438 13.483 1.00 95.19 357 LEU A C 1
ATOM 2908 O O . LEU A 1 357 ? -13.336 8.620 14.506 1.00 95.19 357 LEU A O 1
ATOM 2912 N N . GLY A 1 358 ? -12.983 9.009 12.315 1.00 94.81 358 GLY A N 1
ATOM 2913 C CA . GLY A 1 358 ? -14.134 9.879 12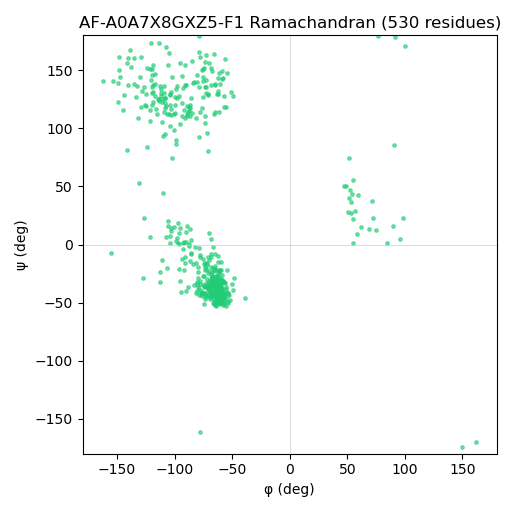.088 1.00 94.81 358 GLY A CA 1
ATOM 2914 C C . GLY A 1 358 ? -15.468 9.161 12.285 1.00 94.81 358 GLY A C 1
ATOM 2915 O O . GLY A 1 358 ? -16.348 9.697 12.945 1.00 94.81 358 GLY A O 1
ATOM 2916 N N . ALA A 1 359 ? -15.607 7.917 11.822 1.00 96.44 359 ALA A N 1
ATOM 2917 C CA . ALA A 1 359 ? -16.809 7.119 12.070 1.00 96.44 359 ALA A CA 1
ATOM 2918 C C . ALA A 1 359 ? -17.044 6.864 13.574 1.00 96.44 359 ALA A C 1
ATOM 2920 O O . ALA A 1 359 ? -18.184 6.860 14.038 1.00 96.44 359 ALA A O 1
ATOM 2921 N N . ILE A 1 360 ? -15.974 6.676 14.356 1.00 95.00 360 ILE A N 1
ATOM 2922 C CA . ILE A 1 360 ? -16.054 6.398 15.801 1.00 95.00 360 ILE A CA 1
ATOM 2923 C C . ILE A 1 360 ? -16.276 7.679 16.622 1.00 95.00 360 ILE A C 1
ATOM 2925 O O . ILE A 1 360 ? -17.012 7.657 17.615 1.00 95.00 360 ILE A O 1
ATOM 2929 N N . ARG A 1 361 ? -15.618 8.786 16.255 1.00 91.19 361 ARG A N 1
ATOM 2930 C CA . ARG A 1 361 ? -15.555 10.007 17.079 1.00 91.19 361 ARG A CA 1
ATOM 2931 C C . ARG A 1 361 ? -16.277 11.219 16.498 1.00 91.19 361 ARG A C 1
ATOM 2933 O O . ARG A 1 361 ? -16.667 12.069 17.285 1.00 91.19 361 ARG A O 1
ATOM 2940 N N . GLY A 1 362 ? -16.484 11.279 15.187 1.00 90.75 362 GLY A N 1
ATOM 2941 C CA . GLY A 1 362 ? -16.895 12.487 14.470 1.00 90.75 362 GLY A CA 1
ATOM 2942 C C . GLY A 1 362 ? -15.749 13.481 14.268 1.00 90.75 362 GLY A C 1
ATOM 2943 O O . GLY A 1 362 ? -14.613 13.231 14.680 1.00 90.75 362 GLY A O 1
ATOM 2944 N N . GLY A 1 363 ? -16.050 14.604 13.611 1.00 85.25 363 GLY A N 1
ATOM 2945 C CA . GLY A 1 363 ? -15.146 15.754 13.514 1.00 85.25 363 GLY A CA 1
ATOM 2946 C C . GLY A 1 363 ? -13.937 15.562 12.594 1.00 85.25 363 GLY A C 1
ATOM 2947 O O . GLY A 1 363 ? -12.934 16.252 12.769 1.00 85.25 363 GLY A O 1
ATOM 2948 N N . VAL A 1 364 ? -14.001 14.645 11.623 1.00 92.25 364 VAL A N 1
ATOM 2949 C CA . VAL A 1 364 ? -12.918 14.415 10.650 1.00 92.25 364 VAL A CA 1
ATOM 2950 C C . VAL A 1 364 ? -13.403 14.734 9.242 1.00 92.25 364 VAL A C 1
ATOM 2952 O O . VAL A 1 364 ? -14.402 14.188 8.791 1.00 92.25 364 VAL A O 1
ATOM 2955 N N . CYS A 1 365 ? -12.653 15.567 8.532 1.00 93.25 365 CYS A N 1
ATOM 2956 C CA . CYS A 1 365 ? -12.813 15.837 7.112 1.00 93.25 365 CYS A CA 1
ATOM 2957 C C . CYS A 1 365 ? -11.620 15.284 6.347 1.00 93.25 365 CYS A C 1
ATOM 2959 O O . CYS A 1 365 ? -10.478 15.532 6.726 1.00 93.25 365 CYS A O 1
ATOM 2961 N N . ILE A 1 366 ? -11.874 14.581 5.249 1.00 93.88 366 ILE A N 1
ATOM 2962 C CA . ILE A 1 366 ? -10.842 14.118 4.329 1.00 93.88 366 ILE A CA 1
ATOM 2963 C C . ILE A 1 366 ? -10.927 14.920 3.035 1.00 93.88 366 ILE A C 1
ATOM 2965 O O . ILE A 1 366 ? -11.931 14.846 2.329 1.00 93.88 366 ILE A O 1
ATOM 2969 N N . GLU A 1 367 ? -9.873 15.667 2.721 1.00 90.69 367 GLU A N 1
ATOM 2970 C CA . GLU A 1 367 ? -9.816 16.539 1.542 1.00 90.69 367 GLU A CA 1
ATOM 2971 C C . GLU A 1 367 ? -8.987 15.918 0.409 1.00 90.69 367 GLU A C 1
ATOM 2973 O O . GLU A 1 367 ? -7.942 15.306 0.649 1.00 90.69 367 GLU A O 1
ATOM 2978 N N . GLY A 1 368 ? -9.410 16.140 -0.840 1.00 87.81 368 GLY A N 1
ATOM 2979 C CA . GLY A 1 368 ? -8.591 15.883 -2.033 1.00 87.81 368 GLY A CA 1
ATOM 2980 C C . GLY A 1 368 ? -8.437 14.411 -2.426 1.00 87.81 368 GLY A C 1
ATOM 2981 O O . GLY A 1 368 ? -7.590 14.084 -3.258 1.00 87.81 368 GLY A O 1
ATOM 2982 N N . ILE A 1 369 ? -9.230 13.513 -1.838 1.00 90.81 369 ILE A N 1
ATOM 2983 C CA . ILE A 1 369 ? -9.299 12.116 -2.270 1.00 90.81 369 ILE A CA 1
ATOM 2984 C C . ILE A 1 369 ? -10.100 11.998 -3.571 1.00 90.81 369 ILE A C 1
ATOM 2986 O O . ILE A 1 369 ? -11.144 12.620 -3.736 1.00 90.81 369 ILE A O 1
ATOM 2990 N N . ASN A 1 370 ? -9.643 11.127 -4.474 1.00 91.88 370 ASN A N 1
ATOM 2991 C CA . ASN A 1 370 ? -10.377 10.791 -5.689 1.00 91.88 370 ASN A CA 1
ATOM 2992 C C . ASN A 1 370 ? -11.412 9.676 -5.435 1.00 91.88 370 ASN A C 1
ATOM 2994 O O . ASN A 1 370 ? -11.045 8.519 -5.211 1.00 91.88 370 ASN A O 1
ATOM 2998 N N . PHE A 1 371 ? -12.705 9.991 -5.542 1.00 91.06 371 PHE A N 1
ATOM 2999 C CA . PHE A 1 371 ? -13.804 9.016 -5.414 1.00 91.06 371 PHE A CA 1
ATOM 3000 C C . PHE A 1 371 ? -13.958 8.086 -6.625 1.00 91.06 371 PHE A C 1
ATOM 3002 O O . PHE A 1 371 ? -14.568 7.023 -6.511 1.00 91.06 371 PHE A O 1
ATOM 3009 N N . HIS A 1 372 ? -13.353 8.438 -7.760 1.00 90.31 372 HIS A N 1
ATOM 3010 C CA . HIS A 1 372 ? -13.265 7.599 -8.959 1.00 90.31 372 HIS A CA 1
ATOM 3011 C C . HIS A 1 372 ? -11.956 6.798 -9.030 1.00 90.31 372 HIS A C 1
ATOM 3013 O O . HIS A 1 372 ? -11.612 6.252 -10.079 1.00 90.31 372 HIS A O 1
ATOM 3019 N N . SER A 1 373 ? -11.224 6.732 -7.916 1.00 90.69 373 SER A N 1
ATOM 3020 C CA . SER A 1 373 ? -9.953 6.025 -7.811 1.00 90.69 373 SER A CA 1
ATOM 3021 C C . SER A 1 373 ? -10.073 4.541 -8.153 1.00 90.69 373 SER A C 1
ATOM 3023 O O . SER A 1 373 ? -11.023 3.859 -7.762 1.00 90.69 373 SER A O 1
ATOM 3025 N N . LYS A 1 374 ? -9.038 4.020 -8.820 1.00 88.88 374 LYS A N 1
ATOM 3026 C CA . LYS A 1 374 ? -8.838 2.579 -9.039 1.00 88.88 374 LYS A CA 1
ATOM 3027 C C . LYS A 1 374 ? -8.085 1.901 -7.895 1.00 88.88 374 LYS A C 1
ATOM 3029 O O . LYS A 1 374 ? -7.823 0.700 -7.966 1.00 88.88 374 LYS A O 1
ATOM 3034 N N . GLN A 1 375 ? -7.704 2.641 -6.850 1.00 91.81 375 GLN A N 1
ATOM 3035 C CA . GLN A 1 375 ? -7.065 2.048 -5.680 1.00 91.81 375 GLN A CA 1
ATOM 3036 C C . GLN A 1 375 ? -8.038 1.067 -5.019 1.00 91.81 375 GLN A C 1
ATOM 3038 O O . GLN A 1 375 ? -9.175 1.442 -4.731 1.00 91.81 375 GLN A O 1
ATOM 3043 N N . PRO A 1 376 ? -7.606 -0.173 -4.729 1.00 91.12 376 PRO A N 1
ATOM 3044 C CA . PRO A 1 376 ? -8.499 -1.191 -4.179 1.00 91.12 376 PRO A CA 1
ATOM 3045 C C . PRO A 1 376 ? -9.095 -0.753 -2.834 1.00 91.12 376 PRO A C 1
ATOM 3047 O O . PRO A 1 376 ? -10.264 -1.003 -2.548 1.00 91.12 376 PRO A O 1
ATOM 3050 N N . ASP A 1 377 ? -8.317 -0.021 -2.041 1.00 95.50 377 ASP A N 1
ATOM 3051 C CA . ASP A 1 377 ? -8.690 0.409 -0.698 1.00 95.50 377 ASP A CA 1
ATOM 3052 C C . ASP A 1 377 ? -9.778 1.490 -0.671 1.00 95.50 377 ASP A C 1
ATOM 3054 O O . ASP A 1 377 ? -10.390 1.694 0.376 1.00 95.50 377 ASP A O 1
ATOM 3058 N N . LYS A 1 378 ? -10.126 2.090 -1.823 1.00 95.56 378 LYS A N 1
ATOM 3059 C CA . LYS A 1 378 ? -11.343 2.907 -1.982 1.00 95.56 378 LYS A CA 1
ATOM 3060 C C . LYS A 1 378 ? -12.607 2.147 -1.571 1.00 95.56 378 LYS A C 1
ATOM 3062 O O . LYS A 1 378 ? -13.590 2.763 -1.169 1.00 95.56 378 LYS A O 1
ATOM 3067 N N . ARG A 1 379 ? -12.563 0.808 -1.575 1.00 96.06 379 ARG A N 1
ATOM 3068 C CA . ARG A 1 379 ? -13.612 -0.080 -1.052 1.00 96.06 379 ARG A CA 1
ATOM 3069 C C . ARG A 1 379 ? -14.103 0.301 0.348 1.00 96.06 379 ARG A C 1
ATOM 3071 O O . ARG A 1 379 ? -15.256 0.024 0.653 1.00 96.06 379 ARG A O 1
ATOM 3078 N N . ILE A 1 380 ? -13.275 0.923 1.196 1.00 97.62 380 ILE A N 1
ATOM 3079 C CA . ILE A 1 380 ? -13.730 1.377 2.518 1.00 97.62 380 ILE A CA 1
ATOM 3080 C C . ILE A 1 380 ? -14.864 2.405 2.427 1.00 97.62 380 ILE A C 1
ATOM 3082 O O . ILE A 1 380 ? -15.778 2.357 3.241 1.00 97.62 380 ILE A O 1
ATOM 3086 N N . TYR A 1 381 ? -14.838 3.291 1.429 1.00 97.00 381 TYR A N 1
ATOM 3087 C CA . TYR A 1 381 ? -15.887 4.284 1.213 1.00 97.00 381 TYR A CA 1
ATOM 3088 C C . TYR A 1 381 ? -17.212 3.620 0.839 1.00 97.00 381 TYR A C 1
ATOM 3090 O O . TYR A 1 381 ? -18.232 3.898 1.463 1.00 97.00 381 TYR A O 1
ATOM 3098 N N . ASP A 1 382 ? -17.180 2.693 -0.122 1.00 96.06 382 ASP A N 1
ATOM 3099 C CA . ASP A 1 382 ? -18.378 1.951 -0.536 1.00 96.06 382 ASP A CA 1
ATOM 3100 C C . ASP A 1 382 ? -18.934 1.134 0.636 1.00 96.06 382 ASP A C 1
ATOM 3102 O O . ASP A 1 382 ? -20.120 1.180 0.937 1.00 96.06 382 ASP A O 1
ATOM 3106 N N . PHE A 1 383 ? -18.050 0.476 1.385 1.00 98.00 383 PHE A N 1
ATOM 3107 C CA . PHE A 1 383 ? -18.430 -0.269 2.577 1.00 98.00 383 PHE A CA 1
ATOM 3108 C C . PHE A 1 383 ? -19.044 0.614 3.672 1.00 98.00 383 PHE A C 1
ATOM 3110 O O . PHE A 1 383 ? -19.984 0.195 4.341 1.00 98.00 383 PHE A O 1
ATOM 3117 N N . PHE A 1 384 ? -18.537 1.832 3.866 1.00 97.88 384 PHE A N 1
ATOM 3118 C CA . PHE A 1 384 ? -19.099 2.778 4.829 1.00 97.88 384 PHE A CA 1
ATOM 3119 C C . PHE A 1 384 ? -20.512 3.215 4.437 1.00 97.88 384 PHE A C 1
ATOM 3121 O O . PHE A 1 384 ? -21.363 3.315 5.320 1.00 97.88 384 PHE A O 1
ATOM 3128 N N . LEU A 1 385 ? -20.778 3.408 3.138 1.00 96.25 385 LEU A N 1
ATOM 3129 C CA . LEU A 1 385 ? -22.139 3.621 2.635 1.00 96.25 385 LEU A CA 1
ATOM 3130 C C . LEU A 1 385 ? -23.027 2.404 2.931 1.00 96.25 385 LEU A C 1
ATOM 3132 O O . LEU A 1 385 ? -24.122 2.570 3.464 1.00 96.25 385 LEU A O 1
ATOM 3136 N N . ASP A 1 386 ? -22.534 1.193 2.654 1.00 96.69 386 ASP A N 1
ATOM 3137 C CA . ASP A 1 386 ? -23.291 -0.056 2.817 1.00 96.69 386 ASP A CA 1
ATOM 3138 C C . ASP A 1 386 ? -23.733 -0.306 4.268 1.00 96.69 386 ASP A C 1
ATOM 3140 O O . ASP A 1 386 ? -24.843 -0.785 4.507 1.00 96.69 386 ASP A O 1
ATOM 3144 N N . ILE A 1 387 ? -22.880 0.014 5.248 1.00 96.75 387 ILE A N 1
ATOM 3145 C CA . ILE A 1 387 ? -23.193 -0.173 6.677 1.00 96.75 387 ILE A CA 1
ATOM 3146 C C . ILE A 1 387 ? -23.817 1.065 7.336 1.00 96.75 387 ILE A C 1
ATOM 3148 O O . ILE A 1 387 ? -24.072 1.045 8.542 1.00 96.75 387 ILE A O 1
ATOM 3152 N N . GLY A 1 388 ? -24.054 2.134 6.571 1.00 96.81 388 GLY A N 1
ATOM 3153 C CA . GLY A 1 388 ? -24.709 3.350 7.052 1.00 96.81 388 GLY A CA 1
ATOM 3154 C C . GLY A 1 388 ? -23.858 4.201 7.999 1.00 96.81 388 GLY A C 1
ATOM 3155 O O . GLY A 1 388 ? -24.397 4.772 8.948 1.00 96.81 388 GLY A O 1
ATOM 3156 N N . ILE A 1 389 ? -22.543 4.299 7.770 1.00 97.75 389 ILE A N 1
ATOM 3157 C CA . ILE A 1 389 ? -21.718 5.305 8.456 1.00 97.75 389 ILE A CA 1
ATOM 3158 C C . ILE A 1 389 ? -22.216 6.699 8.069 1.00 97.75 389 ILE A C 1
ATOM 3160 O O . ILE A 1 389 ? -22.422 7.000 6.895 1.00 97.75 389 ILE A O 1
ATOM 3164 N N . ASN A 1 390 ? -22.401 7.558 9.069 1.00 95.94 390 ASN A N 1
ATOM 3165 C CA . ASN A 1 390 ? -22.855 8.924 8.876 1.00 95.94 390 ASN A CA 1
ATOM 3166 C C . ASN A 1 390 ? -21.723 9.776 8.286 1.00 95.94 390 ASN A C 1
ATOM 3168 O O . ASN A 1 390 ? -20.768 10.134 8.982 1.00 95.94 390 ASN A O 1
ATOM 3172 N N . MET A 1 391 ? -21.829 10.081 6.995 1.00 95.25 391 MET A N 1
ATOM 3173 C CA . MET A 1 391 ? -20.852 10.878 6.267 1.00 95.25 391 MET A CA 1
ATOM 3174 C C . MET A 1 391 ? -21.499 11.705 5.161 1.00 95.25 391 MET A C 1
ATOM 3176 O O . MET A 1 391 ? -22.497 11.297 4.569 1.00 95.25 391 MET A O 1
ATOM 3180 N N . GLU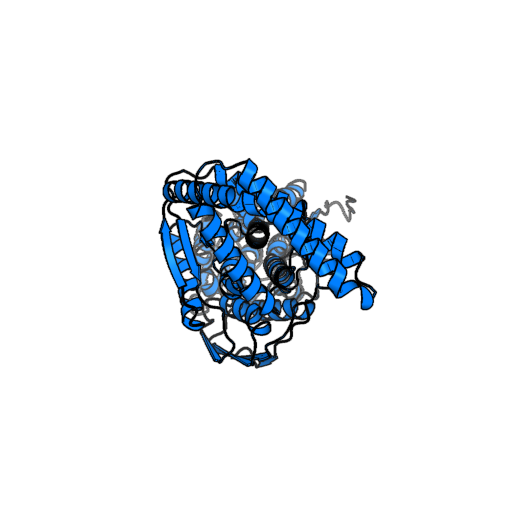 A 1 392 ? -20.903 12.853 4.864 1.00 94.31 392 GLU A N 1
ATOM 3181 C CA . GLU A 1 392 ? -21.356 13.782 3.829 1.00 94.31 392 GLU A CA 1
ATOM 3182 C C . GLU A 1 392 ? -20.205 14.094 2.870 1.00 94.31 392 GLU A C 1
ATOM 3184 O O . GLU A 1 392 ? -19.084 14.355 3.299 1.00 94.31 392 GLU A O 1
ATOM 3189 N N . LEU A 1 393 ? -20.475 14.086 1.563 1.00 92.31 393 LEU A N 1
ATOM 3190 C CA . LEU A 1 393 ? -19.531 14.552 0.550 1.00 92.31 393 LEU A CA 1
ATOM 3191 C C . LEU A 1 393 ? -19.900 15.980 0.131 1.00 92.31 393 LEU A C 1
ATOM 3193 O O . LEU A 1 393 ? -20.929 16.186 -0.510 1.00 92.31 393 LEU A O 1
ATOM 3197 N N . LYS A 1 394 ? -19.045 16.955 0.456 1.00 89.25 394 LYS A N 1
ATOM 3198 C CA . LYS A 1 394 ? -19.239 18.378 0.140 1.00 89.25 394 LYS A CA 1
ATOM 3199 C C . LYS A 1 394 ? -17.991 18.931 -0.544 1.00 89.25 394 LYS A C 1
ATOM 3201 O O . LYS A 1 394 ? -16.930 18.966 0.065 1.00 89.25 394 LYS A O 1
ATOM 3206 N N . ASN A 1 395 ? -18.119 19.403 -1.788 1.00 84.81 395 ASN A N 1
ATOM 3207 C CA . ASN A 1 395 ? -17.025 20.015 -2.564 1.00 84.81 395 ASN A CA 1
ATOM 3208 C C . ASN A 1 395 ? -15.724 19.178 -2.566 1.00 84.81 395 ASN A C 1
ATOM 3210 O O . ASN A 1 395 ? -14.664 19.696 -2.225 1.00 84.81 395 ASN A O 1
ATOM 3214 N N . ASP A 1 396 ? -15.815 17.883 -2.888 1.00 83.00 396 ASP A N 1
ATOM 3215 C CA . ASP A 1 396 ? -14.690 16.924 -2.875 1.00 83.00 396 ASP A CA 1
ATOM 3216 C C . ASP A 1 396 ? -14.026 16.693 -1.500 1.00 83.00 396 ASP A C 1
ATOM 3218 O O . ASP A 1 396 ? -12.954 16.088 -1.401 1.00 83.00 396 ASP A O 1
ATOM 3222 N N . THR A 1 397 ? -14.694 17.114 -0.425 1.00 90.62 397 THR A N 1
ATOM 3223 C CA . THR A 1 397 ? -14.316 16.836 0.963 1.00 90.62 397 THR A CA 1
ATOM 3224 C C . THR A 1 397 ? -15.312 15.869 1.584 1.00 90.62 397 THR A C 1
ATOM 3226 O O . THR A 1 397 ? -16.518 16.124 1.595 1.00 90.62 397 THR A O 1
ATOM 3229 N N . LEU A 1 398 ? -14.812 14.758 2.125 1.00 94.75 398 LEU A N 1
ATOM 3230 C CA . LEU A 1 398 ? -15.628 13.791 2.854 1.00 94.75 398 LEU A CA 1
ATOM 3231 C C . LEU A 1 398 ? -15.636 14.128 4.343 1.00 94.75 398 LEU A C 1
ATOM 3233 O O . LEU A 1 398 ? -14.599 14.054 4.996 1.00 94.75 398 LEU A O 1
ATOM 3237 N N . ILE A 1 399 ? -16.801 14.465 4.875 1.00 94.56 399 ILE A N 1
ATOM 3238 C CA . ILE A 1 399 ? -17.031 14.821 6.275 1.00 94.56 399 ILE A CA 1
ATOM 3239 C C . ILE A 1 399 ? -17.568 13.592 7.004 1.00 94.56 399 ILE A C 1
ATOM 3241 O O . ILE A 1 399 ? -18.550 12.994 6.569 1.00 94.56 399 ILE A O 1
ATOM 3245 N N . LEU A 1 400 ? -16.922 13.198 8.100 1.00 94.94 400 LEU A N 1
ATOM 3246 C CA . LEU A 1 400 ? -17.281 12.033 8.906 1.00 94.94 400 LEU A CA 1
ATOM 3247 C C . LEU A 1 400 ? -17.885 12.491 10.229 1.00 94.94 400 LEU A C 1
ATOM 3249 O O . LEU A 1 400 ? -17.257 13.219 11.006 1.00 94.94 400 LEU A O 1
ATOM 3253 N N . TYR A 1 401 ? -19.075 11.978 10.513 1.00 93.50 401 TYR A N 1
ATOM 3254 C CA . TYR A 1 401 ? -19.769 12.188 11.771 1.00 93.50 401 TYR A CA 1
ATOM 3255 C C . TYR A 1 401 ? -19.713 10.931 12.627 1.00 93.50 401 TYR A C 1
ATOM 3257 O O . TYR A 1 401 ? -19.640 9.793 12.145 1.00 93.50 401 TYR A O 1
ATOM 3265 N N . LYS A 1 402 ? -19.815 11.144 13.938 1.00 94.00 402 LYS A N 1
ATOM 3266 C CA . LYS A 1 402 ? -19.902 10.050 14.891 1.00 94.00 402 LYS A CA 1
ATOM 3267 C C . LYS A 1 402 ? -21.094 9.161 14.548 1.00 94.00 402 LYS A C 1
ATOM 3269 O O . LYS A 1 402 ? -22.222 9.634 14.419 1.00 94.00 402 LYS A O 1
ATOM 3274 N N . SER A 1 403 ? -20.830 7.867 14.437 1.00 95.25 403 SER A N 1
ATOM 3275 C CA . SER A 1 403 ? -21.792 6.875 13.972 1.00 95.25 403 SER A CA 1
ATOM 3276 C C . SER A 1 403 ? -22.029 5.789 15.015 1.00 95.25 403 SER A C 1
ATOM 3278 O O . SER A 1 403 ? -21.153 5.450 15.812 1.00 95.25 403 SER A O 1
ATOM 3280 N N . VAL A 1 404 ? -23.230 5.209 14.996 1.00 96.25 404 VAL A N 1
ATOM 3281 C CA . VAL A 1 404 ? -23.521 3.962 15.708 1.00 96.25 404 VAL A CA 1
ATOM 3282 C C . VAL A 1 404 ? -23.201 2.808 14.767 1.00 96.25 404 VAL A C 1
ATOM 3284 O O . VAL A 1 404 ? -23.888 2.602 13.773 1.00 96.25 404 VAL A O 1
ATOM 3287 N N . ILE A 1 405 ? -22.144 2.063 15.074 1.00 97.75 405 ILE A N 1
ATOM 3288 C CA . ILE A 1 405 ? -21.637 1.005 14.198 1.00 97.75 405 ILE A CA 1
ATOM 3289 C C . ILE A 1 405 ? -22.347 -0.311 14.543 1.00 97.75 405 ILE A C 1
ATOM 3291 O O . ILE A 1 405 ? -22.248 -0.809 15.665 1.00 97.75 405 ILE A O 1
ATOM 3295 N N . SER A 1 406 ? -23.068 -0.886 13.583 1.00 96.25 406 SER A N 1
ATOM 3296 C CA . SER A 1 406 ? -23.644 -2.234 13.712 1.00 96.25 406 SER A CA 1
ATOM 3297 C C . SER A 1 406 ? -22.587 -3.318 13.462 1.00 96.25 406 SER A C 1
ATOM 3299 O O . SER A 1 406 ? -21.510 -3.034 12.943 1.00 96.25 406 SER A O 1
ATOM 3301 N N . GLY A 1 407 ? -22.880 -4.571 13.826 1.00 97.62 407 GLY A N 1
ATOM 3302 C CA . GLY A 1 407 ? -22.026 -5.700 13.435 1.00 97.62 407 GLY A CA 1
ATOM 3303 C C . GLY A 1 407 ? -21.977 -5.854 11.913 1.00 97.62 407 GLY A C 1
ATOM 3304 O O . GLY A 1 407 ? -22.985 -5.630 11.242 1.00 97.62 407 GLY A O 1
ATOM 3305 N N . PHE A 1 408 ? -20.821 -6.231 11.365 1.00 98.62 408 PHE A N 1
ATOM 3306 C CA . PHE A 1 408 ? -20.626 -6.310 9.916 1.00 98.62 408 PHE A CA 1
ATOM 3307 C C . PHE A 1 408 ? -19.792 -7.513 9.473 1.00 98.62 408 PHE A C 1
ATOM 3309 O O . PHE A 1 408 ? -19.007 -8.079 10.234 1.00 98.62 408 PHE A O 1
ATOM 3316 N N . ASN A 1 409 ? -19.931 -7.859 8.192 1.00 98.50 409 ASN A N 1
ATOM 3317 C CA . ASN A 1 409 ? -19.053 -8.785 7.487 1.00 98.50 409 ASN A CA 1
ATOM 3318 C C . ASN A 1 409 ? -18.265 -8.007 6.433 1.00 98.50 409 ASN A C 1
ATOM 3320 O O . ASN A 1 409 ? -18.861 -7.285 5.636 1.00 98.50 409 ASN A O 1
ATOM 3324 N N . PHE A 1 410 ? -16.947 -8.176 6.393 1.00 98.38 410 PHE A N 1
ATOM 3325 C CA . PHE A 1 410 ? -16.106 -7.547 5.381 1.00 98.38 410 PHE A CA 1
ATOM 3326 C C . PHE A 1 410 ? -15.122 -8.551 4.784 1.00 98.38 410 PHE A C 1
ATOM 3328 O O . PHE A 1 410 ? -14.360 -9.199 5.500 1.00 98.38 410 PHE A O 1
ATOM 3335 N N . ASN A 1 411 ? -15.108 -8.654 3.457 1.00 97.12 411 ASN A N 1
ATOM 3336 C CA . ASN A 1 411 ? -14.107 -9.429 2.735 1.00 97.12 411 ASN A CA 1
ATOM 3337 C C . ASN A 1 411 ? -12.943 -8.518 2.326 1.00 97.12 411 ASN A C 1
ATOM 3339 O O . ASN A 1 411 ? -13.111 -7.657 1.460 1.00 97.12 411 ASN A O 1
ATOM 3343 N N . ALA A 1 412 ? -11.778 -8.728 2.946 1.00 95.50 412 ALA A N 1
ATOM 3344 C CA . ALA A 1 412 ? -10.564 -7.951 2.718 1.00 95.50 412 ALA A CA 1
ATOM 3345 C C . ALA A 1 412 ? -9.492 -8.696 1.903 1.00 95.50 412 ALA A C 1
ATOM 3347 O O . ALA A 1 412 ? -8.341 -8.263 1.900 1.00 95.50 412 ALA A O 1
ATOM 3348 N N . ILE A 1 413 ? -9.826 -9.791 1.206 1.00 90.62 413 ILE A N 1
ATOM 3349 C CA . ILE A 1 413 ? -8.850 -10.585 0.428 1.00 90.62 413 ILE A CA 1
ATOM 3350 C C . ILE A 1 413 ? -8.057 -9.703 -0.551 1.00 90.62 413 ILE A C 1
ATOM 3352 O O . ILE A 1 413 ? -6.832 -9.818 -0.649 1.00 90.62 413 ILE A O 1
ATOM 3356 N N . ASP A 1 414 ? -8.756 -8.793 -1.232 1.00 88.19 414 ASP A N 1
ATOM 3357 C CA . ASP A 1 414 ? -8.177 -7.867 -2.208 1.00 88.19 414 ASP A CA 1
ATOM 3358 C C . ASP A 1 414 ? -7.729 -6.521 -1.598 1.00 88.19 414 ASP A C 1
ATOM 3360 O O . ASP A 1 414 ? -7.016 -5.759 -2.251 1.00 88.19 414 ASP A O 1
ATOM 3364 N N . THR A 1 415 ? -8.099 -6.242 -0.344 1.00 93.12 415 THR A N 1
ATOM 3365 C CA . THR A 1 415 ? -7.794 -4.998 0.392 1.00 93.12 415 THR A CA 1
ATOM 3366 C C . THR A 1 415 ? -7.231 -5.294 1.791 1.00 93.12 415 THR A C 1
ATOM 3368 O O . THR A 1 415 ? -7.761 -4.809 2.797 1.00 93.12 415 THR A O 1
ATOM 3371 N N . PRO A 1 416 ? -6.176 -6.122 1.918 1.00 92.81 416 PRO A N 1
ATOM 3372 C CA . PRO A 1 416 ? -5.696 -6.586 3.223 1.00 92.81 416 PRO A CA 1
ATOM 3373 C C . PRO A 1 416 ? -5.145 -5.450 4.094 1.00 92.81 416 PRO A C 1
ATOM 3375 O O . PRO A 1 416 ? -5.074 -5.578 5.315 1.00 92.81 416 PRO A O 1
ATOM 3378 N N . ASP A 1 417 ? -4.761 -4.331 3.480 1.00 93.62 417 ASP A N 1
ATOM 3379 C CA . ASP A 1 417 ? -4.242 -3.162 4.182 1.00 93.62 417 ASP A CA 1
ATOM 3380 C C . ASP 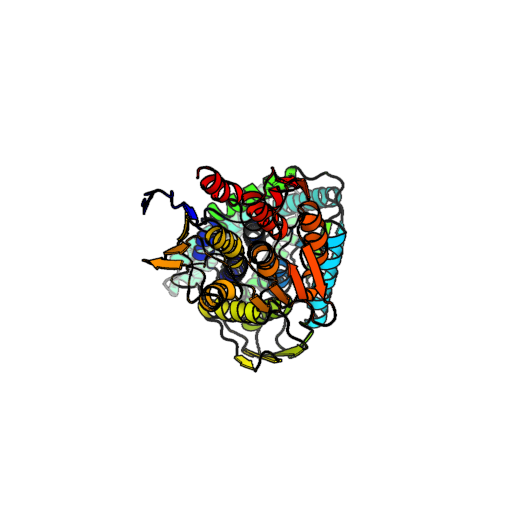A 1 417 ? -5.353 -2.360 4.902 1.00 93.62 417 ASP A C 1
ATOM 3382 O O . ASP A 1 417 ? -5.039 -1.565 5.790 1.00 93.62 417 ASP A O 1
ATOM 3386 N N . LEU A 1 418 ? -6.634 -2.647 4.613 1.00 97.56 418 LEU A N 1
ATOM 3387 C CA . LEU A 1 418 ? -7.795 -2.152 5.365 1.00 97.56 418 LEU A CA 1
ATOM 3388 C C . LEU A 1 418 ? -8.090 -2.957 6.638 1.00 97.56 418 LEU A C 1
ATOM 3390 O O . LEU A 1 418 ? -8.832 -2.476 7.492 1.00 97.56 418 LEU A O 1
ATOM 3394 N N . ILE A 1 419 ? -7.536 -4.167 6.805 1.00 98.50 419 ILE A N 1
ATOM 3395 C CA . ILE A 1 419 ? -7.847 -4.994 7.983 1.00 98.50 419 ILE A CA 1
ATOM 3396 C C . ILE A 1 419 ? -7.459 -4.278 9.289 1.00 98.50 419 ILE A C 1
ATOM 3398 O O . ILE A 1 419 ? -8.328 -4.175 10.151 1.00 98.50 419 ILE A O 1
ATOM 3402 N N . PRO A 1 420 ? -6.235 -3.728 9.461 1.00 98.56 420 PRO A N 1
ATOM 3403 C CA . PRO A 1 420 ? -5.867 -3.048 10.705 1.00 98.56 420 PRO A CA 1
ATOM 3404 C C . PRO A 1 420 ? -6.837 -1.928 11.139 1.00 98.56 420 PRO A C 1
ATOM 3406 O O . PRO A 1 420 ? -7.302 -1.991 12.277 1.00 98.56 420 PRO A O 1
ATOM 3409 N N . PRO A 1 421 ? -7.225 -0.947 10.293 1.00 98.56 421 PRO A N 1
ATOM 3410 C CA . PRO A 1 421 ? -8.221 0.047 10.698 1.00 98.56 421 PRO A CA 1
ATOM 3411 C C . PRO A 1 421 ? -9.623 -0.559 10.898 1.00 98.56 421 PRO A C 1
ATOM 3413 O O . PRO A 1 421 ? -10.326 -0.160 11.824 1.00 98.56 421 PRO A O 1
ATOM 3416 N N . LEU A 1 422 ? -10.030 -1.570 10.119 1.00 98.75 422 LEU A N 1
ATOM 3417 C CA . LEU A 1 422 ? -11.330 -2.232 10.308 1.00 98.75 422 LEU A CA 1
ATOM 3418 C C . LEU A 1 422 ? -11.433 -3.021 11.620 1.00 98.75 422 LEU A C 1
ATOM 3420 O O . LEU A 1 422 ? -12.530 -3.115 12.169 1.00 98.75 422 LEU A O 1
ATOM 3424 N N . ILE A 1 423 ? -10.323 -3.532 12.169 1.00 98.75 423 ILE A N 1
ATOM 3425 C CA . ILE A 1 423 ? -10.299 -4.079 13.536 1.00 98.75 423 ILE A CA 1
ATOM 3426 C C . ILE A 1 423 ? -10.738 -3.001 14.531 1.00 98.75 423 ILE A C 1
ATOM 3428 O O . ILE A 1 423 ? -11.586 -3.257 15.380 1.00 98.75 423 ILE A O 1
ATOM 3432 N N . VAL A 1 424 ? -10.219 -1.777 14.404 1.00 98.62 424 VAL A N 1
ATOM 3433 C CA . VAL A 1 424 ? -10.571 -0.665 15.301 1.00 98.62 424 VAL A CA 1
ATOM 3434 C C . VAL A 1 424 ? -12.045 -0.286 15.167 1.00 98.62 424 VAL A C 1
ATOM 3436 O O . VAL A 1 424 ? -12.713 -0.075 16.180 1.00 98.62 424 VAL A O 1
ATOM 3439 N N . LEU A 1 425 ? -12.572 -0.258 13.939 1.00 98.69 425 LEU A N 1
ATOM 3440 C CA . LEU A 1 425 ? -13.999 -0.041 13.690 1.00 98.69 425 LEU A CA 1
ATOM 3441 C C . LEU A 1 425 ? -14.853 -1.128 14.361 1.00 98.69 425 LEU A C 1
ATOM 3443 O O . LEU A 1 425 ? -15.793 -0.816 15.088 1.00 98.69 425 LEU A O 1
ATOM 3447 N N . ALA A 1 426 ? -14.489 -2.398 14.171 1.00 98.69 426 ALA A N 1
ATOM 3448 C CA . ALA A 1 426 ? -15.210 -3.549 14.706 1.00 98.69 426 ALA A CA 1
ATOM 3449 C C . ALA A 1 426 ? -15.227 -3.602 16.242 1.00 98.69 426 ALA A C 1
ATOM 3451 O O . ALA A 1 426 ? -16.241 -3.958 16.838 1.00 98.69 426 ALA A O 1
ATOM 3452 N N . LEU A 1 427 ? -14.139 -3.199 16.905 1.00 98.50 427 LEU A N 1
ATOM 3453 C CA . LEU A 1 427 ? -14.090 -3.114 18.372 1.00 98.50 427 LEU A CA 1
ATOM 3454 C C . LEU A 1 427 ? -15.101 -2.103 18.940 1.00 98.50 427 LEU A C 1
ATOM 3456 O O . LEU A 1 427 ? -15.503 -2.231 20.099 1.00 98.50 427 LEU A O 1
ATOM 3460 N N . ASN A 1 428 ? -15.519 -1.135 18.119 1.00 97.69 428 ASN A N 1
ATOM 3461 C CA . ASN A 1 428 ? -16.499 -0.096 18.434 1.00 97.69 428 ASN A CA 1
ATOM 3462 C C . ASN A 1 428 ? -17.917 -0.400 17.925 1.00 97.69 428 ASN A C 1
ATOM 3464 O O . ASN A 1 428 ? -18.813 0.429 18.092 1.00 97.69 428 ASN A O 1
ATOM 3468 N N . ALA A 1 429 ? -18.137 -1.570 17.323 1.00 98.12 429 ALA A N 1
ATOM 3469 C CA . ALA A 1 429 ? -19.457 -2.002 16.890 1.00 98.12 429 ALA A CA 1
ATOM 3470 C C . ALA A 1 429 ? -20.352 -2.405 18.076 1.00 98.12 429 ALA A C 1
ATOM 3472 O O . ALA A 1 429 ? -19.884 -2.685 19.177 1.00 98.12 429 ALA A O 1
ATOM 3473 N N . GLN A 1 430 ? -21.664 -2.477 17.854 1.00 97.81 430 GLN A N 1
ATOM 3474 C CA . GLN A 1 430 ? -22.626 -2.984 18.841 1.00 97.81 430 GLN A CA 1
ATOM 3475 C C . GLN A 1 430 ? -22.678 -4.518 18.904 1.00 97.81 430 GLN A C 1
ATOM 3477 O O . GLN A 1 430 ? -23.162 -5.079 19.885 1.00 97.81 430 GLN A O 1
ATOM 3482 N N . GLN A 1 431 ? -22.206 -5.199 17.857 1.00 98.19 431 GLN A N 1
ATOM 3483 C CA . GLN A 1 431 ? -22.255 -6.654 17.694 1.00 98.19 431 GLN A CA 1
ATOM 3484 C C . GLN A 1 431 ? -20.935 -7.168 17.109 1.00 98.19 431 GLN A C 1
ATOM 3486 O O . GLN A 1 431 ? -20.115 -6.382 16.632 1.00 98.19 431 GLN A O 1
ATOM 3491 N N . ALA A 1 432 ? -20.726 -8.486 17.152 1.00 98.25 432 ALA A N 1
ATOM 3492 C CA . ALA A 1 432 ? -19.542 -9.111 16.573 1.00 98.25 432 ALA A CA 1
ATOM 3493 C C . ALA A 1 432 ? -19.413 -8.799 15.074 1.00 98.25 432 ALA A C 1
ATOM 3495 O O . ALA A 1 432 ? -20.407 -8.733 14.348 1.00 98.25 432 ALA A O 1
ATOM 3496 N N . CYS A 1 433 ? -18.173 -8.619 14.627 1.00 98.81 433 CYS A N 1
ATOM 3497 C CA . CYS A 1 433 ? -17.837 -8.386 13.229 1.00 98.81 433 CYS A CA 1
ATOM 3498 C C . CYS A 1 433 ? -16.910 -9.482 12.711 1.00 98.81 433 CYS A C 1
ATOM 3500 O O . CYS A 1 433 ? -16.105 -10.040 13.458 1.00 98.81 433 CYS A O 1
ATOM 3502 N N . TYR A 1 434 ? -16.992 -9.748 11.412 1.00 98.75 434 TYR A N 1
ATOM 3503 C CA . TYR A 1 434 ? -16.247 -10.809 10.749 1.00 98.75 434 TYR A CA 1
ATOM 3504 C C . TYR A 1 434 ? -15.448 -10.228 9.586 1.00 98.75 434 TYR A C 1
ATOM 3506 O O . TYR A 1 434 ? -16.023 -9.676 8.647 1.00 98.75 434 TYR A O 1
ATOM 3514 N N . ILE A 1 435 ? -14.122 -10.346 9.633 1.00 98.75 435 ILE A N 1
ATOM 3515 C CA . ILE A 1 435 ? -13.228 -9.748 8.630 1.00 98.75 435 ILE A CA 1
ATOM 3516 C C . ILE A 1 435 ? -12.402 -10.853 7.972 1.00 98.75 435 ILE A C 1
ATOM 3518 O O . ILE A 1 435 ? -11.503 -11.402 8.605 1.00 98.75 435 ILE A O 1
ATOM 3522 N N . GLN A 1 436 ? -12.721 -11.191 6.720 1.00 98.25 436 GLN A N 1
ATOM 3523 C CA . GLN A 1 436 ? -12.070 -12.258 5.946 1.00 98.25 436 GLN A CA 1
ATOM 3524 C C . GLN A 1 436 ? -10.791 -11.781 5.244 1.00 98.25 436 GLN A C 1
ATOM 3526 O O . GLN A 1 436 ? -10.649 -10.598 4.939 1.00 98.25 436 GLN A O 1
ATOM 3531 N N . GLY A 1 437 ? -9.903 -12.718 4.906 1.00 95.25 437 GLY A N 1
ATOM 3532 C CA . GLY A 1 437 ? -8.649 -12.479 4.188 1.00 95.25 437 GLY A CA 1
ATOM 3533 C C . GLY A 1 437 ? -7.416 -12.397 5.090 1.00 95.25 437 GLY A C 1
ATOM 3534 O O . GLY A 1 437 ? -6.415 -11.788 4.705 1.00 95.25 437 GLY A O 1
ATOM 3535 N N . ILE A 1 438 ? -7.460 -12.974 6.295 1.00 96.12 438 ILE A N 1
ATOM 3536 C CA . ILE A 1 438 ? -6.366 -12.850 7.276 1.00 96.12 438 ILE A CA 1
ATOM 3537 C C . ILE A 1 438 ? -5.103 -13.615 6.860 1.00 96.12 438 ILE A C 1
ATOM 3539 O O . ILE A 1 438 ? -4.002 -13.249 7.266 1.00 96.12 438 ILE A O 1
ATOM 3543 N N . SER A 1 439 ? -5.219 -14.628 6.002 1.00 92.19 439 SER A N 1
ATOM 3544 C CA . SER A 1 439 ? -4.093 -15.346 5.396 1.00 92.19 439 SER A CA 1
ATOM 3545 C C . SER A 1 439 ? -3.154 -14.406 4.633 1.00 92.19 439 SER A C 1
ATOM 3547 O O . SER A 1 439 ? -1.934 -14.587 4.636 1.00 92.19 439 SER A O 1
ATOM 3549 N N . ARG A 1 440 ? -3.700 -13.332 4.043 1.00 87.44 440 ARG A N 1
ATOM 3550 C CA . ARG A 1 440 ? -2.940 -12.309 3.309 1.00 87.44 440 ARG A CA 1
ATOM 3551 C C . ARG A 1 440 ? -2.044 -11.468 4.217 1.00 87.44 440 ARG A C 1
ATOM 3553 O O . ARG A 1 440 ? -1.109 -10.845 3.717 1.00 87.44 440 ARG A O 1
ATOM 3560 N N . LEU A 1 441 ? -2.310 -11.439 5.523 1.00 90.25 441 LEU A N 1
ATOM 3561 C CA . LEU A 1 441 ? -1.575 -10.632 6.499 1.00 90.25 441 LEU A CA 1
ATOM 3562 C C . LEU A 1 441 ? -0.243 -11.251 6.931 1.00 90.25 441 LEU A C 1
ATOM 3564 O O . LEU A 1 441 ? 0.649 -10.518 7.348 1.00 90.25 441 LEU A O 1
ATOM 3568 N N . VAL A 1 442 ? -0.092 -12.573 6.817 1.00 86.00 442 VAL A N 1
ATOM 3569 C CA . VAL A 1 442 ? 1.083 -13.310 7.322 1.00 86.00 442 VAL A CA 1
ATOM 3570 C C . VAL A 1 442 ? 2.369 -12.926 6.580 1.00 86.00 442 VAL A C 1
ATOM 3572 O O . VAL A 1 442 ? 3.445 -12.914 7.167 1.00 86.00 442 VAL A O 1
ATOM 3575 N N . TYR A 1 443 ? 2.261 -12.577 5.296 1.00 76.56 443 TYR A N 1
ATOM 3576 C CA . TYR A 1 443 ? 3.404 -12.311 4.410 1.00 76.56 443 TYR A CA 1
ATOM 3577 C C . TYR A 1 443 ? 3.664 -10.816 4.153 1.00 76.56 443 TYR A C 1
ATOM 3579 O O . TYR A 1 443 ? 4.371 -10.462 3.195 1.00 76.56 443 TYR A O 1
ATOM 3587 N N . LYS A 1 444 ? 3.052 -9.944 4.966 1.00 79.62 444 LYS A N 1
ATOM 3588 C CA . LYS A 1 444 ? 3.209 -8.485 4.894 1.00 79.62 444 LYS A CA 1
ATOM 3589 C C . LYS A 1 444 ? 4.537 -8.054 5.539 1.00 79.62 444 LYS A C 1
ATOM 3591 O O . LYS A 1 444 ? 5.484 -8.834 5.578 1.00 79.62 444 LYS A O 1
ATOM 3596 N N . GLU A 1 445 ? 4.658 -6.779 5.904 1.00 70.56 445 GLU A N 1
ATOM 3597 C CA . GLU A 1 445 ? 5.890 -6.209 6.480 1.00 70.56 445 GLU A CA 1
ATOM 3598 C C . GLU A 1 445 ? 6.240 -6.868 7.813 1.00 70.56 445 GLU A C 1
ATOM 3600 O O . GLU A 1 445 ? 7.385 -7.240 8.042 1.00 70.56 445 GLU A O 1
ATOM 3605 N N . SER A 1 446 ? 5.217 -7.105 8.626 1.00 81.62 446 SER A N 1
ATOM 3606 C CA . SER A 1 446 ? 5.235 -8.049 9.734 1.00 81.62 446 SER A CA 1
ATOM 3607 C C . SER A 1 446 ? 4.269 -9.205 9.454 1.00 81.62 446 SER A C 1
ATOM 3609 O O . SER A 1 446 ? 3.471 -9.165 8.508 1.00 81.62 446 SER A O 1
ATOM 3611 N N . ASN A 1 447 ? 4.273 -10.215 10.325 1.00 89.94 447 ASN A N 1
ATOM 3612 C CA . ASN A 1 447 ? 3.120 -11.099 10.448 1.00 89.94 447 ASN A CA 1
ATOM 3613 C C . ASN A 1 447 ? 1.979 -10.316 11.122 1.00 89.94 447 ASN A C 1
ATOM 3615 O O . ASN A 1 447 ? 1.752 -10.408 12.330 1.00 89.94 447 ASN A O 1
ATOM 3619 N N . ARG A 1 448 ? 1.273 -9.506 10.320 1.00 96.00 448 ARG A N 1
ATOM 3620 C CA . ARG A 1 448 ? 0.237 -8.579 10.802 1.00 96.00 448 ARG A CA 1
ATOM 3621 C C . ARG A 1 448 ? -0.901 -9.293 11.511 1.00 96.00 448 ARG A C 1
ATOM 3623 O O . ARG A 1 448 ? -1.520 -8.705 12.389 1.00 96.00 448 ARG A O 1
ATOM 3630 N N . ARG A 1 449 ? -1.190 -10.540 11.132 1.00 96.88 449 ARG A N 1
ATOM 3631 C CA . ARG A 1 449 ? -2.245 -11.334 11.765 1.00 96.88 449 ARG A CA 1
ATOM 3632 C C . ARG A 1 449 ? -1.929 -11.549 13.242 1.00 96.88 449 ARG A C 1
ATOM 3634 O O . ARG A 1 449 ? -2.758 -11.258 14.101 1.00 96.88 449 ARG A O 1
ATOM 3641 N N . ASP A 1 450 ? -0.715 -12.013 13.515 1.00 96.62 450 ASP A N 1
ATOM 3642 C CA . ASP A 1 450 ? -0.276 -12.325 14.869 1.00 96.62 450 ASP A CA 1
ATOM 3643 C C . ASP A 1 450 ? -0.009 -11.032 15.662 1.00 96.62 450 ASP A C 1
ATOM 3645 O O . ASP A 1 450 ? -0.384 -10.951 16.829 1.00 96.62 450 ASP A O 1
ATOM 3649 N N . ALA A 1 451 ? 0.515 -9.981 15.014 1.00 97.62 451 ALA A N 1
ATOM 3650 C CA . ALA A 1 451 ? 0.669 -8.657 15.623 1.00 97.62 451 ALA A CA 1
ATOM 3651 C C . ALA A 1 451 ? -0.681 -8.049 16.050 1.00 97.62 451 ALA A C 1
ATOM 3653 O O . ALA A 1 451 ? -0.805 -7.554 17.168 1.00 97.62 451 ALA A O 1
ATOM 3654 N N . ILE A 1 452 ? -1.720 -8.126 15.206 1.00 98.50 452 ILE A N 1
ATOM 3655 C CA . ILE A 1 452 ? -3.073 -7.675 15.566 1.00 98.50 452 ILE A CA 1
ATOM 3656 C C . ILE A 1 452 ? -3.564 -8.431 16.799 1.00 98.50 452 ILE A C 1
ATOM 3658 O O . ILE A 1 452 ? -3.961 -7.794 17.772 1.00 98.50 452 ILE A O 1
ATOM 3662 N N . LEU A 1 453 ? -3.508 -9.767 16.793 1.00 98.00 453 LEU A N 1
ATOM 3663 C CA . LEU A 1 453 ? -3.946 -10.554 17.945 1.00 98.00 453 LEU A CA 1
ATOM 3664 C C . LEU A 1 453 ? -3.191 -10.175 19.215 1.00 98.00 453 LEU A C 1
ATOM 3666 O O . LEU A 1 453 ? -3.812 -9.895 20.238 1.00 98.00 453 LEU A O 1
ATOM 3670 N N . GLN A 1 454 ? -1.862 -10.162 19.153 1.00 98.19 454 GLN A N 1
ATOM 3671 C CA . GLN A 1 454 ? -1.014 -9.937 20.312 1.00 98.19 454 GLN A CA 1
ATOM 3672 C C . GLN A 1 454 ? -1.216 -8.534 20.890 1.00 98.19 454 GLN A C 1
ATOM 3674 O O . GLN A 1 454 ? -1.447 -8.386 22.090 1.00 98.19 454 GLN A O 1
ATOM 3679 N N . GLU A 1 455 ? -1.130 -7.500 20.055 1.00 98.56 455 GLU A N 1
ATOM 3680 C CA . GLU A 1 455 ? -1.078 -6.117 20.527 1.00 98.56 455 GLU A CA 1
ATOM 3681 C C . GLU A 1 455 ? -2.454 -5.585 20.919 1.00 98.56 455 GLU A C 1
ATOM 3683 O O . GLU A 1 455 ? -2.585 -4.929 21.951 1.00 98.56 455 GLU A O 1
ATOM 3688 N N . PHE A 1 456 ? -3.511 -5.930 20.182 1.00 98.44 456 PHE A N 1
ATOM 3689 C CA . PHE A 1 456 ? -4.860 -5.537 20.585 1.00 98.44 456 PHE A CA 1
ATOM 3690 C C . PHE A 1 456 ? -5.324 -6.296 21.837 1.00 98.44 456 PHE A C 1
ATOM 3692 O O . PHE A 1 456 ? -5.990 -5.700 22.687 1.00 98.44 456 PHE A O 1
ATOM 3699 N N . SER A 1 457 ? -4.924 -7.563 22.024 1.00 97.94 457 SER A N 1
ATOM 3700 C CA . SER A 1 457 ? -5.240 -8.306 23.258 1.00 97.94 457 SER A CA 1
ATOM 3701 C C . SER A 1 457 ? -4.606 -7.670 24.496 1.00 97.94 457 SER A C 1
ATOM 3703 O O . SER A 1 457 ? -5.262 -7.586 25.534 1.00 97.94 457 SER A O 1
ATOM 3705 N N . LYS A 1 458 ? -3.376 -7.137 24.395 1.00 98.25 458 LYS A N 1
ATOM 3706 C CA . LYS A 1 458 ? -2.742 -6.367 25.488 1.00 98.25 458 LYS A CA 1
ATOM 3707 C C . LYS A 1 458 ? -3.565 -5.143 25.894 1.00 98.25 458 LYS A C 1
ATOM 3709 O O . LYS A 1 458 ? -3.574 -4.774 27.063 1.00 98.25 458 LYS A O 1
ATOM 3714 N N . LEU A 1 459 ? -4.276 -4.535 24.943 1.00 97.38 459 LEU A N 1
ATOM 3715 C CA . LEU A 1 459 ? -5.179 -3.408 25.191 1.00 97.38 459 LEU A CA 1
ATOM 3716 C C . LEU A 1 459 ? -6.564 -3.842 25.698 1.00 97.38 459 LEU A C 1
ATOM 3718 O O . LEU A 1 459 ? -7.393 -2.983 25.997 1.00 97.38 459 LEU A O 1
ATOM 3722 N N . GLY A 1 460 ? -6.827 -5.146 25.820 1.00 97.75 460 GLY A N 1
ATOM 3723 C CA . GLY A 1 460 ? -8.102 -5.707 26.270 1.00 97.75 460 GLY A CA 1
ATOM 3724 C C . GLY A 1 460 ? -9.115 -5.970 25.152 1.00 97.75 460 GLY A C 1
ATOM 3725 O O . GLY A 1 460 ? -10.304 -6.130 25.442 1.00 97.75 460 GLY A O 1
ATOM 3726 N N . ALA A 1 461 ? -8.679 -5.998 23.890 1.00 98.25 461 ALA A N 1
ATOM 3727 C CA . ALA A 1 461 ? -9.532 -6.379 22.771 1.00 98.25 461 ALA A CA 1
ATOM 3728 C C . ALA A 1 461 ? -9.913 -7.864 22.828 1.00 98.25 461 ALA A C 1
ATOM 3730 O O . ALA A 1 461 ? -9.135 -8.705 23.280 1.00 98.25 461 ALA A O 1
ATOM 3731 N N . LYS A 1 462 ? -11.097 -8.193 22.310 1.00 98.06 462 LYS A N 1
ATOM 3732 C CA . LYS A 1 462 ? -11.578 -9.572 22.166 1.00 98.06 462 LYS A CA 1
ATOM 3733 C C . LYS A 1 462 ? -11.604 -9.960 20.691 1.00 98.06 462 LYS A C 1
ATOM 3735 O O . LYS A 1 462 ? -12.581 -9.683 19.997 1.00 98.06 462 LYS A O 1
ATOM 3740 N N . ILE A 1 463 ? -10.519 -10.569 20.221 1.00 98.50 463 ILE A N 1
ATOM 3741 C CA . ILE A 1 463 ? -10.343 -10.971 18.823 1.00 98.50 463 ILE A CA 1
ATOM 3742 C C . ILE A 1 463 ? -10.017 -12.461 18.781 1.00 98.50 463 ILE A C 1
ATOM 3744 O O . ILE A 1 463 ? -9.107 -12.920 19.467 1.00 98.50 463 ILE A O 1
ATOM 3748 N N . GLU A 1 464 ? -10.747 -13.199 17.956 1.00 98.12 464 GLU A N 1
ATOM 3749 C CA . GLU A 1 464 ? -10.533 -14.620 17.699 1.00 98.12 464 GLU A CA 1
ATOM 3750 C C . GLU A 1 464 ? -10.204 -14.839 16.220 1.00 98.12 464 GLU A C 1
ATOM 3752 O O . GLU A 1 464 ? -10.573 -14.039 15.355 1.00 98.12 464 GLU A O 1
ATOM 3757 N N . ILE A 1 465 ? -9.499 -15.931 15.926 1.00 98.06 465 ILE A N 1
ATOM 3758 C CA . ILE A 1 465 ? -9.238 -16.376 14.558 1.00 98.06 465 ILE A CA 1
ATOM 3759 C C . ILE A 1 465 ? -10.133 -17.569 14.246 1.00 98.06 465 ILE A C 1
ATOM 3761 O O . ILE A 1 465 ? -10.108 -18.576 14.948 1.00 98.06 465 ILE A O 1
ATOM 3765 N N . ASP A 1 466 ? -10.832 -17.476 13.123 1.00 97.75 466 ASP A N 1
ATOM 3766 C CA . ASP A 1 466 ? -11.519 -18.581 12.472 1.00 97.75 466 ASP A CA 1
ATOM 3767 C C . ASP A 1 466 ? -10.733 -18.933 11.202 1.00 97.75 466 ASP A C 1
ATOM 3769 O O . ASP A 1 466 ? -10.862 -18.282 10.160 1.00 97.75 466 ASP A O 1
ATOM 3773 N N . LEU A 1 467 ? -9.839 -19.923 11.330 1.00 95.06 467 LEU A N 1
ATOM 3774 C CA . LEU A 1 467 ? -8.969 -20.377 10.239 1.00 95.06 467 LEU A CA 1
ATOM 3775 C C . LEU A 1 467 ? -9.756 -21.067 9.123 1.00 95.06 467 LEU A C 1
ATOM 3777 O O . LEU A 1 467 ? -9.339 -20.988 7.970 1.00 95.06 467 LEU A O 1
ATOM 3781 N N . GLU A 1 468 ? -10.875 -21.721 9.447 1.00 96.25 468 GLU A N 1
ATOM 3782 C CA . GLU A 1 468 ? -11.705 -22.421 8.461 1.00 96.25 468 GLU A CA 1
ATOM 3783 C C . GLU A 1 468 ? -12.305 -21.437 7.453 1.00 96.25 468 GLU A C 1
ATOM 3785 O O . GLU A 1 468 ? -12.356 -21.723 6.259 1.00 96.25 468 GLU A O 1
ATOM 3790 N N . ASN A 1 469 ? -12.690 -20.246 7.921 1.00 96.56 469 ASN A N 1
ATOM 3791 C CA . ASN A 1 469 ? -13.271 -19.190 7.089 1.00 96.56 469 ASN A CA 1
ATOM 3792 C C . ASN A 1 469 ? -12.290 -18.052 6.745 1.00 96.56 469 ASN A C 1
ATOM 3794 O O . ASN A 1 469 ? -12.724 -17.004 6.257 1.00 96.56 469 ASN A O 1
ATOM 3798 N N . ASP A 1 470 ? -10.994 -18.239 7.020 1.00 97.62 470 ASP A N 1
ATOM 3799 C CA . ASP A 1 470 ? -9.920 -17.255 6.828 1.00 97.62 470 ASP A CA 1
ATOM 3800 C C . ASP A 1 470 ? -10.270 -15.854 7.364 1.00 97.62 470 ASP A C 1
ATOM 3802 O O . ASP A 1 470 ? -10.142 -14.850 6.655 1.00 97.62 470 ASP A O 1
ATOM 3806 N N . ARG A 1 471 ? -10.746 -15.758 8.612 1.00 98.44 471 ARG A N 1
ATOM 3807 C CA . ARG A 1 471 ? -11.257 -14.491 9.159 1.00 98.44 471 ARG A CA 1
ATOM 3808 C C . ARG A 1 471 ? -10.919 -14.227 10.616 1.00 98.44 471 ARG A C 1
ATOM 3810 O O . ARG A 1 471 ? -10.739 -15.141 11.416 1.00 98.44 471 ARG A O 1
ATOM 3817 N N . PHE A 1 472 ? -10.916 -12.946 10.967 1.00 98.75 472 PHE A N 1
ATOM 3818 C CA . PHE A 1 472 ? -11.053 -12.516 12.351 1.00 98.75 472 PHE A CA 1
ATOM 3819 C C . PHE A 1 472 ? -12.525 -12.482 12.753 1.00 98.75 472 PHE A C 1
ATOM 3821 O O . PHE A 1 472 ? -13.365 -12.013 11.981 1.00 98.75 472 PHE A O 1
ATOM 3828 N N . ILE A 1 473 ? -12.808 -12.918 13.979 1.00 98.75 473 ILE A N 1
ATOM 3829 C CA . ILE A 1 473 ? -14.048 -12.635 14.702 1.00 98.75 473 ILE A CA 1
ATOM 3830 C C . ILE A 1 473 ? -13.704 -11.582 15.754 1.00 98.75 473 ILE A C 1
ATOM 3832 O O . ILE A 1 473 ? -12.937 -11.840 16.681 1.00 98.75 473 ILE A O 1
ATOM 3836 N N . VAL A 1 474 ? -14.238 -10.377 15.596 1.00 98.81 474 VAL A N 1
ATOM 3837 C CA . VAL A 1 474 ? -13.957 -9.247 16.485 1.00 98.81 474 VAL A CA 1
ATOM 3838 C C . VAL A 1 474 ? -15.193 -8.964 17.317 1.00 98.81 474 VAL A C 1
ATOM 3840 O O . VAL A 1 474 ? -16.225 -8.546 16.792 1.00 98.81 474 VAL A O 1
ATOM 3843 N N . ASN A 1 475 ? -15.088 -9.186 18.623 1.00 98.50 475 ASN A N 1
ATOM 3844 C CA . ASN A 1 475 ? -16.155 -8.884 19.562 1.00 98.50 475 ASN A CA 1
ATOM 3845 C C . ASN A 1 475 ? -16.008 -7.443 20.086 1.00 98.50 475 ASN A C 1
ATOM 3847 O O . ASN A 1 475 ? -14.896 -7.042 20.465 1.00 98.50 475 ASN A O 1
ATOM 3851 N N . PRO A 1 476 ? -17.114 -6.681 20.191 1.00 97.75 476 PRO A N 1
ATOM 3852 C CA . PRO A 1 476 ? -17.109 -5.359 20.802 1.00 97.75 476 PRO A CA 1
ATOM 3853 C C . PRO A 1 476 ? -16.407 -5.365 22.156 1.00 97.75 476 PRO A C 1
ATOM 3855 O O . PRO A 1 476 ? -16.704 -6.183 23.036 1.00 97.75 476 PRO A O 1
ATOM 3858 N N . SER A 1 477 ? -15.443 -4.468 22.336 1.00 96.19 477 SER A N 1
ATOM 3859 C CA . SER A 1 477 ? -14.665 -4.408 23.572 1.00 96.19 477 SER A CA 1
ATOM 3860 C C . SER A 1 477 ? -14.113 -3.011 23.828 1.00 96.19 477 SER A C 1
ATOM 3862 O O . SER A 1 477 ? -13.679 -2.301 22.928 1.00 96.19 477 SER A O 1
ATOM 3864 N N . LYS A 1 478 ? -14.137 -2.606 25.103 1.00 94.06 478 LYS A N 1
ATOM 3865 C CA . LYS A 1 478 ? -13.560 -1.334 25.547 1.00 94.06 478 LYS A CA 1
ATOM 3866 C C . LYS A 1 478 ? -12.087 -1.533 25.865 1.00 94.06 478 LYS A C 1
ATOM 3868 O O . LYS A 1 478 ? -11.759 -2.231 26.829 1.00 94.06 478 LYS A O 1
ATOM 3873 N N . LEU A 1 479 ? -11.225 -0.882 25.092 1.00 95.81 479 LEU A N 1
ATOM 3874 C CA . LEU A 1 479 ? -9.784 -0.933 25.305 1.00 95.81 479 LEU A CA 1
ATOM 3875 C C . LEU A 1 479 ? -9.400 -0.210 26.602 1.00 95.81 479 LEU A C 1
ATOM 3877 O O . LEU A 1 479 ? -9.921 0.865 26.903 1.00 95.81 479 LEU A O 1
ATOM 3881 N N . GLN A 1 480 ? -8.499 -0.798 27.385 1.00 95.31 480 GLN A N 1
ATOM 3882 C CA . GLN A 1 480 ? -8.116 -0.290 28.708 1.00 95.31 480 GLN A CA 1
ATOM 3883 C C . GLN A 1 480 ? -6.916 0.665 28.671 1.00 95.31 480 GLN A C 1
ATOM 3885 O O . GLN A 1 480 ? -6.779 1.485 29.575 1.00 95.31 480 GLN A O 1
ATOM 3890 N N . GLY A 1 481 ? -6.082 0.602 27.632 1.00 90.50 481 GLY A N 1
ATOM 3891 C CA . GLY A 1 481 ? -4.761 1.242 27.602 1.00 90.50 481 GLY A CA 1
ATOM 3892 C C . GLY A 1 481 ? -3.638 0.243 27.900 1.00 90.50 481 GLY A C 1
ATOM 3893 O O . GLY A 1 481 ? -3.909 -0.897 28.270 1.00 90.50 481 GLY A O 1
ATOM 3894 N N . GLY A 1 482 ? -2.380 0.649 27.720 1.00 93.44 482 GLY A N 1
ATOM 3895 C CA . GLY A 1 482 ? -1.219 -0.224 27.925 1.00 93.44 482 GLY A CA 1
ATOM 3896 C C . GLY A 1 482 ? -0.027 0.106 27.030 1.00 93.44 482 GLY A C 1
ATOM 3897 O O . GLY A 1 482 ? -0.033 1.094 26.296 1.00 93.44 482 GLY A O 1
ATOM 3898 N N . GLU A 1 483 ? 1.007 -0.730 27.098 1.00 97.19 483 GLU A N 1
ATOM 3899 C CA . GLU A 1 483 ? 2.169 -0.661 26.210 1.00 97.19 483 GLU A CA 1
ATOM 3900 C C . GLU A 1 483 ? 2.073 -1.751 25.140 1.00 97.19 483 GLU A C 1
ATOM 3902 O O . GLU A 1 483 ? 1.802 -2.916 25.436 1.00 97.19 483 GLU A O 1
ATOM 3907 N N . VAL A 1 484 ? 2.271 -1.348 23.890 1.00 97.62 484 VAL A N 1
ATOM 3908 C CA . VAL A 1 484 ? 2.160 -2.190 22.697 1.00 97.62 484 VAL A CA 1
ATOM 3909 C C . VAL A 1 484 ? 3.342 -1.936 21.774 1.00 97.62 484 VAL A C 1
ATOM 3911 O O . VAL A 1 484 ? 4.006 -0.904 21.865 1.00 97.62 484 VAL A O 1
ATOM 3914 N N . PHE A 1 485 ? 3.600 -2.873 20.874 1.00 96.31 485 PHE A N 1
ATOM 3915 C CA . PHE A 1 485 ? 4.689 -2.804 19.910 1.00 96.31 485 PHE A CA 1
ATOM 3916 C C . PHE A 1 485 ? 4.147 -2.667 18.489 1.00 96.31 485 PHE A C 1
ATOM 3918 O O . PHE A 1 485 ? 3.212 -3.366 18.117 1.00 96.31 485 PHE A O 1
ATOM 3925 N N . SER A 1 486 ? 4.726 -1.787 17.670 1.00 90.12 486 SER A N 1
ATOM 3926 C CA . SER A 1 486 ? 4.325 -1.664 16.262 1.00 90.12 486 SER A CA 1
ATOM 3927 C C . SER A 1 486 ? 4.768 -2.845 15.397 1.00 90.12 486 SER A C 1
ATOM 3929 O O . SER A 1 486 ? 4.293 -2.980 14.272 1.00 90.12 486 SER A O 1
ATOM 3931 N N . HIS A 1 487 ? 5.704 -3.670 15.886 1.00 90.25 487 HIS A N 1
ATOM 3932 C CA . HIS A 1 487 ? 6.397 -4.695 15.093 1.00 90.25 487 HIS A CA 1
ATOM 3933 C C . HIS A 1 487 ? 7.105 -4.117 13.857 1.00 90.25 487 HIS A C 1
ATOM 3935 O O . HIS A 1 487 ? 7.241 -4.800 12.845 1.00 90.25 487 HIS A O 1
ATOM 3941 N N . ASN A 1 488 ? 7.538 -2.850 13.940 1.00 83.50 488 ASN A N 1
ATOM 3942 C CA . ASN A 1 488 ? 8.089 -2.064 12.828 1.00 83.50 488 ASN A CA 1
ATOM 3943 C C . ASN A 1 488 ? 7.155 -1.992 11.601 1.00 83.50 488 ASN A C 1
ATOM 3945 O O . ASN A 1 488 ? 7.606 -1.723 10.489 1.00 83.50 488 ASN A O 1
ATOM 3949 N N . ASP A 1 489 ? 5.853 -2.223 11.791 1.00 88.75 489 ASP A N 1
ATOM 3950 C CA . ASP A 1 489 ? 4.848 -2.186 10.736 1.00 88.75 489 ASP A CA 1
ATOM 3951 C C . ASP A 1 489 ? 4.002 -0.923 10.871 1.00 88.75 489 ASP A C 1
ATOM 3953 O O . ASP A 1 489 ? 3.196 -0.760 11.793 1.00 88.75 489 ASP A O 1
ATOM 3957 N N . HIS A 1 490 ? 4.162 -0.032 9.900 1.00 89.75 490 HIS A N 1
ATOM 3958 C CA . HIS A 1 490 ? 3.497 1.262 9.879 1.00 89.75 490 HIS A CA 1
ATOM 3959 C C . HIS A 1 490 ? 1.964 1.153 9.955 1.00 89.75 490 HIS A C 1
ATOM 3961 O O . HIS A 1 490 ? 1.313 2.009 10.555 1.00 89.75 490 HIS A O 1
ATOM 3967 N N . ARG A 1 491 ? 1.362 0.089 9.399 1.00 95.38 491 ARG A N 1
ATOM 3968 C CA . ARG A 1 491 ? -0.097 -0.114 9.453 1.00 95.38 491 ARG A CA 1
ATOM 3969 C C . ARG A 1 491 ? -0.569 -0.534 10.834 1.00 95.38 491 ARG A C 1
ATOM 3971 O O . ARG A 1 491 ? -1.641 -0.109 11.255 1.00 95.38 491 ARG A O 1
ATOM 3978 N N . ILE A 1 492 ? 0.228 -1.336 11.535 1.00 97.56 492 ILE A N 1
ATOM 3979 C CA . ILE A 1 492 ? -0.056 -1.722 12.918 1.00 97.56 492 ILE A CA 1
ATOM 3980 C C . ILE A 1 492 ? 0.108 -0.508 13.835 1.00 97.56 492 ILE A C 1
ATOM 3982 O O . ILE A 1 492 ? -0.783 -0.243 14.638 1.00 97.56 492 ILE A O 1
ATOM 3986 N N . ALA A 1 493 ? 1.171 0.285 13.661 1.00 96.69 493 ALA A N 1
ATOM 3987 C CA . ALA A 1 493 ? 1.370 1.524 14.414 1.00 96.69 493 ALA A CA 1
ATOM 3988 C C . ALA A 1 493 ? 0.189 2.499 14.266 1.00 96.69 493 ALA A C 1
ATOM 3990 O O . ALA A 1 493 ? -0.348 2.958 15.274 1.00 96.69 493 ALA A O 1
ATOM 3991 N N . MET A 1 494 ? -0.256 2.776 13.031 1.00 97.50 494 MET A N 1
ATOM 3992 C CA . MET A 1 494 ? -1.397 3.669 12.785 1.00 97.50 494 MET A CA 1
ATOM 3993 C C . MET A 1 494 ? -2.702 3.125 13.383 1.00 97.50 494 MET A C 1
ATOM 3995 O O . MET A 1 494 ? -3.428 3.875 14.037 1.00 97.50 494 MET A O 1
ATOM 3999 N N . ALA A 1 495 ? -2.972 1.823 13.237 1.00 98.19 495 ALA A N 1
ATOM 4000 C CA . ALA A 1 495 ? -4.166 1.192 13.802 1.00 98.19 495 ALA A CA 1
ATOM 4001 C C . ALA A 1 495 ? -4.175 1.231 15.342 1.00 98.19 495 ALA A C 1
ATOM 4003 O O . ALA A 1 495 ? -5.187 1.582 15.948 1.00 98.19 495 ALA A O 1
ATOM 4004 N N . LEU A 1 496 ? -3.043 0.934 15.990 1.00 98.06 496 LEU A N 1
ATOM 4005 C CA . LEU A 1 496 ? -2.900 1.039 17.447 1.00 98.06 496 LEU A CA 1
ATOM 4006 C C . LEU A 1 496 ? -3.060 2.486 17.931 1.00 98.06 496 LEU A C 1
ATOM 4008 O O . LEU A 1 496 ? -3.624 2.714 19.000 1.00 98.06 496 LEU A O 1
ATOM 4012 N N . ALA A 1 497 ? -2.607 3.467 17.146 1.00 96.69 497 ALA A N 1
ATOM 4013 C CA . ALA A 1 497 ? -2.733 4.880 17.483 1.00 96.69 497 ALA A CA 1
ATOM 4014 C C . ALA A 1 497 ? -4.193 5.347 17.482 1.00 96.69 497 ALA A C 1
ATOM 4016 O O . ALA A 1 497 ? -4.657 5.907 18.477 1.00 96.69 497 ALA A O 1
ATOM 4017 N N . ILE A 1 498 ? -4.945 5.060 16.412 1.00 95.62 498 ILE A N 1
ATOM 4018 C CA . ILE A 1 498 ? -6.374 5.407 16.358 1.00 95.62 498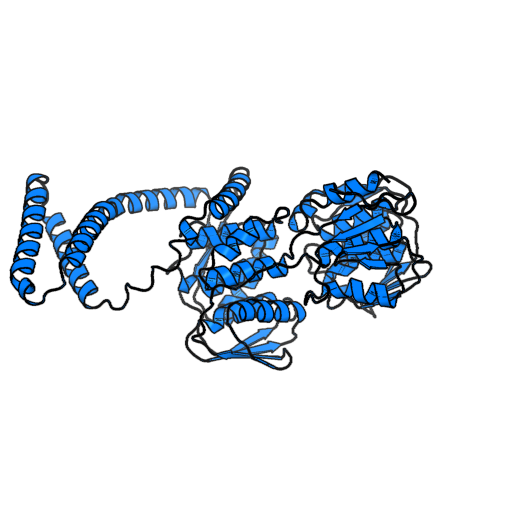 ILE A CA 1
ATOM 4019 C C . ILE A 1 498 ? -7.198 4.591 17.367 1.00 95.62 498 ILE A C 1
ATOM 4021 O O . ILE A 1 498 ? -8.176 5.099 17.909 1.00 95.62 498 ILE A O 1
ATOM 4025 N N . ALA A 1 499 ? -6.781 3.362 17.698 1.00 95.88 499 ALA A N 1
ATOM 4026 C CA . ALA A 1 499 ? -7.381 2.583 18.780 1.00 95.88 499 ALA A CA 1
ATOM 4027 C C . ALA A 1 499 ? -7.122 3.226 20.153 1.00 95.88 499 ALA A C 1
ATOM 4029 O O . ALA A 1 499 ? -8.029 3.317 20.983 1.00 95.88 499 ALA A O 1
ATOM 4030 N N . GLY A 1 500 ? -5.904 3.726 20.378 1.00 94.38 500 GLY A N 1
ATOM 4031 C CA . GLY A 1 500 ? -5.511 4.438 21.593 1.00 94.38 500 GLY A CA 1
ATOM 4032 C C . GLY A 1 500 ? -6.299 5.725 21.829 1.00 94.38 500 GLY A C 1
ATOM 4033 O O . GLY A 1 500 ? -6.613 6.031 22.976 1.00 94.38 500 GLY A O 1
ATOM 4034 N N . MET A 1 501 ? -6.720 6.416 20.765 1.00 91.19 501 MET A N 1
ATOM 4035 C CA . MET A 1 501 ? -7.612 7.587 20.845 1.00 91.19 501 MET A CA 1
ATOM 4036 C C . MET A 1 501 ? -8.999 7.272 21.425 1.00 91.19 501 MET A C 1
ATOM 4038 O O . MET A 1 501 ? -9.741 8.185 21.790 1.00 91.19 501 MET A O 1
ATOM 4042 N N . ASN A 1 502 ? -9.368 5.995 21.505 1.00 89.06 502 ASN A N 1
ATOM 4043 C CA . ASN A 1 502 ? -10.637 5.539 22.059 1.00 89.06 502 ASN A CA 1
ATOM 4044 C C . ASN A 1 502 ? -10.464 4.576 23.250 1.00 89.06 502 ASN A C 1
ATOM 4046 O O . ASN A 1 502 ? -11.436 4.013 23.756 1.00 89.06 502 ASN A O 1
ATOM 4050 N N . ALA A 1 503 ? -9.231 4.374 23.717 1.00 92.00 503 ALA A N 1
ATOM 4051 C CA . ALA A 1 503 ? -8.962 3.588 24.911 1.00 92.00 503 ALA A CA 1
ATOM 4052 C C . ALA A 1 503 ? -9.308 4.381 26.182 1.00 92.00 503 ALA A C 1
ATOM 4054 O O . ALA A 1 503 ? -9.200 5.604 26.235 1.00 92.00 503 ALA A O 1
ATOM 4055 N N . LYS A 1 504 ? -9.698 3.671 27.245 1.00 91.62 504 LYS A N 1
ATOM 4056 C CA . LYS A 1 504 ? -9.971 4.266 28.563 1.00 91.62 504 LYS A CA 1
ATOM 4057 C C . LYS A 1 504 ? -8.710 4.864 29.201 1.00 91.62 504 LYS A C 1
ATOM 4059 O O . LYS A 1 504 ? -8.799 5.829 29.956 1.00 91.62 504 LYS A O 1
ATOM 4064 N N . GLY A 1 505 ? -7.556 4.256 28.945 1.00 89.94 505 GLY A N 1
ATOM 4065 C CA . GLY A 1 505 ? -6.256 4.653 29.471 1.00 89.94 505 GLY A CA 1
ATOM 4066 C C . GLY A 1 505 ? -5.264 4.983 28.362 1.00 89.94 505 GLY A C 1
ATOM 4067 O O . GLY A 1 505 ? -5.527 4.781 27.179 1.00 89.94 505 GLY A O 1
ATOM 4068 N N . LYS A 1 506 ? -4.090 5.479 28.761 1.00 92.44 506 LYS A N 1
ATOM 4069 C CA . LYS A 1 506 ? -3.018 5.837 27.825 1.00 92.44 506 LYS A CA 1
ATOM 4070 C C . LYS A 1 506 ? -2.500 4.594 27.101 1.00 92.44 506 LYS A C 1
ATOM 4072 O O . LYS A 1 506 ? -2.281 3.558 27.727 1.00 92.44 506 LYS A O 1
ATOM 4077 N N . VAL A 1 507 ? -2.257 4.729 25.801 1.00 95.62 507 VAL A N 1
ATOM 4078 C CA . VAL A 1 507 ? -1.570 3.723 24.987 1.00 95.62 507 VAL A CA 1
ATOM 4079 C C . VAL A 1 507 ? -0.187 4.247 24.632 1.00 95.62 507 VAL A C 1
ATOM 4081 O O . VAL A 1 507 ? -0.060 5.347 24.099 1.00 95.62 507 VAL A O 1
ATOM 4084 N N . LYS A 1 508 ? 0.851 3.469 24.939 1.00 95.88 508 LYS A N 1
ATOM 4085 C CA . LYS A 1 508 ? 2.232 3.743 24.539 1.00 95.88 508 LYS A CA 1
ATOM 4086 C C . LYS A 1 508 ? 2.625 2.750 23.453 1.00 95.88 508 LYS A C 1
ATOM 4088 O O . LYS A 1 508 ? 2.609 1.547 23.692 1.00 95.88 508 LYS A O 1
ATOM 4093 N N . ILE A 1 509 ? 2.972 3.259 22.276 1.00 96.94 509 ILE A N 1
ATOM 4094 C CA . ILE A 1 509 ? 3.362 2.443 21.123 1.00 96.94 509 ILE A CA 1
ATOM 4095 C C . ILE A 1 509 ? 4.880 2.506 20.994 1.00 96.94 509 ILE A C 1
ATOM 4097 O O . ILE A 1 509 ? 5.447 3.573 20.774 1.00 96.94 509 ILE A O 1
ATOM 4101 N N . GLN A 1 510 ? 5.540 1.368 21.155 1.00 92.56 510 GLN A N 1
ATOM 4102 C CA . GLN A 1 510 ? 6.963 1.218 20.876 1.00 92.56 510 GLN A CA 1
ATOM 4103 C C . GLN A 1 510 ? 7.204 1.150 19.359 1.00 92.56 510 GLN A C 1
ATOM 4105 O O . GLN A 1 510 ? 6.391 0.577 18.628 1.00 92.56 510 GLN A O 1
ATOM 4110 N N . ASN A 1 511 ? 8.320 1.726 18.903 1.00 88.38 511 ASN A N 1
ATOM 4111 C CA . ASN A 1 511 ? 8.722 1.850 17.494 1.00 88.38 511 ASN A CA 1
ATOM 4112 C C . ASN A 1 511 ? 7.651 2.512 16.610 1.00 88.38 511 ASN A C 1
ATOM 4114 O O . ASN A 1 511 ? 7.308 2.049 15.517 1.00 88.38 511 ASN A O 1
ATOM 4118 N N . SER A 1 512 ? 7.050 3.578 17.132 1.00 89.69 512 SER A N 1
ATOM 4119 C CA . SER A 1 512 ? 5.967 4.332 16.493 1.00 89.69 512 SER A CA 1
ATOM 4120 C C . SER A 1 512 ? 6.426 5.175 15.291 1.00 89.69 512 SER A C 1
ATOM 4122 O O . SER A 1 512 ? 5.619 5.573 14.456 1.00 89.69 512 SER A O 1
ATOM 4124 N N . GLU A 1 513 ? 7.726 5.426 15.169 1.00 83.50 513 GLU A N 1
ATOM 4125 C CA . GLU A 1 513 ? 8.354 6.192 14.092 1.00 83.50 513 GLU A CA 1
ATOM 4126 C C . GLU A 1 513 ? 8.232 5.522 12.717 1.00 83.50 513 GLU A C 1
ATOM 4128 O O . GLU A 1 513 ? 8.258 6.216 11.705 1.00 83.50 513 GLU A O 1
ATOM 4133 N N . CYS A 1 514 ? 7.987 4.205 12.665 1.00 80.56 514 CYS A N 1
ATOM 4134 C CA . CYS A 1 514 ? 7.829 3.464 11.410 1.00 80.56 514 CYS A CA 1
ATOM 4135 C C . CYS A 1 514 ? 6.674 3.968 10.522 1.00 80.56 514 CYS A C 1
ATOM 4137 O O . CYS A 1 514 ? 6.648 3.654 9.333 1.00 80.56 514 CYS A O 1
ATOM 4139 N N . VAL A 1 515 ? 5.745 4.784 11.046 1.00 84.31 515 VAL A N 1
ATOM 4140 C CA . VAL A 1 515 ? 4.671 5.400 10.245 1.00 84.31 515 VAL A CA 1
ATOM 4141 C C . VAL A 1 515 ? 5.189 6.264 9.092 1.00 84.31 515 VAL A C 1
ATOM 4143 O O . VAL A 1 515 ? 4.500 6.368 8.077 1.00 84.31 515 VAL A O 1
ATOM 4146 N N . SER A 1 516 ? 6.404 6.827 9.188 1.00 78.88 516 SER A N 1
ATOM 4147 C CA . SER A 1 516 ? 7.001 7.661 8.128 1.00 78.88 516 SER A CA 1
ATOM 4148 C C . SER A 1 516 ? 7.173 6.924 6.797 1.00 78.88 516 SER A C 1
ATOM 4150 O O . SER A 1 516 ? 7.155 7.548 5.731 1.00 78.88 516 SER A O 1
ATOM 4152 N N . LYS A 1 517 ? 7.222 5.586 6.847 1.00 75.88 517 LYS A N 1
ATOM 4153 C CA . LYS A 1 517 ? 7.291 4.710 5.676 1.00 75.88 517 LYS A CA 1
ATOM 4154 C C . LYS A 1 517 ? 6.145 4.942 4.692 1.00 75.88 517 LYS A C 1
ATOM 4156 O O . LYS A 1 517 ? 6.351 4.833 3.483 1.00 75.88 517 LYS A O 1
ATOM 4161 N N . SER A 1 518 ? 4.953 5.295 5.183 1.00 81.81 518 SER A N 1
ATOM 4162 C CA . SER A 1 518 ? 3.798 5.605 4.327 1.00 81.81 518 SER A CA 1
ATOM 4163 C C . SER A 1 518 ? 3.131 6.945 4.612 1.00 81.81 518 SER A C 1
ATOM 4165 O O . SER A 1 518 ? 2.537 7.500 3.700 1.00 81.81 518 SER A O 1
ATOM 4167 N N . TYR A 1 519 ? 3.176 7.449 5.846 1.00 90.31 519 TYR A N 1
ATOM 4168 C CA . TYR A 1 519 ? 2.448 8.647 6.266 1.00 90.31 519 TYR A CA 1
ATOM 4169 C C . TYR A 1 519 ? 3.299 9.493 7.232 1.00 90.31 519 TYR A C 1
ATOM 4171 O O . TYR A 1 519 ? 3.103 9.447 8.447 1.00 90.31 519 TYR A O 1
ATOM 4179 N N . PRO A 1 520 ? 4.232 10.309 6.703 1.00 87.75 520 PRO A N 1
ATOM 4180 C CA . PRO A 1 520 ? 5.141 11.133 7.507 1.00 87.75 520 PRO A CA 1
ATOM 4181 C C . PRO A 1 520 ? 4.456 12.040 8.536 1.00 87.75 520 PRO A C 1
ATOM 4183 O O . PRO A 1 520 ? 4.910 12.119 9.674 1.00 87.75 520 PRO A O 1
ATOM 4186 N N . ASN A 1 521 ? 3.339 12.676 8.171 1.00 91.44 521 ASN A N 1
ATOM 4187 C CA . ASN A 1 521 ? 2.633 13.609 9.053 1.00 91.44 521 ASN A CA 1
ATOM 4188 C C . ASN A 1 521 ? 1.558 12.944 9.923 1.00 91.44 521 ASN A C 1
ATOM 4190 O O . ASN A 1 521 ? 0.787 13.650 10.567 1.00 91.44 521 ASN A O 1
ATOM 4194 N N . PHE A 1 522 ? 1.504 11.609 9.988 1.00 92.88 522 PHE A N 1
ATOM 4195 C CA . PHE A 1 522 ? 0.438 10.891 10.691 1.00 92.88 522 PHE A CA 1
ATOM 4196 C C . PHE A 1 522 ? 0.236 11.381 12.132 1.00 92.88 522 PHE A C 1
ATOM 4198 O O . PHE A 1 522 ? -0.887 11.664 12.540 1.00 92.88 522 PHE A O 1
ATOM 4205 N N . TRP A 1 523 ? 1.321 11.530 12.900 1.00 91.44 523 TRP A N 1
ATOM 4206 C CA . TRP A 1 523 ? 1.249 11.994 14.290 1.00 91.44 523 TRP A CA 1
ATOM 4207 C C . TRP A 1 523 ? 0.812 13.454 14.412 1.00 91.44 523 TRP A C 1
ATOM 4209 O O . TRP A 1 523 ? 0.107 13.799 15.357 1.00 91.44 523 TRP A O 1
ATOM 4219 N N . THR A 1 524 ? 1.210 14.305 13.464 1.00 91.25 524 THR A N 1
ATOM 4220 C CA . THR A 1 524 ? 0.776 15.705 13.408 1.00 91.25 524 THR A CA 1
ATOM 4221 C C . THR A 1 524 ? -0.724 15.779 13.158 1.00 91.25 524 THR A C 1
ATOM 4223 O O . THR A 1 524 ? -1.429 16.427 13.929 1.00 91.25 524 THR A O 1
ATOM 4226 N N . ASP A 1 525 ? -1.215 15.055 12.153 1.00 90.81 525 ASP A N 1
ATOM 4227 C CA . ASP A 1 525 ? -2.632 15.028 11.789 1.00 90.81 525 ASP A CA 1
ATOM 4228 C C . ASP A 1 525 ? -3.482 14.406 12.911 1.00 90.81 525 ASP A C 1
ATOM 4230 O O . ASP A 1 525 ? -4.526 14.943 13.280 1.00 90.81 525 ASP A O 1
ATOM 4234 N N . LEU A 1 526 ? -3.003 13.326 13.539 1.00 89.75 526 LEU A N 1
ATOM 4235 C CA . LEU A 1 526 ? -3.661 12.713 14.696 1.00 89.75 526 LEU A CA 1
ATOM 4236 C C . LEU A 1 526 ? -3.681 13.651 15.916 1.00 89.75 526 LEU A C 1
ATOM 4238 O O . LEU A 1 526 ? -4.670 13.700 16.648 1.00 89.75 526 LEU A O 1
ATOM 4242 N N . GLY A 1 527 ? -2.608 14.416 16.134 1.00 85.75 527 GLY A N 1
ATOM 4243 C CA . GLY A 1 527 ? -2.491 15.380 17.228 1.00 85.75 527 GLY A CA 1
ATOM 4244 C C . GLY A 1 527 ? -3.493 16.531 17.134 1.00 85.75 527 GLY A C 1
ATOM 4245 O O . GLY A 1 527 ? -3.936 17.039 18.165 1.00 85.75 527 GLY A O 1
ATOM 4246 N N . LEU A 1 528 ? -3.934 16.892 15.923 1.00 83.19 528 LEU A N 1
ATOM 4247 C CA . LEU A 1 528 ? -5.021 17.856 15.746 1.00 83.19 528 LEU A CA 1
ATOM 4248 C C . LEU A 1 528 ? -6.312 17.354 16.415 1.00 83.19 528 LEU A C 1
ATOM 4250 O O . LEU A 1 528 ? -7.029 18.157 17.014 1.00 83.19 528 LEU A O 1
ATOM 4254 N N . ILE A 1 529 ? -6.557 16.035 16.402 1.00 74.31 529 ILE A N 1
ATOM 4255 C CA . ILE A 1 529 ? -7.767 15.380 16.939 1.00 74.31 529 ILE A CA 1
ATOM 4256 C C . ILE A 1 529 ? -7.770 15.326 18.466 1.00 74.31 529 ILE A C 1
ATOM 4258 O O . ILE A 1 529 ? -8.832 15.378 19.073 1.00 74.31 529 ILE A O 1
ATOM 4262 N N . GLN A 1 530 ? -6.601 15.310 19.110 1.00 57.69 530 GLN A N 1
ATOM 4263 C CA . GLN A 1 530 ? -6.495 15.347 20.577 1.00 57.69 530 GLN A CA 1
ATOM 4264 C C . GLN A 1 530 ? -6.889 16.692 21.203 1.00 57.69 530 GLN A C 1
ATOM 4266 O O . GLN A 1 530 ? -7.058 16.765 22.416 1.00 57.69 530 GLN A O 1
ATOM 4271 N N . THR A 1 531 ? -7.017 17.760 20.407 1.00 40.94 531 THR A N 1
ATOM 4272 C CA . THR A 1 531 ? -7.468 19.077 20.900 1.00 40.94 531 THR A CA 1
ATOM 4273 C C . THR A 1 531 ? -8.992 19.250 20.915 1.00 40.94 531 THR A C 1
ATOM 4275 O O . THR A 1 531 ? -9.465 20.377 21.065 1.00 40.94 531 THR A O 1
ATOM 4278 N N . ILE A 1 532 ? -9.733 18.148 20.756 1.00 36.09 532 ILE A N 1
ATOM 4279 C CA . ILE A 1 532 ? -11.188 18.017 20.925 1.00 36.09 532 ILE A CA 1
ATOM 4280 C C . ILE A 1 532 ? -11.435 17.182 22.178 1.00 36.09 532 ILE A C 1
ATOM 4282 O O . ILE A 1 532 ? -12.217 17.640 23.038 1.00 36.09 532 ILE A O 1
#

Foldseek 3Di:
DDFDDDDPFGFFEDAFFFALLLLLLLLLLCLLALFVVSLVVQLPGPQNFPSSLLSLLQSLCLLVLHEREHEDPLLSLLLCLQCVVVRDQKRFHWYDYDPVVVVVSVVVSVVLCVLQVWDKDKDKDAPVVVVVVVVVVVVVVVVVVCVVVVVVVVVVVVVVVVVPPDPPCVPVVVVVVVVVVVVVVVVVVVVDPDDPPVVVVVVVVVVVVVVVVVVDPPPPPNPRRPVVNPDPSSVVSNVVVVVVVVPDDRGDMIMTMITNDHRAAEEGEDEQQQHCSNVLSCLSNQQAHADKHKYFYHNHALVLSVVSSQVSQVLQVAHWDQDVVGMIIHHHNDGGHHGPPDDRAGHLLRVLLQLLLCQAAFSYKYARHDCPDSPPSNVVVVVCVVQVFDWDQDPRIIGGHHHAGAAEEEECLNPVSSPLSVLLSQLRHPFKYKYANLVSCCSPPHSVSVLCVVFQVQQVWDWDDDVVRRIITGGHDAGAADEGECRLPLSSLSSQLSSQVRHPDHHHYPNSCSVSNRGNCSVVSSVVVVVD

Radius of gyration: 28.73 Å; Cα contacts (8 Å, |Δi|>4): 879; chains: 1; bounding box: 86×50×82 Å

Nearest PDB structures (foldseek):
  5xwb-assembly2_B  TM=7.975E-01  e=4.246E-22  Colwellia psychrerythraea 34H
  7m0o-assembly1_A  TM=8.047E-01  e=9.149E-21  Streptomyces sviceus
  2o15-assembly1_A  TM=7.798E-01  e=4.247E-20  Mycobacterium tuberculosis
  2bjb-assembly1_A  TM=7.788E-01  e=2.406E-18  Mycobacterium tuberculosis
  1eps-assembly1_A  TM=5.680E-01  e=4.895E-21  Escherichia coli